Protein AF-0000000086528958 (afdb_homodimer)

Radius of gyration: 25.05 Å; Cα contacts (8 Å, |Δi|>4): 1176; chains: 2; bounding box: 65×67×54 Å

Foldseek 3Di:
DPPLVLDDDLLLLQLLLLCAVVLALCRSCVVVVHHSVVSVVSPVSVCVSVVHDQWDQDPVHIHGDPVVVVCNLVSLQVNLQVLQVVCQVCVVVVVLEEEAAEEEALQLVLFLQVQLVVVLCVVRVRYHYHYYYDDPVVQVSCLSSNVHAKYWYFDDPPDDPQKDKAWQDKFFKFKKAFAPAPCLQPAAPQSCLAFEEEFAADPVCRCVGQQNVFQVVVPHDHRDHYHYHYPHVVVVLCCRHPHRYMYMDTPLSQVSSVVSRMDTRNYPDDGDMTIIIMMHGPPGDGRPSNVSSVVSSSVSSVVGPD/DPPLVLDDDLLLLQLLLLCAVVLALCRSCVVVVHHSVVSVVSPVSVCVSVVHDQWDQDPVHIHGDPVVVVCNLVSLQVNLQVLQVVQQVCVVVVVLEEEAAEEEALQLVLFLQVQLVVVLCVVRVRYHYHYYYDDPVVQVSCLSSNVHAKYWYFDDPPDDPQKDKAWQDKFFKFKKAFAPAPCLQPAAPQSCQAFEEEFAADPVCRCVGQQNVFQVVVPHDHRDHYHYHYPHVVVVLCCRHPHRYMYMDTPLSQVSSVVSRMDTRNYPDDGDMTIIIMMHGPPGDGRPSNVSSVVSSSVSSVVGPD

pLDDT: mean 87.2, std 13.2, range [22.36, 98.81]

Structure (mmCIF, N/CA/C/O backbone):
data_AF-0000000086528958-model_v1
#
loop_
_entity.id
_entity.type
_entity.pdbx_description
1 polymer 'LysR family transcriptional regulator'
#
loop_
_atom_site.group_PDB
_atom_site.id
_atom_site.type_symbol
_atom_site.label_atom_id
_atom_site.label_alt_id
_atom_site.label_comp_id
_atom_site.label_asym_id
_atom_site.label_entity_id
_atom_site.label_seq_id
_atom_site.pdbx_PDB_ins_code
_atom_site.Cartn_x
_atom_site.Cartn_y
_atom_site.Cartn_z
_atom_site.occupancy
_atom_site.B_iso_or_equiv
_atom_site.auth_seq_id
_atom_site.auth_comp_id
_atom_site.auth_asym_id
_atom_site.auth_atom_id
_atom_site.pdbx_PDB_model_num
ATOM 1 N N . MET A 1 1 ? 37.219 26.75 9.023 1 22.45 1 MET A N 1
ATOM 2 C CA . MET A 1 1 ? 35.844 27.188 8.773 1 22.45 1 MET A CA 1
ATOM 3 C C . MET A 1 1 ? 35.625 27.469 7.289 1 22.45 1 MET A C 1
ATOM 5 O O . MET A 1 1 ? 36.125 28.453 6.758 1 22.45 1 MET A O 1
ATOM 9 N N . THR A 1 2 ? 35.781 26.516 6.398 1 28.53 2 THR A N 1
ATOM 10 C CA . THR A 1 2 ? 35.906 26.688 4.957 1 28.53 2 THR A CA 1
ATOM 11 C C . THR A 1 2 ? 34.781 27.562 4.406 1 28.53 2 THR A C 1
ATOM 13 O O . THR A 1 2 ? 33.625 27.266 4.609 1 28.53 2 THR A O 1
ATOM 16 N N . ARG A 1 3 ? 35 28.75 4.273 1 30.45 3 ARG A N 1
ATOM 17 C CA . ARG A 1 3 ? 34.188 29.812 3.734 1 30.45 3 ARG A CA 1
ATOM 18 C C . ARG A 1 3 ? 33.469 29.359 2.455 1 30.45 3 ARG A C 1
ATOM 20 O O . ARG A 1 3 ? 34.125 28.984 1.481 1 30.45 3 ARG A O 1
ATOM 27 N N . ILE A 1 4 ? 32.25 28.812 2.6 1 37.78 4 ILE A N 1
ATOM 28 C CA . ILE A 1 4 ? 31.422 28.594 1.425 1 37.78 4 ILE A CA 1
ATOM 29 C C . ILE A 1 4 ? 31.375 29.859 0.581 1 37.78 4 ILE A C 1
ATOM 31 O O . ILE A 1 4 ? 30.844 30.891 1.022 1 37.78 4 ILE A O 1
ATOM 35 N N . ARG A 1 5 ? 32.25 30.25 -0.145 1 37.12 5 ARG A N 1
ATOM 36 C CA . ARG A 1 5 ? 32.344 31.422 -1.001 1 37.12 5 ARG A CA 1
ATOM 37 C C . ARG A 1 5 ? 30.984 31.766 -1.619 1 37.12 5 ARG A C 1
ATOM 39 O O . ARG A 1 5 ? 30.609 32.938 -1.691 1 37.12 5 ARG A O 1
ATOM 46 N N . ASN A 1 6 ? 30.516 30.859 -2.541 1 41.88 6 ASN A N 1
ATOM 47 C CA . ASN A 1 6 ? 29.172 31.094 -3.057 1 41.88 6 ASN A CA 1
ATOM 48 C C . ASN A 1 6 ? 28.109 30.391 -2.213 1 41.88 6 ASN A C 1
ATOM 50 O O . ASN A 1 6 ? 28.156 29.172 -2.043 1 41.88 6 ASN A O 1
ATOM 54 N N . PRO A 1 7 ? 27.531 31.141 -1.293 1 45.5 7 PRO A N 1
ATOM 55 C CA . PRO A 1 7 ? 26.672 30.641 -0.217 1 45.5 7 PRO A CA 1
ATOM 56 C C . PRO A 1 7 ? 25.609 29.656 -0.719 1 45.5 7 PRO A C 1
ATOM 58 O O . PRO A 1 7 ? 25.047 29.859 -1.8 1 45.5 7 PRO A O 1
ATOM 61 N N . LEU A 1 8 ? 25.766 28.516 -0.301 1 55.78 8 LEU A N 1
ATOM 62 C CA . LEU A 1 8 ? 24.703 27.531 -0.421 1 55.78 8 LEU A CA 1
ATOM 63 C C . LEU A 1 8 ? 23.344 28.125 -0.026 1 55.78 8 LEU A C 1
ATOM 65 O O . LEU A 1 8 ? 23.203 28.672 1.065 1 55.78 8 LEU A O 1
ATOM 69 N N . ASN A 1 9 ? 22.594 28.375 -1.123 1 63.94 9 ASN A N 1
ATOM 70 C CA . ASN A 1 9 ? 21.281 28.922 -0.77 1 63.94 9 ASN A CA 1
ATOM 71 C C . ASN A 1 9 ? 20.172 27.906 -1.025 1 63.94 9 ASN A C 1
ATOM 73 O O . ASN A 1 9 ? 20.422 26.844 -1.608 1 63.94 9 ASN A O 1
ATOM 77 N N . LEU A 1 10 ? 19.062 28.219 -0.495 1 71.75 10 LEU A N 1
ATOM 78 C CA . LEU A 1 10 ? 17.891 27.344 -0.493 1 71.75 10 LEU A CA 1
ATOM 79 C C . LEU A 1 10 ? 17.469 27 -1.918 1 71.75 10 LEU A C 1
ATOM 81 O O . LEU A 1 10 ? 17.062 25.875 -2.195 1 71.75 10 LEU A O 1
ATOM 85 N N . ALA A 1 11 ? 17.656 27.953 -2.775 1 76 11 ALA A N 1
ATOM 86 C CA . ALA A 1 11 ? 17.25 27.766 -4.168 1 76 11 ALA A CA 1
ATOM 87 C C . ALA A 1 11 ? 18.109 26.703 -4.84 1 76 11 ALA A C 1
ATOM 89 O O . ALA A 1 11 ? 17.609 25.906 -5.641 1 76 11 ALA A O 1
ATOM 90 N N . GLN A 1 12 ? 19.344 26.75 -4.465 1 78.75 12 GLN A N 1
ATOM 91 C CA . GLN A 1 12 ? 20.266 25.766 -5.023 1 78.75 12 GLN A CA 1
ATOM 92 C C . GLN A 1 12 ? 19.906 24.359 -4.574 1 78.75 12 GLN A C 1
ATOM 94 O O . GLN A 1 12 ? 19.859 23.438 -5.391 1 78.75 12 GLN A O 1
ATOM 99 N N . LEU A 1 13 ? 19.609 24.234 -3.334 1 79.75 13 LEU A N 1
ATOM 100 C CA . LEU A 1 13 ? 19.266 22.922 -2.791 1 79.75 13 LEU A CA 1
ATOM 101 C C . LEU A 1 13 ? 17.938 22.438 -3.373 1 79.75 13 LEU A C 1
ATOM 103 O O . LEU A 1 13 ? 17.797 21.25 -3.705 1 79.75 13 LEU A O 1
ATOM 107 N N . GLN A 1 14 ? 17.031 23.312 -3.508 1 82.88 14 GLN A N 1
ATOM 108 C CA . GLN A 1 14 ? 15.742 22.969 -4.094 1 82.88 14 GLN A CA 1
ATOM 109 C C . GLN A 1 14 ? 15.898 22.484 -5.535 1 82.88 14 GLN A C 1
ATOM 111 O O . GLN A 1 14 ? 15.273 21.516 -5.941 1 82.88 14 GLN A O 1
ATOM 116 N N . ALA A 1 15 ? 16.734 23.219 -6.254 1 83.88 15 ALA A N 1
ATOM 117 C CA . ALA A 1 15 ? 16.984 22.859 -7.648 1 83.88 15 ALA A CA 1
ATOM 118 C C . ALA A 1 15 ? 17.594 21.469 -7.758 1 83.88 15 ALA A C 1
ATOM 120 O O . ALA A 1 15 ? 17.156 20.656 -8.578 1 83.88 15 ALA A O 1
ATOM 121 N N . PHE A 1 16 ? 18.562 21.234 -6.879 1 87.31 16 PHE A N 1
ATOM 122 C CA . PHE A 1 16 ? 19.25 19.953 -6.859 1 87.31 16 PHE A CA 1
ATOM 123 C C . PHE A 1 16 ? 18.281 18.812 -6.52 1 87.31 16 PHE A C 1
ATOM 125 O O . PHE A 1 16 ? 18.219 17.812 -7.234 1 87.31 16 PHE A O 1
ATOM 132 N N . VAL A 1 17 ? 17.5 19 -5.473 1 84 17 VAL A N 1
ATOM 133 C CA . VAL A 1 17 ? 16.609 17.953 -4.992 1 84 17 VAL A CA 1
ATOM 134 C C . VAL A 1 17 ? 15.523 17.688 -6.035 1 84 17 VAL A C 1
ATOM 136 O O . VAL A 1 17 ? 15.211 16.531 -6.324 1 84 17 VAL A O 1
ATOM 139 N N . SER A 1 18 ? 14.961 18.688 -6.617 1 85.75 18 SER A N 1
ATOM 140 C CA . SER A 1 18 ? 13.938 18.531 -7.648 1 85.75 18 SER A CA 1
ATOM 141 C C . SER A 1 18 ? 14.484 17.781 -8.859 1 85.75 18 SER A C 1
ATOM 143 O O . SER A 1 18 ? 13.844 16.859 -9.367 1 85.75 18 SER A O 1
ATOM 145 N N . ALA A 1 19 ? 15.664 18.172 -9.281 1 87.5 19 ALA A N 1
ATOM 146 C CA . ALA A 1 19 ? 16.297 17.516 -10.422 1 87.5 19 ALA A CA 1
ATOM 147 C C . ALA A 1 19 ? 16.562 16.047 -10.117 1 87.5 19 ALA A C 1
ATOM 149 O O . ALA A 1 19 ? 16.391 15.18 -10.984 1 87.5 19 ALA A O 1
ATOM 150 N N . ALA A 1 20 ? 16.984 15.828 -8.922 1 84.56 20 ALA A N 1
ATOM 151 C CA . ALA A 1 20 ? 17.281 14.469 -8.5 1 84.56 20 ALA A CA 1
ATOM 152 C C . ALA A 1 20 ? 16.031 13.594 -8.5 1 84.56 20 ALA A C 1
ATOM 154 O O . ALA A 1 20 ? 16.062 12.461 -8.977 1 84.56 20 ALA A O 1
ATOM 155 N N . HIS A 1 21 ? 14.992 14.164 -7.984 1 81.25 21 HIS A N 1
ATOM 156 C CA . HIS A 1 21 ? 13.75 13.414 -7.863 1 81.25 21 HIS A CA 1
ATOM 157 C C . HIS A 1 21 ? 13.125 13.148 -9.227 1 81.25 21 HIS A C 1
ATOM 159 O O . HIS A 1 21 ? 12.617 12.055 -9.484 1 81.25 21 HIS A O 1
ATOM 165 N N . HIS A 1 22 ? 13.203 14.141 -10.086 1 79.19 22 HIS A N 1
ATOM 166 C CA . HIS A 1 22 ? 12.57 14.047 -11.391 1 79.19 22 HIS A CA 1
ATOM 167 C C . HIS A 1 22 ? 13.484 13.359 -12.398 1 79.19 22 HIS A C 1
ATOM 169 O O . HIS A 1 22 ? 13.047 12.984 -13.492 1 79.19 22 HIS A O 1
ATOM 175 N N . LYS A 1 23 ? 14.695 13.234 -12.031 1 81.56 23 LYS A N 1
ATOM 176 C CA . LYS A 1 23 ? 15.734 12.742 -12.922 1 81.56 23 LYS A CA 1
ATOM 177 C C . LYS A 1 23 ? 15.727 13.5 -14.25 1 81.56 23 LYS A C 1
ATOM 179 O O . LYS A 1 23 ? 15.945 12.906 -15.312 1 81.56 23 LYS A O 1
ATOM 184 N N . SER A 1 24 ? 15.32 14.711 -14.109 1 86.31 24 SER A N 1
ATOM 185 C CA . SER A 1 24 ? 15.195 15.57 -15.273 1 86.31 24 SER A CA 1
ATOM 186 C C . SER A 1 24 ? 15.328 17.047 -14.891 1 86.31 24 SER A C 1
ATOM 188 O O . SER A 1 24 ? 14.656 17.516 -13.977 1 86.31 24 SER A O 1
ATOM 190 N N . LEU A 1 25 ? 16.172 17.734 -15.656 1 87.06 25 LEU A N 1
ATOM 191 C CA . LEU A 1 25 ? 16.328 19.172 -15.414 1 87.06 25 LEU A CA 1
ATOM 192 C C . LEU A 1 25 ? 15.109 19.953 -15.898 1 87.06 25 LEU A C 1
ATOM 194 O O . LEU A 1 25 ? 14.688 20.906 -15.242 1 87.06 25 LEU A O 1
ATOM 198 N N . ARG A 1 26 ? 14.586 19.422 -16.938 1 86.38 26 ARG A N 1
ATOM 199 C CA . ARG A 1 26 ? 13.414 20.094 -17.484 1 86.38 26 ARG A CA 1
ATOM 200 C C . ARG A 1 26 ? 12.211 19.953 -16.562 1 86.38 26 ARG A C 1
ATOM 202 O O . ARG A 1 26 ? 11.5 20.938 -16.312 1 86.38 26 ARG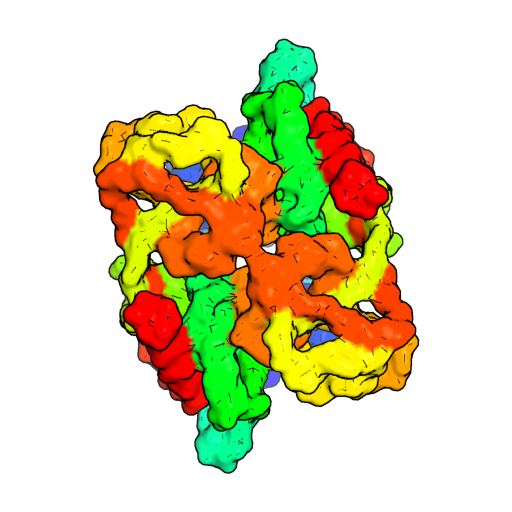 A O 1
ATOM 209 N N . ALA A 1 27 ? 12.039 18.812 -16.062 1 85.69 27 ALA A N 1
ATOM 210 C CA . ALA A 1 27 ? 10.922 18.578 -15.141 1 85.69 27 ALA A CA 1
ATOM 211 C C . ALA A 1 27 ? 11.102 19.359 -13.844 1 85.69 27 ALA A C 1
ATOM 213 O O . ALA A 1 27 ? 10.133 19.891 -13.297 1 85.69 27 ALA A O 1
ATOM 214 N N . ALA A 1 28 ? 12.289 19.359 -13.438 1 87.38 28 ALA A N 1
ATOM 215 C CA . ALA A 1 28 ? 12.602 20.109 -12.227 1 87.38 28 ALA A CA 1
ATOM 216 C C . ALA A 1 28 ? 12.344 21.609 -12.43 1 87.38 28 ALA A C 1
ATOM 218 O O . ALA A 1 28 ? 11.805 22.266 -11.547 1 87.38 28 ALA A O 1
ATOM 219 N N . ALA A 1 29 ? 12.672 22.125 -13.57 1 86.81 29 ALA A N 1
ATOM 220 C CA . ALA A 1 29 ? 12.453 23.531 -13.891 1 86.81 29 ALA A CA 1
ATOM 221 C C . ALA A 1 29 ? 10.961 23.859 -13.891 1 86.81 29 ALA A C 1
ATOM 223 O O . ALA A 1 29 ? 10.547 24.891 -13.336 1 86.81 29 ALA A O 1
ATOM 224 N N . ARG A 1 30 ? 10.188 22.984 -14.445 1 82.12 30 ARG A N 1
ATOM 225 C CA . ARG A 1 30 ? 8.742 23.156 -14.477 1 82.12 30 ARG A CA 1
ATOM 226 C C . ARG A 1 30 ? 8.156 23.172 -13.07 1 82.12 30 ARG A C 1
ATOM 228 O O . ARG A 1 30 ? 7.309 24.016 -12.758 1 82.12 30 ARG A O 1
ATOM 235 N N . GLU A 1 31 ? 8.711 22.344 -12.297 1 79.44 31 GLU A N 1
ATOM 236 C CA . GLU A 1 31 ? 8.227 22.234 -10.922 1 79.44 31 GLU A CA 1
ATOM 237 C C . GLU A 1 31 ? 8.539 23.516 -10.141 1 79.44 31 GLU A C 1
ATOM 239 O O . GLU A 1 31 ? 7.719 23.969 -9.336 1 79.44 31 GLU A O 1
ATOM 244 N N . LEU A 1 32 ? 9.688 24.062 -10.438 1 80.25 32 LEU A N 1
ATOM 245 C CA . LEU A 1 32 ? 10.164 25.188 -9.641 1 80.25 32 LEU A CA 1
ATOM 246 C C . LEU A 1 32 ? 9.797 26.516 -10.289 1 80.25 32 LEU A C 1
ATOM 248 O O . LEU A 1 32 ? 10.086 27.578 -9.734 1 80.25 32 LEU A O 1
ATOM 252 N N . GLY A 1 33 ? 9.117 26.391 -11.445 1 78.31 33 GLY A N 1
ATOM 253 C CA . GLY A 1 33 ? 8.672 27.609 -12.117 1 78.31 33 GLY A CA 1
ATOM 254 C C . GLY A 1 33 ? 9.812 28.422 -12.688 1 78.31 33 GLY A C 1
ATOM 255 O O . GLY A 1 33 ? 9.789 29.656 -12.633 1 78.31 33 GLY A O 1
ATOM 256 N N . VAL A 1 34 ? 10.867 27.766 -13.094 1 82.62 34 VAL A N 1
ATOM 257 C CA . VAL A 1 34 ? 12.023 28.438 -13.672 1 82.62 34 VAL A CA 1
ATOM 258 C C . VAL A 1 34 ? 12.352 27.828 -15.039 1 82.62 34 VAL A C 1
ATOM 260 O O . VAL A 1 34 ? 11.719 26.844 -15.445 1 82.62 34 VAL A O 1
ATOM 263 N N . THR A 1 35 ? 13.141 28.5 -15.781 1 85.5 35 THR A N 1
ATOM 264 C CA . THR A 1 35 ? 13.562 27.969 -17.078 1 85.5 35 THR A CA 1
ATOM 265 C C . THR A 1 35 ? 14.641 26.891 -16.891 1 85.5 35 THR A C 1
ATOM 267 O O . THR A 1 35 ? 15.328 26.859 -15.867 1 85.5 35 THR A O 1
ATOM 270 N N . GLN A 1 36 ? 14.703 26.047 -17.812 1 88.44 36 GLN A N 1
ATOM 271 C CA . GLN A 1 36 ? 15.688 24.969 -17.766 1 88.44 36 GLN A CA 1
ATOM 272 C C . GLN A 1 36 ? 17.109 25.531 -17.672 1 88.44 36 GLN A C 1
ATOM 274 O O . GLN A 1 36 ? 17.922 25.047 -16.891 1 88.44 36 GLN A O 1
ATOM 279 N N . PRO A 1 37 ? 17.516 26.625 -18.422 1 89.06 37 PRO A N 1
ATOM 280 C CA . PRO A 1 37 ? 18.859 27.188 -18.234 1 89.06 37 PRO A CA 1
ATOM 281 C C . PRO A 1 37 ? 19.094 27.719 -16.828 1 89.06 37 PRO A C 1
ATOM 283 O O . PRO A 1 37 ? 20.188 27.594 -16.281 1 89.06 37 PRO A O 1
ATOM 286 N N . ALA A 1 38 ? 18.047 28.25 -16.266 1 85.19 38 ALA A N 1
ATOM 287 C CA . ALA A 1 38 ? 18.156 28.812 -14.914 1 85.19 38 ALA A CA 1
ATOM 288 C C . ALA A 1 38 ? 18.438 27.703 -13.891 1 85.19 38 ALA A C 1
ATOM 290 O O . ALA A 1 38 ? 19.312 27.875 -13.023 1 85.19 38 ALA A O 1
ATOM 291 N N . ILE A 1 39 ? 17.641 26.625 -13.992 1 88.81 39 ILE A N 1
ATOM 292 C CA . ILE A 1 39 ? 17.844 25.562 -13.023 1 88.81 39 ILE A CA 1
ATOM 293 C C . ILE A 1 39 ? 19.219 24.922 -13.25 1 88.81 39 ILE A C 1
ATOM 295 O O . ILE A 1 39 ? 19.891 24.516 -12.297 1 88.81 39 ILE A O 1
ATOM 299 N N . THR A 1 40 ? 19.703 24.766 -14.484 1 89.69 40 THR A N 1
ATOM 300 C CA . THR A 1 40 ? 21.016 24.234 -14.797 1 89.69 40 THR A CA 1
ATOM 301 C C . THR A 1 40 ? 22.109 25.094 -14.164 1 89.69 40 THR A C 1
ATOM 303 O O . THR A 1 40 ? 23.047 24.562 -13.562 1 89.69 40 THR A O 1
ATOM 306 N N . HIS A 1 41 ? 21.938 26.344 -14.312 1 86.81 41 HIS A N 1
ATOM 307 C CA . HIS A 1 41 ? 22.891 27.297 -13.734 1 86.81 41 HIS A CA 1
ATOM 308 C C . HIS A 1 41 ? 22.922 27.188 -12.219 1 86.81 41 HIS A C 1
ATOM 310 O O . HIS A 1 41 ? 23.984 27.172 -11.609 1 86.81 41 HIS A O 1
ATOM 316 N N . THR A 1 42 ? 21.75 27.203 -11.648 1 85.12 42 THR A N 1
ATOM 317 C CA . THR A 1 42 ? 21.609 27.125 -10.203 1 85.12 42 THR A CA 1
ATOM 318 C C . THR A 1 42 ? 22.281 25.859 -9.664 1 85.12 42 THR A C 1
ATOM 320 O O . THR A 1 42 ? 22.969 25.906 -8.641 1 85.12 42 THR A O 1
ATOM 323 N N . ILE A 1 43 ? 22.109 24.75 -10.383 1 88.31 43 ILE A N 1
ATOM 324 C CA . ILE A 1 43 ? 22.719 23.484 -9.969 1 88.31 43 ILE A CA 1
ATOM 325 C C . ILE A 1 43 ? 24.234 23.547 -10.141 1 88.31 43 ILE A C 1
ATOM 327 O O . ILE A 1 43 ? 24.984 23.062 -9.297 1 88.31 43 ILE A O 1
ATOM 331 N N . ARG A 1 44 ? 24.688 24.141 -11.18 1 87.19 44 ARG A N 1
ATOM 332 C CA . ARG A 1 44 ? 26.125 24.312 -11.398 1 87.19 44 ARG A CA 1
ATOM 333 C C . ARG A 1 44 ? 26.75 25.156 -10.297 1 87.19 44 ARG A C 1
ATOM 335 O O . ARG A 1 44 ? 27.875 24.891 -9.867 1 87.19 44 ARG A O 1
ATOM 342 N N . GLU A 1 45 ? 26.031 26.172 -9.914 1 80.06 45 GLU A N 1
ATOM 343 C CA . GLU A 1 45 ? 26.5 27 -8.812 1 80.06 45 GLU A CA 1
ATOM 344 C C . GLU A 1 45 ? 26.672 26.172 -7.539 1 80.06 45 GLU A C 1
ATOM 346 O O . GLU A 1 45 ? 27.641 26.359 -6.805 1 80.06 45 GLU A O 1
ATOM 351 N N . LEU A 1 46 ? 25.703 25.375 -7.297 1 81.56 46 LEU A N 1
ATOM 352 C CA . LEU A 1 46 ? 25.781 24.484 -6.137 1 81.56 46 LEU A CA 1
ATOM 353 C C . LEU A 1 46 ? 26.984 23.562 -6.234 1 81.56 46 LEU A C 1
ATOM 355 O O . LEU A 1 46 ? 27.703 23.375 -5.258 1 81.56 46 LEU A O 1
ATOM 359 N N . GLU A 1 47 ? 27.141 22.969 -7.43 1 85.75 47 GLU A N 1
ATOM 360 C CA . GLU A 1 47 ? 28.266 22.062 -7.664 1 85.75 47 GLU A CA 1
ATOM 361 C C . GLU A 1 47 ? 29.594 22.781 -7.508 1 85.75 47 GLU A C 1
ATOM 363 O O . GLU A 1 47 ? 30.547 22.234 -6.953 1 85.75 47 GLU A O 1
ATOM 368 N N . THR A 1 48 ? 29.641 24 -7.953 1 77.88 48 THR A N 1
ATOM 369 C CA . THR A 1 48 ? 30.828 24.828 -7.812 1 77.88 48 THR A CA 1
ATOM 370 C C . THR A 1 48 ? 31.109 25.141 -6.344 1 77.88 48 THR A C 1
ATOM 372 O O . THR A 1 48 ? 32.25 25.031 -5.879 1 77.88 48 THR A O 1
ATOM 375 N N . ALA A 1 49 ? 30.062 25.516 -5.676 1 73.19 49 ALA A N 1
ATOM 376 C CA . ALA A 1 49 ? 30.188 25.859 -4.262 1 73.19 49 ALA A CA 1
ATOM 377 C C . ALA A 1 49 ? 30.703 24.656 -3.457 1 73.19 49 ALA A C 1
ATOM 379 O O . ALA A 1 49 ? 31.469 24.828 -2.5 1 73.19 49 ALA A O 1
ATOM 380 N N . LEU A 1 50 ? 30.281 23.5 -3.861 1 76.06 50 LEU A N 1
ATOM 381 C CA . LEU A 1 50 ? 30.641 22.281 -3.137 1 76.06 50 LEU A CA 1
ATOM 382 C C . LEU A 1 50 ? 31.875 21.625 -3.756 1 76.06 50 LEU A C 1
ATOM 384 O O . LEU A 1 50 ? 32.375 20.641 -3.221 1 76.06 50 LEU A O 1
ATOM 388 N N . ASN A 1 51 ? 32.344 22.172 -4.812 1 76.81 51 ASN A N 1
ATOM 389 C CA . ASN A 1 51 ? 33.438 21.594 -5.574 1 76.81 51 ASN A CA 1
ATOM 390 C C . ASN A 1 51 ? 33.219 20.109 -5.855 1 76.81 51 ASN A C 1
ATOM 392 O O . ASN A 1 51 ? 34.094 19.281 -5.586 1 76.81 51 ASN A O 1
ATOM 396 N N . ALA A 1 52 ? 32.031 19.828 -6.266 1 80.56 52 ALA A N 1
ATOM 397 C CA . ALA A 1 52 ? 31.672 18.453 -6.578 1 80.56 52 ALA A CA 1
ATOM 398 C C . ALA A 1 52 ? 30.562 18.406 -7.617 1 80.56 52 ALA A C 1
ATOM 400 O O . ALA A 1 52 ? 29.641 19.234 -7.598 1 80.56 52 ALA A O 1
ATOM 401 N N . GLU A 1 53 ? 30.656 17.469 -8.492 1 86.5 53 GLU A N 1
ATOM 402 C CA . GLU A 1 53 ? 29.562 17.188 -9.406 1 86.5 53 GLU A CA 1
ATOM 403 C C . GLU A 1 53 ? 28.469 16.359 -8.734 1 86.5 53 GLU A C 1
ATOM 405 O O . GLU A 1 53 ? 28.766 15.32 -8.141 1 86.5 53 GLU A O 1
ATOM 410 N N . LEU A 1 54 ? 27.281 16.906 -8.789 1 86.38 54 LEU A N 1
ATOM 411 C CA . LEU A 1 54 ? 26.188 16.25 -8.078 1 86.38 54 LEU A CA 1
ATOM 412 C C . LEU A 1 54 ? 25.312 15.469 -9.047 1 86.38 54 LEU A C 1
ATOM 414 O O . LEU A 1 54 ? 24.703 14.461 -8.672 1 86.38 54 LEU A O 1
ATOM 418 N N . LEU A 1 55 ? 25.188 15.992 -10.273 1 88.94 55 LEU A N 1
ATOM 419 C CA . LEU A 1 55 ? 24.344 15.391 -11.305 1 88.94 55 LEU A CA 1
ATOM 420 C C . LEU A 1 55 ? 25.156 15.117 -12.562 1 88.94 55 LEU A C 1
ATOM 422 O O . LEU A 1 55 ? 26.016 15.914 -12.953 1 88.94 55 LEU A O 1
ATOM 426 N N . ALA A 1 56 ? 24.906 13.875 -13.055 1 87.06 56 ALA A N 1
ATOM 427 C CA . ALA A 1 56 ? 25.516 13.516 -14.328 1 87.06 56 ALA A CA 1
ATOM 428 C C . ALA A 1 56 ? 24.469 13.422 -15.438 1 87.06 56 ALA A C 1
ATOM 430 O O . ALA A 1 56 ? 23.375 12.922 -15.211 1 87.06 56 ALA A O 1
ATOM 431 N N . ARG A 1 57 ? 24.75 14.086 -16.484 1 77.31 57 ARG A N 1
ATOM 432 C CA . ARG A 1 57 ? 23.844 14.023 -17.625 1 77.31 57 ARG A CA 1
ATOM 433 C C . ARG A 1 57 ? 23.922 12.656 -18.297 1 77.31 57 ARG A C 1
ATOM 435 O O . ARG A 1 57 ? 25.016 12.078 -18.422 1 77.31 57 ARG A O 1
ATOM 442 N N . SER A 1 58 ? 22.797 12.141 -18.453 1 68.25 58 SER A N 1
ATOM 443 C CA . SER A 1 58 ? 22.703 10.859 -19.156 1 68.25 58 SER A CA 1
ATOM 444 C C . SER A 1 58 ? 21.672 10.93 -20.281 1 68.25 58 SER A C 1
ATOM 446 O O . SER A 1 58 ? 20.984 11.938 -20.438 1 68.25 58 SER A O 1
ATOM 448 N N . VAL A 1 59 ? 21.594 9.906 -21.219 1 64.44 59 VAL A N 1
ATOM 449 C CA . VAL A 1 59 ? 20.625 9.797 -22.312 1 64.44 59 VAL A CA 1
ATOM 450 C C . VAL A 1 59 ? 19.203 9.789 -21.75 1 64.44 59 VAL A C 1
ATOM 452 O O . VAL A 1 59 ? 18.25 10.117 -22.453 1 64.44 59 VAL A O 1
ATOM 455 N N . ARG A 1 60 ? 19.109 9.492 -20.609 1 60.66 60 ARG A N 1
ATOM 456 C CA . ARG A 1 60 ? 17.781 9.336 -20.031 1 60.66 60 ARG A CA 1
ATOM 457 C C . ARG A 1 60 ? 17.438 10.523 -19.156 1 60.66 60 ARG A C 1
ATOM 459 O O . ARG A 1 60 ? 16.375 10.531 -18.516 1 60.66 60 ARG A O 1
ATOM 466 N N . GLY A 1 61 ? 18.328 11.5 -19.141 1 78.12 61 GLY A N 1
ATOM 467 C CA . GLY A 1 61 ? 18.109 12.664 -18.312 1 78.12 61 GLY A CA 1
ATOM 468 C C . GLY A 1 61 ? 19.266 12.977 -17.391 1 78.12 61 GLY A C 1
ATOM 469 O O . GLY A 1 61 ? 20.391 13.227 -17.859 1 78.12 61 GLY A O 1
ATOM 470 N N . VAL A 1 62 ? 18.984 13.078 -16.062 1 84.88 62 VAL A N 1
ATOM 471 C CA . VAL A 1 62 ? 20.062 13.352 -15.109 1 84.88 62 VAL A CA 1
ATOM 472 C C . VAL A 1 62 ? 20.094 12.266 -14.039 1 84.88 62 VAL A C 1
ATOM 474 O O . VAL A 1 62 ? 19.047 11.727 -13.656 1 84.88 62 VAL A O 1
ATOM 477 N N . GLU A 1 63 ? 21.312 11.852 -13.711 1 85.38 63 GLU A N 1
ATOM 478 C CA . GLU A 1 63 ? 21.531 10.875 -12.648 1 85.38 63 GLU A CA 1
ATOM 479 C C . GLU A 1 63 ? 22.422 11.461 -11.547 1 85.38 63 GLU A C 1
ATOM 481 O O . GLU A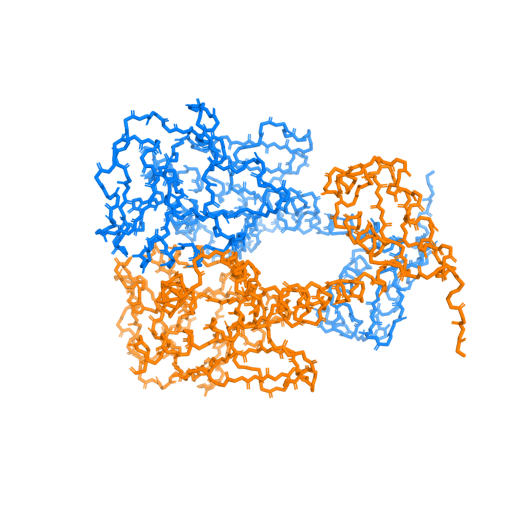 1 63 ? 23.266 12.312 -11.812 1 85.38 63 GLU A O 1
ATOM 486 N N . LEU A 1 64 ? 22.141 10.93 -10.344 1 83.19 64 LEU A N 1
ATOM 487 C CA . LEU A 1 64 ? 22.953 11.375 -9.211 1 83.19 64 LEU A CA 1
ATOM 488 C C . LEU A 1 64 ? 24.359 10.805 -9.312 1 83.19 64 LEU A C 1
ATOM 490 O O . LEU A 1 64 ? 24.547 9.641 -9.664 1 83.19 64 LEU A O 1
ATOM 494 N N . THR A 1 65 ? 25.359 11.672 -9.102 1 78.44 65 THR A N 1
ATOM 495 C CA . THR A 1 65 ? 26.734 11.211 -8.859 1 78.44 65 THR A CA 1
ATOM 496 C C . THR A 1 65 ? 26.875 10.656 -7.445 1 78.44 65 THR A C 1
ATOM 498 O O . THR A 1 65 ? 25.906 10.633 -6.68 1 78.44 65 THR A O 1
ATOM 501 N N . VAL A 1 66 ? 28.031 10.195 -7.117 1 70.94 66 VAL A N 1
ATOM 502 C CA . VAL A 1 66 ? 28.328 9.734 -5.762 1 70.94 66 VAL A CA 1
ATOM 503 C C . VAL A 1 66 ? 28.094 10.875 -4.77 1 70.94 66 VAL A C 1
ATOM 505 O O . VAL A 1 66 ? 27.484 10.68 -3.717 1 70.94 66 VAL A O 1
ATOM 508 N N . CYS A 1 67 ? 28.609 11.93 -5.137 1 75.75 67 CYS A N 1
ATOM 509 C CA . CYS A 1 67 ? 28.422 13.109 -4.297 1 75.75 67 CYS A CA 1
ATOM 510 C C . CYS A 1 67 ? 26.969 13.516 -4.23 1 75.75 67 CYS A C 1
ATOM 512 O O . CYS A 1 67 ? 26.484 13.969 -3.189 1 75.75 67 CYS A O 1
ATOM 514 N N . GLY A 1 68 ? 26.266 13.336 -5.328 1 80.81 68 GLY A N 1
ATOM 515 C CA . GLY A 1 68 ? 24.828 13.633 -5.352 1 80.81 68 GLY A CA 1
ATOM 516 C C . GLY A 1 68 ? 24.031 12.758 -4.414 1 80.81 68 GLY A C 1
ATOM 517 O O . GLY A 1 68 ? 23.156 13.242 -3.695 1 80.81 68 GLY A O 1
ATOM 518 N N . HIS A 1 69 ? 24.406 11.562 -4.387 1 76.12 69 HIS A N 1
ATOM 519 C CA . HIS A 1 69 ? 23.719 10.625 -3.506 1 76.12 69 HIS A CA 1
ATOM 520 C C . HIS A 1 69 ? 23.984 10.953 -2.041 1 76.12 69 HIS A C 1
ATOM 522 O O . HIS A 1 69 ? 23.094 10.789 -1.197 1 76.12 69 HIS A O 1
ATOM 528 N N . ALA A 1 70 ? 25.156 11.375 -1.804 1 71.31 70 ALA A N 1
ATOM 529 C CA . ALA A 1 70 ? 25.516 11.742 -0.438 1 71.31 70 ALA A CA 1
ATOM 530 C C . ALA A 1 70 ? 24.781 13 0.005 1 71.31 70 ALA A C 1
ATOM 532 O O . ALA A 1 70 ? 24.375 13.117 1.162 1 71.31 70 ALA A O 1
ATOM 533 N N . LEU A 1 71 ? 24.594 13.891 -0.896 1 75.44 71 LEU A N 1
ATOM 534 C CA . LEU A 1 71 ? 24.031 15.188 -0.539 1 75.44 71 LEU A CA 1
ATOM 535 C C . LEU A 1 71 ? 22.516 15.125 -0.472 1 75.44 71 LEU A C 1
ATOM 537 O O . LEU A 1 71 ? 21.891 15.844 0.308 1 75.44 71 LEU A O 1
ATOM 541 N N . LEU A 1 72 ? 21.984 14.234 -1.247 1 80.62 72 LEU A N 1
ATOM 542 C CA . LEU A 1 72 ? 20.531 14.273 -1.458 1 80.62 72 LEU A CA 1
ATOM 543 C C . LEU A 1 72 ? 19.797 14.133 -0.137 1 80.62 72 LEU A C 1
ATOM 545 O O . LEU A 1 72 ? 18.953 14.977 0.206 1 80.62 72 LEU A O 1
ATOM 549 N N . PRO A 1 73 ? 20.172 13.227 0.692 1 69.62 73 PRO A N 1
ATOM 550 C CA . PRO A 1 73 ? 19.438 13.117 1.956 1 69.62 73 PRO A CA 1
ATOM 551 C C . PRO A 1 73 ? 19.625 14.336 2.857 1 69.62 73 PRO A C 1
ATOM 553 O O . PRO A 1 73 ? 18.703 14.758 3.543 1 69.62 73 PRO A O 1
ATOM 556 N N . ARG A 1 74 ? 20.719 14.867 2.816 1 71.06 74 ARG A N 1
ATOM 557 C CA . ARG A 1 74 ? 21.016 16.031 3.641 1 71.06 74 ARG A CA 1
ATOM 558 C C . ARG A 1 74 ? 20.297 17.266 3.119 1 71.06 74 ARG A C 1
ATOM 560 O O . ARG A 1 74 ? 19.797 18.078 3.902 1 71.06 74 ARG A O 1
ATOM 567 N N . ALA A 1 75 ? 20.328 17.406 1.832 1 77.94 75 ALA A N 1
ATOM 568 C CA . ALA A 1 75 ? 19.625 18.516 1.214 1 77.94 75 ALA A CA 1
ATOM 569 C C . ALA A 1 75 ? 18.125 18.453 1.505 1 77.94 75 ALA A C 1
ATOM 571 O O . ALA A 1 75 ? 17.516 19.469 1.838 1 77.94 75 ALA A O 1
ATOM 572 N N . GLU A 1 76 ? 17.656 17.266 1.449 1 78.25 76 GLU A N 1
ATOM 573 C CA . GLU A 1 76 ? 16.234 17.078 1.752 1 78.25 76 GLU A CA 1
ATOM 574 C C . GLU A 1 76 ? 15.93 17.422 3.203 1 78.25 76 GLU A C 1
ATOM 576 O O . GLU A 1 76 ? 14.922 18.078 3.486 1 78.25 76 GLU A O 1
ATOM 581 N N . GLN A 1 77 ? 16.797 17.016 4.02 1 71.75 77 GLN A N 1
ATOM 582 C CA . GLN A 1 77 ? 16.625 17.328 5.438 1 71.75 77 GLN A CA 1
ATOM 583 C C . GLN A 1 77 ? 16.641 18.828 5.68 1 71.75 77 GLN A C 1
ATOM 585 O O . GLN A 1 77 ? 15.789 19.359 6.395 1 71.75 77 GLN A O 1
ATOM 590 N N . LEU A 1 78 ? 17.547 19.453 5.125 1 69.12 78 LEU A N 1
ATOM 591 C CA . LEU A 1 78 ? 17.688 20.906 5.312 1 69.12 78 LEU A CA 1
ATOM 592 C C . LEU A 1 78 ? 16.469 21.641 4.758 1 69.12 78 LEU A C 1
ATOM 594 O O . LEU A 1 78 ? 15.953 22.562 5.395 1 69.12 78 LEU A O 1
ATOM 598 N N . LEU A 1 79 ? 16.078 21.234 3.621 1 76.44 79 LEU A N 1
ATOM 599 C CA . LEU A 1 79 ? 14.906 21.859 3.023 1 76.44 79 LEU A CA 1
ATOM 600 C C . LEU A 1 79 ? 13.664 21.594 3.861 1 76.44 79 LEU A C 1
ATOM 602 O O . LEU A 1 79 ? 12.82 22.484 4.027 1 76.44 79 LEU A O 1
ATOM 606 N N . GLY A 1 80 ? 13.602 20.391 4.34 1 70.44 80 GLY A N 1
ATOM 607 C CA . GLY A 1 80 ? 12.516 20.062 5.254 1 70.44 80 GLY A CA 1
ATOM 608 C C . GLY A 1 80 ? 12.539 20.906 6.52 1 70.44 80 GLY A C 1
ATOM 609 O O . GLY A 1 80 ? 11.492 21.391 6.965 1 70.44 80 GLY A O 1
ATOM 610 N N . ASP A 1 81 ? 13.688 21.078 6.984 1 67 81 ASP A N 1
ATOM 611 C CA . ASP A 1 81 ? 13.844 21.875 8.203 1 67 81 ASP A CA 1
ATOM 612 C C . ASP A 1 81 ? 13.469 23.328 7.961 1 67 81 ASP A C 1
ATOM 614 O O . ASP A 1 81 ? 12.812 23.953 8.797 1 67 81 ASP A O 1
ATOM 618 N N . ILE A 1 82 ? 13.844 23.828 6.875 1 66.88 82 ILE A N 1
ATOM 619 C CA . ILE A 1 82 ? 13.539 25.219 6.531 1 66.88 82 ILE A CA 1
ATOM 620 C C . ILE A 1 82 ? 12.031 25.375 6.332 1 66.88 82 ILE A C 1
ATOM 622 O O . ILE A 1 82 ? 11.43 26.328 6.832 1 66.88 82 ILE A O 1
ATOM 626 N N . ARG A 1 83 ? 11.5 24.5 5.625 1 68.62 83 ARG A N 1
ATOM 627 C CA . ARG A 1 83 ? 10.055 24.531 5.414 1 68.62 83 ARG A CA 1
ATOM 628 C C . ARG A 1 83 ? 9.312 24.547 6.746 1 68.62 83 ARG A C 1
ATOM 630 O O . ARG A 1 83 ? 8.398 25.359 6.945 1 68.62 83 ARG A O 1
ATOM 637 N N . ARG A 1 84 ? 9.695 23.719 7.566 1 67.25 84 ARG A N 1
ATOM 638 C CA . ARG A 1 84 ? 9.047 23.609 8.867 1 67.25 84 ARG A CA 1
ATOM 639 C C . ARG A 1 84 ? 9.188 24.906 9.664 1 67.25 84 ARG A C 1
ATOM 641 O O . ARG A 1 84 ? 8.266 25.297 10.383 1 67.25 84 ARG A O 1
ATOM 648 N N . THR A 1 85 ? 10.305 25.469 9.531 1 63.03 85 THR A N 1
ATOM 649 C CA . THR A 1 85 ? 10.547 26.719 10.234 1 63.03 85 THR A CA 1
ATOM 650 C C . THR A 1 85 ? 9.617 27.812 9.719 1 63.03 85 THR A C 1
ATOM 652 O O . THR A 1 85 ? 9 28.531 10.508 1 63.03 85 THR A O 1
ATOM 655 N N . VAL A 1 86 ? 9.562 27.891 8.469 1 63.94 86 VAL A N 1
ATOM 656 C CA . VAL A 1 86 ? 8.703 28.906 7.852 1 63.94 86 VAL A CA 1
ATOM 657 C C . VAL A 1 86 ? 7.246 28.625 8.211 1 63.94 86 VAL A C 1
ATOM 659 O O . VAL A 1 86 ? 6.512 29.547 8.594 1 63.94 86 VAL A O 1
ATOM 662 N N . GLU A 1 87 ? 6.867 27.391 8.102 1 65.88 87 GLU A N 1
ATOM 663 C CA . GLU A 1 87 ? 5.496 26.984 8.414 1 65.88 87 GLU A CA 1
ATOM 664 C C . GLU A 1 87 ? 5.16 27.281 9.875 1 65.88 87 GLU A C 1
ATOM 666 O O . GLU A 1 87 ? 4.043 27.719 10.188 1 65.88 87 GLU A O 1
ATOM 671 N N . ALA A 1 88 ? 6.066 27.078 10.68 1 63.38 88 ALA A N 1
ATOM 672 C CA . ALA A 1 88 ? 5.844 27.344 12.094 1 63.38 88 ALA A CA 1
ATOM 673 C C . ALA A 1 88 ? 5.566 28.828 12.336 1 63.38 88 ALA A C 1
ATOM 675 O O . ALA A 1 88 ? 4.676 29.188 13.117 1 63.38 88 ALA A O 1
ATOM 676 N N . VAL A 1 89 ? 6.312 29.594 11.656 1 59.25 89 VAL A N 1
ATOM 677 C CA . VAL A 1 89 ? 6.145 31.031 11.805 1 59.25 89 VAL A CA 1
ATOM 678 C C . VAL A 1 89 ? 4.793 31.469 11.234 1 59.25 89 VAL A C 1
ATOM 680 O O . VAL A 1 89 ? 4.078 32.25 11.844 1 59.25 89 VAL A O 1
ATOM 683 N N . GLU A 1 90 ? 4.484 30.922 10.102 1 60.88 90 GLU A N 1
ATOM 684 C CA . GLU A 1 90 ? 3.227 31.266 9.438 1 60.88 90 GLU A CA 1
ATOM 685 C C . GLU A 1 90 ? 2.027 30.812 10.266 1 60.88 90 GLU A C 1
ATOM 687 O O . GLU A 1 90 ? 1.009 31.5 10.328 1 60.88 90 GLU A O 1
ATOM 692 N N . GLN A 1 91 ? 2.127 29.719 10.781 1 63.03 91 GLN A N 1
ATOM 693 C CA . GLN A 1 91 ? 1.036 29.172 11.578 1 63.03 91 GLN A CA 1
ATOM 694 C C . GLN A 1 91 ? 0.813 29.969 12.852 1 63.03 91 GLN A C 1
ATOM 696 O O . GLN A 1 91 ? -0.321 30.109 13.312 1 63.03 91 GLN A O 1
ATOM 701 N N . VAL A 1 92 ? 1.858 30.469 13.406 1 56.34 92 VAL A N 1
ATOM 702 C CA . VAL A 1 92 ? 1.745 31.328 14.586 1 56.34 92 VAL A CA 1
ATOM 703 C C . VAL A 1 92 ? 1.078 32.656 14.211 1 56.34 92 VAL A C 1
ATOM 705 O O . VAL A 1 92 ? 0.289 33.188 14.984 1 56.34 92 VAL A O 1
ATOM 708 N N . LYS A 1 93 ? 1.37 33.062 13.008 1 54.81 93 LYS A N 1
ATOM 709 C CA . LYS A 1 93 ? 0.805 34.312 12.562 1 54.81 93 LYS A CA 1
ATOM 710 C C . LYS A 1 93 ? -0.654 34.156 12.148 1 54.81 93 LYS A C 1
ATOM 712 O O . LYS A 1 93 ? -1.28 35.125 11.672 1 54.81 93 LYS A O 1
ATOM 717 N N . GLY A 1 94 ? -1.252 33 12.445 1 55.38 94 GLY A N 1
ATOM 718 C CA . GLY A 1 94 ? -2.664 32.781 12.172 1 55.38 94 GLY A CA 1
ATOM 719 C C . GLY A 1 94 ? -2.928 32.312 10.758 1 55.38 94 GLY A C 1
ATOM 720 O O . GLY A 1 94 ? -4.082 32.125 10.359 1 55.38 94 GLY A O 1
ATOM 721 N N . GLU A 1 95 ? -1.908 32.375 9.914 1 53.22 95 GLU A N 1
ATOM 722 C CA . GLU A 1 95 ? -2.115 31.859 8.562 1 53.22 95 GLU A CA 1
ATOM 723 C C . GLU A 1 95 ? -2.014 30.344 8.531 1 53.22 95 GLU A C 1
ATOM 725 O O . GLU A 1 95 ? -0.913 29.781 8.562 1 53.22 95 GLU A O 1
ATOM 730 N N . MET A 1 96 ? -3.01 29.812 9.133 1 57.59 96 MET A N 1
ATOM 731 C CA . MET A 1 96 ? -3.086 28.375 9.375 1 57.59 96 MET A CA 1
ATOM 732 C C . MET A 1 96 ? -2.803 27.594 8.094 1 57.59 96 MET A C 1
ATOM 734 O O . MET A 1 96 ? -3.555 26.688 7.742 1 57.59 96 MET A O 1
ATOM 738 N N . SER A 1 97 ? -1.812 28.109 7.219 1 65.88 97 SER A N 1
ATOM 739 C CA . SER A 1 97 ? -1.384 27.359 6.047 1 65.88 97 SER A CA 1
ATOM 740 C C . SER A 1 97 ? -0.177 26.469 6.363 1 65.88 97 SER A C 1
ATOM 742 O O . SER A 1 97 ? 0.515 26.703 7.359 1 65.88 97 SER A O 1
ATOM 744 N N . GLY A 1 98 ? -0.145 25.219 6.145 1 81.44 98 GLY A N 1
ATOM 745 C CA . GLY A 1 98 ? 0.955 24.297 6.375 1 81.44 98 GLY A CA 1
ATOM 746 C C . GLY A 1 98 ? 0.659 22.891 5.895 1 81.44 98 GLY A C 1
ATOM 747 O O . GLY A 1 98 ? -0.338 22.656 5.211 1 81.44 98 GLY A O 1
ATOM 748 N N . ARG A 1 99 ? 1.731 22.172 6.125 1 87.44 99 ARG A N 1
ATOM 749 C CA . ARG A 1 99 ? 1.633 20.781 5.719 1 87.44 99 ARG A CA 1
ATOM 750 C C . ARG A 1 99 ? 1.996 19.844 6.867 1 87.44 99 ARG A C 1
ATOM 752 O O . ARG A 1 99 ? 2.914 20.125 7.641 1 87.44 99 ARG A O 1
ATOM 759 N N . VAL A 1 100 ? 1.232 18.844 7.035 1 93.81 100 VAL A N 1
ATOM 760 C CA . VAL A 1 100 ? 1.551 17.766 7.961 1 93.81 100 VAL A CA 1
ATOM 761 C C . VAL A 1 100 ? 1.71 16.453 7.191 1 93.81 100 VAL A C 1
ATOM 763 O O . VAL A 1 100 ? 0.798 16.031 6.48 1 93.81 100 VAL A O 1
ATOM 766 N N . ALA A 1 101 ? 2.916 15.891 7.266 1 96.12 101 ALA A N 1
ATOM 767 C CA . ALA A 1 101 ? 3.219 14.617 6.617 1 96.12 101 ALA A CA 1
ATOM 768 C C . ALA A 1 101 ? 3.322 13.492 7.641 1 96.12 101 ALA A C 1
ATOM 770 O O . ALA A 1 101 ? 4.16 13.539 8.547 1 96.12 101 ALA A O 1
ATOM 771 N N . VAL A 1 102 ? 2.465 12.453 7.434 1 98.38 102 VAL A N 1
ATOM 772 C CA . VAL A 1 102 ? 2.361 11.383 8.422 1 98.38 102 VAL A CA 1
ATOM 773 C C . VAL A 1 102 ? 2.551 10.031 7.734 1 98.38 102 VAL A C 1
ATOM 775 O O . VAL A 1 102 ? 1.878 9.727 6.746 1 98.38 102 VAL A O 1
ATOM 778 N N . GLY A 1 103 ? 3.539 9.25 8.203 1 98.5 103 GLY A N 1
ATOM 779 C CA . GLY A 1 103 ? 3.615 7.836 7.859 1 98.5 103 GLY A CA 1
ATOM 780 C C . GLY A 1 103 ? 2.801 6.953 8.781 1 98.5 103 GLY A C 1
ATOM 781 O O . GLY A 1 103 ? 2.736 7.199 9.992 1 98.5 103 GLY A O 1
ATOM 782 N N . THR A 1 104 ? 2.182 5.934 8.188 1 98.19 104 THR A N 1
ATOM 783 C CA . THR A 1 104 ? 1.34 5.098 9.039 1 98.19 104 THR A CA 1
ATOM 784 C C . THR A 1 104 ? 1.23 3.686 8.469 1 98.19 104 THR A C 1
ATOM 786 O O . THR A 1 104 ? 1.972 3.318 7.559 1 98.19 104 THR A O 1
ATOM 789 N N . MET A 1 105 ? 0.372 2.877 9.125 1 96.88 105 MET A N 1
ATOM 790 C CA . MET A 1 105 ? 0.117 1.487 8.758 1 96.88 105 MET A CA 1
ATOM 791 C C . MET A 1 105 ? -1.372 1.168 8.836 1 96.88 105 MET A C 1
ATOM 793 O O . MET A 1 105 ? -2.145 1.931 9.414 1 96.88 105 MET A O 1
ATOM 797 N N . PRO A 1 106 ? -1.782 0.043 8.297 1 97.19 106 PRO A N 1
ATOM 798 C CA . PRO A 1 106 ? -3.211 -0.262 8.18 1 97.19 106 PRO A CA 1
ATOM 799 C C . PRO A 1 106 ? -3.926 -0.26 9.531 1 97.19 106 PRO A C 1
ATOM 801 O O . PRO A 1 106 ? -5.059 0.215 9.633 1 97.19 106 PRO A O 1
ATOM 804 N N . SER A 1 107 ? -3.326 -0.69 10.562 1 95.56 107 SER A N 1
ATOM 805 C CA . SER A 1 107 ? -3.951 -0.794 11.883 1 95.56 107 SER A CA 1
ATOM 806 C C . SER A 1 107 ? -4.387 0.574 12.391 1 95.56 107 SER A C 1
ATOM 808 O O . SER A 1 107 ? -5.391 0.688 13.102 1 95.56 107 SER A O 1
ATOM 810 N N . ILE A 1 108 ? -3.66 1.558 12.094 1 96.69 108 ILE A N 1
ATOM 811 C CA . ILE A 1 108 ? -3.998 2.912 12.523 1 96.69 108 ILE A CA 1
ATOM 812 C C . ILE A 1 108 ? -4.887 3.574 11.469 1 96.69 108 ILE A C 1
ATOM 814 O O . ILE A 1 108 ? -5.848 4.27 11.812 1 96.69 108 ILE A O 1
ATOM 818 N N . ALA A 1 109 ? -4.566 3.309 10.227 1 97.94 109 ALA A N 1
ATOM 819 C CA . ALA A 1 109 ? -5.227 3.949 9.094 1 97.94 109 ALA A CA 1
ATOM 820 C C . ALA A 1 109 ? -6.727 3.668 9.094 1 97.94 109 ALA A C 1
ATOM 822 O O . ALA A 1 109 ? -7.527 4.535 8.742 1 97.94 109 ALA A O 1
ATOM 823 N N . LEU A 1 110 ? -7.152 2.455 9.523 1 97.5 110 LEU A N 1
ATOM 824 C CA . LEU A 1 110 ? -8.555 2.059 9.445 1 97.5 110 LEU A CA 1
ATOM 825 C C . LEU A 1 110 ? -9.242 2.238 10.789 1 97.5 110 LEU A C 1
ATOM 827 O O . LEU A 1 110 ? -10.445 1.99 10.914 1 97.5 110 LEU A O 1
ATOM 831 N N . THR A 1 111 ? -8.516 2.633 11.789 1 96 111 THR A N 1
ATOM 832 C CA . THR A 1 111 ? -9.133 2.717 13.109 1 96 111 THR A CA 1
ATOM 833 C C . THR A 1 111 ? -9.125 4.156 13.617 1 96 111 THR A C 1
ATOM 835 O O . THR A 1 111 ? -10.039 4.926 13.32 1 96 111 THR A O 1
ATOM 838 N N . ALA A 1 112 ? -7.98 4.637 14.039 1 97.25 112 ALA A N 1
ATOM 839 C CA . ALA A 1 112 ? -7.934 5.918 14.742 1 97.25 112 ALA A CA 1
ATOM 840 C C . ALA A 1 112 ? -7.75 7.074 13.766 1 97.25 112 ALA A C 1
ATOM 842 O O . ALA A 1 112 ? -8.195 8.195 14.031 1 97.25 112 ALA A O 1
ATOM 843 N N . LEU A 1 113 ? -7.18 6.867 12.664 1 98.31 113 LEU A N 1
ATOM 844 C CA . LEU A 1 113 ? -6.73 7.941 11.781 1 98.31 113 LEU A CA 1
ATOM 845 C C . LEU A 1 113 ? -7.914 8.758 11.266 1 98.31 113 LEU A C 1
ATOM 847 O O . LEU A 1 113 ? -7.867 9.984 11.25 1 98.31 113 LEU A O 1
ATOM 851 N N . PRO A 1 114 ? -9.055 8.102 10.836 1 98.31 114 PRO A N 1
ATOM 852 C CA . PRO A 1 114 ? -10.172 8.891 10.312 1 98.31 114 PRO A CA 1
ATOM 853 C C . PRO A 1 114 ? -10.727 9.883 11.336 1 98.31 114 PRO A C 1
ATOM 855 O O . PRO A 1 114 ? -11.008 11.031 11 1 98.31 114 PRO A O 1
ATOM 858 N N . ARG A 1 115 ? -10.844 9.406 12.523 1 97.94 115 ARG A N 1
ATOM 859 C CA . ARG A 1 115 ? -11.328 10.289 13.578 1 97.94 115 ARG A CA 1
ATOM 860 C C . ARG A 1 115 ? -10.344 11.422 13.844 1 97.94 115 ARG A C 1
ATOM 862 O O . ARG A 1 115 ? -10.742 12.562 14.07 1 97.94 115 ARG A O 1
ATOM 869 N N . ALA A 1 116 ? -9.07 11.109 13.852 1 98.31 116 ALA A N 1
ATOM 870 C CA . ALA A 1 116 ? -8.039 12.125 14.039 1 98.31 116 ALA A CA 1
ATOM 871 C C . ALA A 1 116 ? -8.102 13.18 12.945 1 98.31 116 ALA A C 1
ATOM 873 O O . ALA A 1 116 ? -8.016 14.383 13.219 1 98.31 116 ALA A O 1
ATOM 874 N N . VAL A 1 117 ? -8.219 12.758 11.695 1 98.31 117 VAL A N 1
ATOM 875 C CA . VAL A 1 117 ? -8.281 13.672 10.555 1 98.31 117 VAL A CA 1
ATOM 876 C C . VAL A 1 117 ? -9.516 14.555 10.664 1 98.31 117 VAL A C 1
ATOM 878 O O . VAL A 1 117 ? -9.445 15.766 10.414 1 98.31 117 VAL A O 1
ATOM 881 N N . THR A 1 118 ? -10.664 13.984 11.047 1 97.69 118 THR A N 1
ATOM 882 C CA . THR A 1 118 ? -11.898 14.742 11.203 1 97.69 118 THR A CA 1
ATOM 883 C C . THR A 1 118 ? -11.734 15.844 12.25 1 97.69 118 THR A C 1
ATOM 885 O O . THR A 1 118 ? -12.078 17 12.008 1 97.69 118 THR A O 1
ATOM 888 N N . ALA A 1 119 ? -11.195 15.461 13.375 1 97.5 119 ALA A N 1
ATOM 889 C CA . ALA A 1 119 ? -10.977 16.422 14.453 1 97.5 119 ALA A CA 1
ATOM 890 C C . ALA A 1 119 ? -9.977 17.5 14.039 1 97.5 119 ALA A C 1
ATOM 892 O O . ALA A 1 119 ? -10.18 18.672 14.328 1 97.5 119 ALA A O 1
ATOM 893 N N . PHE A 1 120 ? -8.93 17.109 13.391 1 97 120 PHE A N 1
ATOM 894 C CA . PHE A 1 120 ? -7.898 18.031 12.938 1 97 120 PHE A CA 1
ATOM 895 C C . PHE A 1 120 ? -8.477 19.062 11.961 1 97 120 PHE A C 1
ATOM 897 O O . PHE A 1 120 ? -8.148 20.25 12.047 1 97 120 PHE A O 1
ATOM 904 N N . ARG A 1 121 ? -9.312 18.609 11.047 1 94.69 121 ARG A N 1
ATOM 905 C CA . ARG A 1 121 ? -9.914 19.484 10.039 1 94.69 121 ARG A CA 1
ATOM 906 C C . ARG A 1 121 ? -10.805 20.531 10.688 1 94.69 121 ARG A C 1
ATOM 908 O O . ARG A 1 121 ? -10.922 21.656 10.18 1 94.69 121 ARG A O 1
ATOM 915 N N . GLN A 1 122 ? -11.391 20.203 11.766 1 93.06 122 GLN A N 1
ATOM 916 C CA . GLN A 1 122 ? -12.211 21.172 12.492 1 93.06 122 GLN A CA 1
ATOM 917 C C . GLN A 1 122 ? -11.352 22.297 13.07 1 93.06 122 GLN A C 1
ATOM 919 O O . GLN A 1 122 ? -11.773 23.453 13.109 1 93.06 122 GLN A O 1
ATOM 924 N N . SER A 1 123 ? -10.164 21.938 13.398 1 89.5 123 SER A N 1
ATOM 925 C CA . SER A 1 123 ? -9.297 22.891 14.07 1 89.5 123 SER A CA 1
ATOM 926 C C . SER A 1 123 ? -8.391 23.625 13.086 1 89.5 123 SER A C 1
ATOM 928 O O . SER A 1 123 ? -8.062 24.797 13.273 1 89.5 123 SER A O 1
ATOM 930 N N . MET A 1 124 ? -7.977 22.875 12.086 1 89.75 124 MET A N 1
ATOM 931 C CA . MET A 1 124 ? -7.039 23.406 11.102 1 89.75 124 MET A CA 1
ATOM 932 C C . MET A 1 124 ? -7.5 23.094 9.688 1 89.75 124 MET A C 1
ATOM 934 O O . MET A 1 124 ? -6.863 22.312 8.984 1 89.75 124 MET A O 1
ATOM 938 N N . PRO A 1 125 ? -8.445 23.781 9.18 1 88.44 125 PRO A N 1
ATOM 939 C CA . PRO A 1 125 ? -9.078 23.422 7.918 1 88.44 125 PRO A CA 1
ATOM 940 C C . PRO A 1 125 ? -8.195 23.688 6.707 1 88.44 125 PRO A C 1
ATOM 942 O O . PRO A 1 125 ? -8.398 23.109 5.641 1 88.44 125 PRO A O 1
ATOM 945 N N . ASN A 1 126 ? -7.156 24.484 6.867 1 85 126 ASN A N 1
ATOM 946 C CA . ASN A 1 126 ? -6.406 24.922 5.691 1 85 126 ASN A CA 1
ATOM 947 C C . ASN A 1 126 ? -5.055 24.219 5.598 1 85 126 ASN A C 1
ATOM 949 O O . ASN A 1 126 ? -4.281 24.469 4.676 1 85 126 ASN A O 1
ATOM 953 N N . VAL A 1 127 ? -4.766 23.344 6.539 1 90.12 127 VAL A N 1
ATOM 954 C CA . VAL A 1 127 ? -3.488 22.641 6.527 1 90.12 127 VAL A CA 1
ATOM 955 C C . VAL A 1 127 ? -3.568 21.438 5.582 1 90.12 127 VAL A C 1
ATOM 957 O O . VAL A 1 127 ? -4.547 20.688 5.602 1 90.12 127 VAL A O 1
ATOM 960 N N . SER A 1 128 ? -2.562 21.344 4.738 1 91.69 128 SER A N 1
ATOM 961 C CA . SER A 1 128 ? -2.496 20.203 3.834 1 91.69 128 SER A CA 1
ATOM 962 C C . SER A 1 128 ? -2.031 18.938 4.566 1 91.69 128 SER A C 1
ATOM 964 O O . SER A 1 128 ? -1.114 19 5.387 1 91.69 128 SER A O 1
ATOM 966 N N . LEU A 1 129 ? -2.725 17.891 4.297 1 96.44 129 LEU A N 1
ATOM 967 C CA . LEU A 1 129 ? -2.365 16.625 4.906 1 96.44 129 LEU A CA 1
ATOM 968 C C . LEU A 1 129 ? -1.789 15.664 3.863 1 96.44 129 LEU A C 1
ATOM 970 O O . LEU A 1 129 ? -2.34 15.531 2.77 1 96.44 129 LEU A O 1
ATOM 974 N N . HIS A 1 130 ? -0.634 15.102 4.207 1 96.81 130 HIS A N 1
ATOM 975 C CA . HIS A 1 130 ? -0.01 14.008 3.469 1 96.81 130 HIS A CA 1
ATOM 976 C C . HIS A 1 130 ? 0.095 12.758 4.328 1 96.81 130 HIS A C 1
ATOM 978 O O . HIS A 1 130 ? 0.886 12.711 5.273 1 96.81 130 HIS A O 1
ATOM 984 N N . LEU A 1 131 ? -0.669 11.742 4.004 1 98.5 131 LEU A N 1
ATOM 985 C CA . LEU A 1 131 ? -0.76 10.508 4.766 1 98.5 131 LEU A CA 1
ATOM 986 C C . LEU A 1 131 ? -0.324 9.312 3.92 1 98.5 131 LEU A C 1
ATOM 988 O O . LEU A 1 131 ? -0.908 9.047 2.867 1 98.5 131 LEU A O 1
ATOM 992 N N . GLU A 1 132 ? 0.66 8.555 4.426 1 97.69 132 GLU A N 1
ATOM 993 C CA . GLU A 1 132 ? 1.209 7.5 3.58 1 97.69 132 GLU A CA 1
ATOM 994 C C . GLU A 1 132 ? 1.488 6.234 4.391 1 97.69 132 GLU A C 1
ATOM 996 O O . GLU A 1 132 ? 2.035 6.309 5.492 1 97.69 132 GLU A O 1
ATOM 1001 N N . GLU A 1 133 ? 1.077 5.094 3.795 1 97.56 133 GLU A N 1
ATOM 1002 C CA . GLU A 1 133 ? 1.49 3.807 4.348 1 97.56 133 GLU A CA 1
ATOM 1003 C C . GLU A 1 133 ? 2.941 3.494 3.992 1 97.56 133 GLU A C 1
ATOM 1005 O O . GLU A 1 133 ? 3.365 3.695 2.852 1 97.56 133 GLU A O 1
ATOM 1010 N N . MET A 1 134 ? 3.639 3.021 4.992 1 95 134 MET A N 1
ATOM 1011 C CA . MET A 1 134 ? 5.039 2.713 4.719 1 95 134 MET A CA 1
ATOM 1012 C C . MET A 1 134 ? 5.605 1.778 5.781 1 95 134 MET A C 1
ATOM 1014 O O . MET A 1 134 ? 4.961 1.525 6.801 1 95 134 MET A O 1
ATOM 1018 N N . THR A 1 135 ? 6.797 1.176 5.492 1 92.88 135 THR A N 1
ATOM 1019 C CA . THR A 1 135 ? 7.496 0.316 6.441 1 92.88 135 THR A CA 1
ATOM 1020 C C . THR A 1 135 ? 8.25 1.15 7.477 1 92.88 135 THR A C 1
ATOM 1022 O O . THR A 1 135 ? 8.461 2.348 7.277 1 92.88 135 THR A O 1
ATOM 1025 N N . VAL A 1 136 ? 8.656 0.495 8.523 1 92.44 136 VAL A N 1
ATOM 1026 C CA . VAL A 1 136 ? 9.383 1.188 9.578 1 92.44 136 VAL A CA 1
ATOM 1027 C C . VAL A 1 136 ? 10.688 1.749 9.031 1 92.44 136 VAL A C 1
ATOM 1029 O O . VAL A 1 136 ? 10.992 2.932 9.219 1 92.44 136 VAL A O 1
ATOM 1032 N N . PRO A 1 137 ? 11.453 0.997 8.25 1 90 137 PRO A N 1
ATOM 1033 C CA . PRO A 1 137 ? 12.703 1.553 7.723 1 90 137 PRO A CA 1
ATOM 1034 C C . PRO A 1 137 ? 12.477 2.764 6.82 1 90 137 PRO A C 1
ATOM 1036 O O . PRO A 1 137 ? 13.234 3.738 6.891 1 90 137 PRO A O 1
ATOM 1039 N N . ASP A 1 138 ? 11.469 2.695 6.031 1 92.12 138 ASP A N 1
ATOM 1040 C CA . ASP A 1 138 ? 11.164 3.824 5.156 1 92.12 138 ASP A CA 1
ATOM 1041 C C . ASP A 1 138 ? 10.75 5.051 5.965 1 92.12 138 ASP A C 1
ATOM 1043 O O . ASP A 1 138 ? 11.117 6.176 5.629 1 92.12 138 ASP A O 1
ATOM 1047 N N . ALA A 1 139 ? 9.961 4.844 6.988 1 95.94 139 ALA A N 1
ATOM 1048 C CA . ALA A 1 139 ? 9.523 5.938 7.852 1 95.94 139 ALA A CA 1
ATOM 1049 C C . ALA A 1 139 ? 10.711 6.605 8.531 1 95.94 139 ALA A C 1
ATOM 1051 O O . ALA A 1 139 ? 10.812 7.836 8.547 1 95.94 139 ALA A O 1
ATOM 1052 N N . LEU A 1 140 ? 11.609 5.785 9.039 1 93.25 140 LEU A N 1
ATOM 1053 C CA . LEU A 1 140 ? 12.773 6.332 9.734 1 93.25 140 LEU A CA 1
ATOM 1054 C C . LEU A 1 140 ? 13.648 7.137 8.773 1 93.25 140 LEU A C 1
ATOM 1056 O O . LEU A 1 140 ? 14.156 8.195 9.133 1 93.25 140 LEU A O 1
ATOM 1060 N N . ALA A 1 141 ? 13.805 6.641 7.574 1 89.62 141 ALA A N 1
ATOM 1061 C CA . ALA A 1 141 ? 14.578 7.355 6.562 1 89.62 141 ALA A CA 1
ATOM 1062 C C . ALA A 1 141 ? 13.945 8.703 6.238 1 89.62 141 ALA A C 1
ATOM 1064 O O . ALA A 1 141 ? 14.633 9.719 6.141 1 89.62 141 ALA A O 1
ATOM 1065 N N . GLN A 1 142 ? 12.648 8.719 6.102 1 92.19 142 GLN A N 1
ATOM 1066 C CA . GLN A 1 142 ? 11.953 9.938 5.711 1 92.19 142 GLN A CA 1
ATOM 1067 C C . GLN A 1 142 ? 11.859 10.914 6.879 1 92.19 142 GLN A C 1
ATOM 1069 O O . GLN A 1 142 ? 11.828 12.133 6.676 1 92.19 142 GLN A O 1
ATOM 1074 N N . LEU A 1 143 ? 11.742 10.406 8.086 1 92.44 143 LEU A N 1
ATOM 1075 C CA . LEU A 1 143 ? 11.852 11.266 9.258 1 92.44 143 LEU A CA 1
ATOM 1076 C C . LEU A 1 143 ? 13.227 11.938 9.312 1 92.44 143 LEU A C 1
ATOM 1078 O O . LEU A 1 143 ? 13.328 13.133 9.586 1 92.44 143 LEU A O 1
ATOM 1082 N N . ARG A 1 144 ? 14.219 11.133 9.008 1 85.94 144 ARG A N 1
ATOM 1083 C CA . ARG A 1 144 ? 15.586 11.633 9.055 1 85.94 144 ARG A CA 1
ATOM 1084 C C . ARG A 1 144 ? 15.805 12.734 8.023 1 85.94 144 ARG A C 1
ATOM 1086 O O . ARG A 1 144 ? 16.469 13.734 8.312 1 85.94 144 ARG A O 1
ATOM 1093 N N . ASN A 1 145 ? 15.25 12.539 6.84 1 77.06 145 ASN A N 1
ATOM 1094 C CA . ASN A 1 145 ? 15.5 13.516 5.789 1 77.06 145 ASN A CA 1
ATOM 1095 C C . ASN A 1 145 ? 14.453 14.633 5.801 1 77.06 145 ASN A C 1
ATOM 1097 O O . ASN A 1 145 ? 14.516 1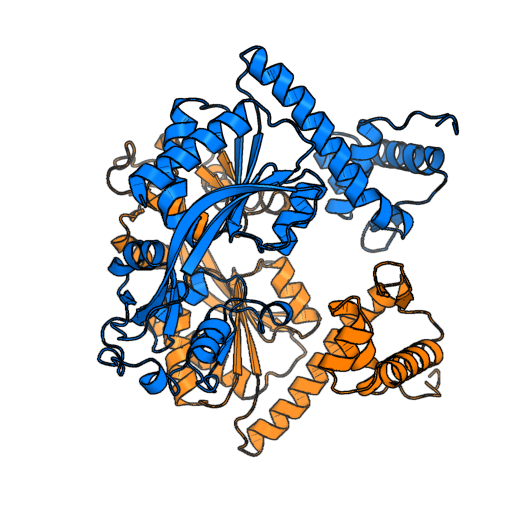5.555 4.988 1 77.06 145 ASN A O 1
ATOM 1101 N N . GLY A 1 146 ? 13.438 14.523 6.613 1 81.62 146 GLY A N 1
ATOM 1102 C CA . GLY A 1 146 ? 12.516 15.625 6.859 1 81.62 146 GLY A CA 1
ATOM 1103 C C . GLY A 1 146 ? 11.297 15.594 5.957 1 81.62 146 GLY A C 1
ATOM 1104 O O . GLY A 1 146 ? 10.43 16.469 6.039 1 81.62 146 GLY A O 1
ATOM 1105 N N . THR A 1 147 ? 11.164 14.602 5.121 1 85.69 147 THR A N 1
ATOM 1106 C CA . THR A 1 147 ? 10.008 14.523 4.238 1 85.69 147 THR A CA 1
ATOM 1107 C C . THR A 1 147 ? 8.781 14.039 5.004 1 85.69 147 THR A C 1
ATOM 1109 O O . THR A 1 147 ? 7.648 14.211 4.543 1 85.69 147 THR A O 1
ATOM 1112 N N . LEU A 1 148 ? 9.047 13.484 6.141 1 93.5 148 LEU A N 1
ATOM 1113 C CA . LEU A 1 148 ? 7.996 13.086 7.074 1 93.5 148 LEU A CA 1
ATOM 1114 C C . LEU A 1 148 ? 8.117 13.844 8.391 1 93.5 148 LEU A C 1
ATOM 1116 O O . LEU A 1 148 ? 9.227 14.062 8.883 1 93.5 148 LEU A O 1
ATOM 1120 N N . ASP A 1 149 ? 6.984 14.227 8.906 1 93.31 149 ASP A N 1
ATOM 1121 C CA . ASP A 1 149 ? 7 14.922 10.188 1 93.31 149 ASP A CA 1
ATOM 1122 C C . ASP A 1 149 ? 6.883 13.93 11.344 1 93.31 149 ASP A C 1
ATOM 1124 O O . ASP A 1 149 ? 7.566 14.078 12.367 1 93.31 149 ASP A O 1
ATOM 1128 N N . ILE A 1 150 ? 5.969 12.984 11.203 1 97.38 150 ILE A N 1
ATOM 1129 C CA . ILE A 1 150 ? 5.781 11.953 12.227 1 97.38 150 ILE A CA 1
ATOM 1130 C C . ILE A 1 150 ? 5.387 10.641 11.562 1 97.38 150 ILE A C 1
ATOM 1132 O O . ILE A 1 150 ? 4.953 10.617 10.406 1 97.38 150 ILE A O 1
ATOM 1136 N N . ALA A 1 151 ? 5.617 9.578 12.312 1 98.25 151 ALA A N 1
ATOM 1137 C CA . ALA A 1 151 ? 5.152 8.258 11.906 1 98.25 151 ALA A CA 1
ATOM 1138 C C . ALA A 1 151 ? 4.352 7.59 13.023 1 98.25 151 ALA A C 1
ATOM 1140 O O . ALA A 1 151 ? 4.828 7.473 14.156 1 98.25 151 ALA A O 1
ATOM 1141 N N . ALA A 1 152 ? 3.107 7.324 12.742 1 97.94 152 ALA A N 1
ATOM 1142 C CA . ALA A 1 152 ? 2.281 6.543 13.656 1 97.94 152 ALA A CA 1
ATOM 1143 C C . ALA A 1 152 ? 2.287 5.062 13.273 1 97.94 152 ALA A C 1
ATOM 1145 O O . ALA A 1 152 ? 1.568 4.648 12.367 1 97.94 152 ALA A O 1
ATOM 1146 N N . MET A 1 153 ? 3.076 4.316 13.984 1 95.75 153 MET A N 1
ATOM 1147 C CA . MET A 1 153 ? 3.324 2.938 13.57 1 95.75 153 MET A CA 1
ATOM 1148 C C . MET A 1 153 ? 3.74 2.076 14.758 1 95.75 153 MET A C 1
ATOM 1150 O O . MET A 1 153 ? 3.471 2.426 15.906 1 95.75 153 MET A O 1
ATOM 1154 N N . HIS A 1 154 ? 4.344 0.868 14.438 1 91.75 154 HIS A N 1
ATOM 1155 C CA . HIS A 1 154 ? 4.809 -0.059 15.461 1 91.75 154 HIS A CA 1
ATOM 1156 C C . HIS A 1 154 ? 5.887 0.577 16.328 1 91.75 154 HIS A C 1
ATOM 1158 O O . HIS A 1 154 ? 6.738 1.314 15.836 1 91.75 154 HIS A O 1
ATOM 1164 N N . HIS A 1 155 ? 5.789 0.251 17.578 1 92.44 155 HIS A N 1
ATOM 1165 C CA . HIS A 1 155 ? 6.859 0.627 18.484 1 92.44 155 HIS A CA 1
ATOM 1166 C C . HIS A 1 155 ? 8.18 -0.031 18.094 1 92.44 155 HIS A C 1
ATOM 1168 O O . HIS A 1 155 ? 8.211 -1.221 17.781 1 92.44 155 HIS A O 1
ATOM 1174 N N . VAL A 1 156 ? 9.203 0.788 18.125 1 91 156 VAL A N 1
ATOM 1175 C CA . VAL A 1 156 ? 10.531 0.286 17.781 1 91 156 VAL A CA 1
ATOM 1176 C C . VAL A 1 156 ? 11.359 0.09 19.047 1 91 156 VAL A C 1
ATOM 1178 O O . VAL A 1 156 ? 11.742 1.062 19.703 1 91 156 VAL A O 1
ATOM 1181 N N . PRO A 1 157 ? 11.633 -1.104 19.453 1 87.88 157 PRO A N 1
ATOM 1182 C CA . PRO A 1 157 ? 12.344 -1.341 20.703 1 87.88 157 PRO A CA 1
ATOM 1183 C C . PRO A 1 157 ? 13.727 -0.68 20.734 1 87.88 157 PRO A C 1
ATOM 1185 O O . PRO A 1 157 ? 14.086 -0.033 21.719 1 87.88 157 PRO A O 1
ATOM 1188 N N . ALA A 1 158 ? 14.672 -0.792 19.781 1 88.62 158 ALA A N 1
ATOM 1189 C CA . ALA A 1 158 ? 15.992 -0.172 19.734 1 88.62 158 ALA A CA 1
ATOM 1190 C C . ALA A 1 158 ? 16.016 0.979 18.734 1 88.62 158 ALA A C 1
ATOM 1192 O O . ALA A 1 158 ? 16.734 0.923 17.734 1 88.62 158 ALA A O 1
ATOM 1193 N N . LEU A 1 159 ? 15.328 2.02 19.281 1 91.25 159 LEU A N 1
ATOM 1194 C CA . LEU A 1 159 ? 15.211 3.189 18.422 1 91.25 159 LEU A CA 1
ATOM 1195 C C . LEU A 1 159 ? 16.469 4.039 18.484 1 91.25 159 LEU A C 1
ATOM 1197 O O . LEU A 1 159 ? 17 4.301 19.562 1 91.25 159 LEU A O 1
ATOM 1201 N N . ASP A 1 160 ? 16.953 4.371 17.328 1 90.62 160 ASP A N 1
ATOM 1202 C CA . ASP A 1 160 ? 18.109 5.25 17.25 1 90.62 160 ASP A CA 1
ATOM 1203 C C . ASP A 1 160 ? 17.906 6.512 18.078 1 90.62 160 ASP A C 1
ATOM 1205 O O . ASP A 1 160 ? 16.781 7.023 18.172 1 90.62 160 ASP A O 1
ATOM 1209 N N . ARG A 1 161 ? 18.953 7.062 18.578 1 89.12 161 ARG A N 1
ATOM 1210 C CA . ARG A 1 161 ? 18.922 8.203 19.5 1 89.12 161 ARG A CA 1
ATOM 1211 C C . ARG A 1 161 ? 18.422 9.453 18.781 1 89.12 161 ARG A C 1
ATOM 1213 O O . ARG A 1 161 ? 18 10.414 19.438 1 89.12 161 ARG A O 1
ATOM 1220 N N . ASP A 1 162 ? 18.453 9.398 17.5 1 91.31 162 ASP A N 1
ATOM 1221 C CA . ASP A 1 162 ? 18.031 10.562 16.734 1 91.31 162 ASP A CA 1
ATOM 1222 C C . ASP A 1 162 ? 16.516 10.711 16.75 1 91.31 162 ASP A C 1
ATOM 1224 O O . ASP A 1 162 ? 15.977 11.758 16.359 1 91.31 162 ASP A O 1
ATOM 1228 N N . PHE A 1 163 ? 15.898 9.703 17.25 1 96.19 163 PHE A N 1
ATOM 1229 C CA . PHE A 1 163 ? 14.438 9.688 17.203 1 96.19 163 PHE A CA 1
ATOM 1230 C C . PHE A 1 163 ? 13.859 9.617 18.609 1 96.19 163 PHE A C 1
ATOM 1232 O O . PHE A 1 163 ? 14.555 9.234 19.562 1 96.19 163 PHE A O 1
ATOM 1239 N N . THR A 1 164 ? 12.633 10.047 18.766 1 94.81 164 THR A N 1
ATOM 1240 C CA . THR A 1 164 ? 11.805 9.852 19.953 1 94.81 164 THR A CA 1
ATOM 1241 C C . THR A 1 164 ? 10.539 9.078 19.609 1 94.81 164 THR A C 1
ATOM 1243 O O . THR A 1 164 ? 10.133 9.016 18.453 1 94.81 164 THR A O 1
ATOM 1246 N N . GLN A 1 165 ? 10 8.461 20.469 1 95.69 165 GLN A N 1
ATOM 1247 C CA . GLN A 1 165 ? 8.766 7.715 20.25 1 95.69 165 GLN A CA 1
ATOM 1248 C C . GLN A 1 165 ? 7.805 7.883 21.422 1 95.69 165 GLN A C 1
ATOM 1250 O O . GLN A 1 165 ? 8.219 7.855 22.594 1 95.69 165 GLN A O 1
ATOM 1255 N N . LEU A 1 166 ? 6.594 8.18 21.203 1 94.56 166 LEU A N 1
ATOM 1256 C CA . LEU A 1 166 ? 5.496 8.328 22.141 1 94.56 166 LEU A CA 1
ATOM 1257 C C . LEU A 1 166 ? 4.523 7.16 22.031 1 94.56 166 LEU A C 1
ATOM 1259 O O . LEU A 1 166 ? 3.957 6.914 20.969 1 94.56 166 LEU A O 1
ATOM 1263 N N . PRO A 1 167 ? 4.309 6.441 23.156 1 94.31 167 PRO A N 1
ATOM 1264 C CA . PRO A 1 167 ? 3.357 5.328 23.109 1 94.31 167 PRO A CA 1
ATOM 1265 C C . PRO A 1 167 ? 1.935 5.785 22.797 1 94.31 167 PRO A C 1
ATOM 1267 O O . PRO A 1 167 ? 1.486 6.816 23.297 1 94.31 167 PRO A O 1
ATOM 1270 N N . LEU A 1 168 ? 1.296 5.055 21.938 1 93.62 168 LEU A N 1
ATOM 1271 C CA . LEU A 1 168 ? -0.081 5.344 21.547 1 93.62 168 LEU A CA 1
ATOM 1272 C C . LEU A 1 168 ? -1.04 4.32 22.141 1 93.62 168 LEU A C 1
ATOM 1274 O O . LEU A 1 168 ? -2.029 4.684 22.781 1 93.62 168 LEU A O 1
ATOM 1278 N N . LEU A 1 169 ? -0.751 3.082 21.797 1 90.12 169 LEU A N 1
ATOM 1279 C CA . LEU A 1 169 ? -1.66 2.01 22.188 1 90.12 169 LEU A CA 1
ATOM 1280 C C . LEU A 1 169 ? -0.934 0.668 22.219 1 90.12 169 LEU A C 1
ATOM 1282 O O . LEU A 1 169 ? 0.069 0.482 21.531 1 90.12 169 LEU A O 1
ATOM 1286 N N . SER A 1 170 ? -1.423 -0.185 23.125 1 92.19 170 SER A N 1
ATOM 1287 C CA . SER A 1 170 ? -1.054 -1.597 23.109 1 92.19 170 SER A CA 1
ATOM 1288 C C . SER A 1 170 ? -2.238 -2.475 22.719 1 92.19 170 SER A C 1
ATOM 1290 O O . SER A 1 170 ? -3.357 -2.258 23.188 1 92.19 170 SER A O 1
ATOM 1292 N N . THR A 1 171 ? -2.004 -3.338 21.828 1 92.31 171 THR A N 1
ATOM 1293 C CA . THR A 1 171 ? -3.031 -4.281 21.391 1 92.31 171 THR A CA 1
ATOM 1294 C C . THR A 1 171 ? -2.424 -5.652 21.125 1 92.31 171 THR A C 1
ATOM 1296 O O . THR A 1 171 ? -1.304 -5.938 21.547 1 92.31 171 THR A O 1
ATOM 1299 N N . GLU A 1 172 ? -3.279 -6.543 20.578 1 92.81 172 GLU A N 1
ATOM 1300 C CA . GLU A 1 172 ? -2.799 -7.883 20.25 1 92.81 172 GLU A CA 1
ATOM 1301 C C . GLU A 1 172 ? -3.143 -8.258 18.812 1 92.81 172 GLU A C 1
ATOM 1303 O O . GLU A 1 172 ? -4.09 -7.719 18.234 1 92.81 172 GLU A O 1
ATOM 1308 N N . PHE A 1 173 ? -2.311 -9.133 18.328 1 94.44 173 PHE A N 1
ATOM 1309 C CA . PHE A 1 173 ? -2.641 -9.703 17.031 1 94.44 173 PHE A CA 1
ATOM 1310 C C . PHE A 1 173 ? -3.668 -10.82 17.172 1 94.44 173 PHE A C 1
ATOM 1312 O O . PHE A 1 173 ? -3.828 -11.391 18.25 1 94.44 173 PHE A O 1
ATOM 1319 N N . THR A 1 174 ? -4.371 -11.07 16.125 1 95.75 174 THR A N 1
ATOM 1320 C CA . THR A 1 174 ? -5.301 -12.188 16 1 95.75 174 THR A CA 1
ATOM 1321 C C . THR A 1 174 ? -5.172 -12.836 14.625 1 95.75 174 THR A C 1
ATOM 1323 O O . THR A 1 174 ? -4.734 -12.195 13.672 1 95.75 174 THR A O 1
ATOM 1326 N N . VAL A 1 175 ? -5.426 -14.094 14.602 1 97.88 175 VAL A N 1
ATOM 1327 C CA . VAL A 1 175 ? -5.488 -14.789 13.32 1 97.88 175 VAL A CA 1
ATOM 1328 C C . VAL A 1 175 ? -6.848 -14.555 12.672 1 97.88 175 VAL A C 1
ATOM 1330 O O . VAL A 1 175 ? -7.887 -14.68 13.32 1 97.88 175 VAL A O 1
ATOM 1333 N N . VAL A 1 176 ? -6.82 -14.211 11.398 1 98.5 176 VAL A N 1
ATOM 1334 C CA . VAL A 1 176 ? -8.062 -13.898 10.695 1 98.5 176 VAL A CA 1
ATOM 1335 C C . VAL A 1 176 ? -8.203 -14.797 9.469 1 98.5 176 VAL A C 1
ATOM 1337 O O . VAL A 1 176 ? -7.203 -15.195 8.867 1 98.5 176 VAL A O 1
ATOM 1340 N N . MET A 1 177 ? -9.352 -15.062 9.109 1 98.81 177 MET A N 1
ATOM 1341 C CA . MET A 1 177 ? -9.742 -15.883 7.969 1 98.81 177 MET A CA 1
ATOM 1342 C C . MET A 1 177 ? -11.141 -15.523 7.488 1 98.81 177 MET A C 1
ATOM 1344 O O . MET A 1 177 ? -11.844 -14.75 8.141 1 98.81 177 MET A O 1
ATOM 1348 N N . ARG A 1 178 ? -11.5 -15.938 6.273 1 98.62 178 ARG A N 1
ATOM 1349 C CA . ARG A 1 178 ? -12.859 -15.688 5.801 1 98.62 178 ARG A CA 1
ATOM 1350 C C . ARG A 1 178 ? -13.883 -16.422 6.66 1 98.62 178 ARG A C 1
ATOM 1352 O O . ARG A 1 178 ? -13.578 -17.469 7.238 1 98.62 178 ARG A O 1
ATOM 1359 N N . ASP A 1 179 ? -15.117 -15.875 6.566 1 96.38 179 ASP A N 1
ATOM 1360 C CA . ASP A 1 179 ? -16.234 -16.625 7.133 1 96.38 179 ASP A CA 1
ATOM 1361 C C . ASP A 1 179 ? -16.422 -17.953 6.414 1 96.38 179 ASP A C 1
ATOM 1363 O O . ASP A 1 179 ? -16.297 -18.031 5.188 1 96.38 179 ASP A O 1
ATOM 1367 N N . GLY A 1 180 ? -16.594 -19.047 7.086 1 96.25 180 GLY A N 1
ATOM 1368 C CA . GLY A 1 180 ? -16.812 -20.344 6.48 1 96.25 180 GLY A CA 1
ATOM 1369 C C . GLY A 1 180 ? -15.531 -21.094 6.16 1 96.25 180 GLY A C 1
ATOM 1370 O O . GLY A 1 180 ? -15.555 -22.125 5.492 1 96.25 180 GLY A O 1
ATOM 1371 N N . HIS A 1 181 ? -14.414 -20.531 6.566 1 97.81 181 HIS A N 1
ATOM 1372 C CA . HIS A 1 181 ? -13.148 -21.234 6.359 1 97.81 181 HIS A CA 1
ATOM 1373 C C . HIS A 1 181 ? -13.203 -22.656 6.895 1 97.81 181 HIS A C 1
ATOM 1375 O O . HIS A 1 181 ? -13.773 -22.906 7.965 1 97.81 181 HIS A O 1
ATOM 1381 N N . PRO A 1 182 ? -12.523 -23.609 6.246 1 97.25 182 PRO A N 1
ATOM 1382 C CA . PRO A 1 182 ? -12.547 -25 6.699 1 97.25 182 PRO A CA 1
ATOM 1383 C C . PRO A 1 182 ? -12 -25.172 8.117 1 97.25 182 PRO A C 1
ATOM 1385 O O . PRO A 1 182 ? -12.391 -26.094 8.828 1 97.25 182 PRO A O 1
ATOM 1388 N N . LEU A 1 183 ? -11.148 -24.281 8.523 1 97.44 183 LEU A N 1
ATOM 1389 C CA . LEU A 1 183 ? -10.508 -24.391 9.836 1 97.44 183 LEU A CA 1
ATOM 1390 C C . LEU A 1 183 ? -11.109 -23.375 10.812 1 97.44 183 LEU A C 1
ATOM 1392 O O . LEU A 1 183 ? -10.445 -22.969 11.766 1 97.44 183 LEU A O 1
ATOM 1396 N N . ALA A 1 184 ? -12.281 -22.953 10.555 1 95.94 184 ALA A N 1
ATOM 1397 C CA . ALA A 1 184 ? -12.922 -21.891 11.344 1 95.94 184 ALA A CA 1
ATOM 1398 C C . ALA A 1 184 ? -13.117 -22.344 12.789 1 95.94 184 ALA A C 1
ATOM 1400 O O . ALA A 1 184 ? -13.273 -21.5 13.68 1 95.94 184 ALA A O 1
ATOM 1401 N N . HIS A 1 185 ? -13.039 -23.625 13.078 1 96 185 HIS A N 1
ATOM 1402 C CA . HIS A 1 185 ? -13.32 -24.141 14.414 1 96 185 HIS A CA 1
ATOM 1403 C C . HIS A 1 185 ? -12.031 -24.516 15.141 1 96 185 HIS A C 1
ATOM 1405 O O . HIS A 1 185 ? -12.078 -25.031 16.266 1 96 185 HIS A O 1
ATOM 1411 N N . ALA A 1 186 ? -10.938 -24.25 14.5 1 96.94 186 ALA A N 1
ATOM 1412 C CA . ALA A 1 186 ? -9.664 -24.5 15.172 1 96.94 186 ALA A CA 1
ATOM 1413 C C . ALA A 1 186 ? -9.586 -23.75 16.5 1 96.94 186 ALA A C 1
ATOM 1415 O O . ALA A 1 186 ? -10.031 -22.594 16.594 1 96.94 186 ALA A O 1
ATOM 1416 N N . ARG A 1 187 ? -8.969 -24.391 17.516 1 97.19 187 ARG A N 1
ATOM 1417 C CA . ARG A 1 187 ? -8.836 -23.781 18.844 1 97.19 187 ARG A CA 1
ATOM 1418 C C . ARG A 1 187 ? -7.375 -23.641 19.234 1 97.19 187 ARG A C 1
ATOM 1420 O O . ARG A 1 187 ? -7.051 -22.969 20.203 1 97.19 187 ARG A O 1
ATOM 1427 N N . ARG A 1 188 ? -6.52 -24.344 18.469 1 97.5 188 ARG A N 1
ATOM 1428 C CA . ARG A 1 188 ? -5.086 -24.297 18.734 1 97.5 188 ARG A CA 1
ATOM 1429 C C . ARG A 1 188 ? -4.32 -23.859 17.5 1 97.5 188 ARG A C 1
ATOM 1431 O O . ARG A 1 188 ? -4.68 -24.234 16.375 1 97.5 188 ARG A O 1
ATOM 1438 N N . LEU A 1 189 ? -3.254 -23.109 17.75 1 96.94 189 LEU A N 1
ATOM 1439 C CA . LEU A 1 189 ? -2.406 -22.625 16.672 1 96.94 189 LEU A CA 1
ATOM 1440 C C . LEU A 1 189 ? -1.869 -23.797 15.836 1 96.94 189 LEU A C 1
ATOM 1442 O O . LEU A 1 189 ? -1.743 -23.688 14.617 1 96.94 189 LEU A O 1
ATOM 1446 N N . GLU A 1 190 ? -1.581 -24.859 16.453 1 96.94 190 GLU A N 1
ATOM 1447 C CA . GLU A 1 190 ? -1.039 -26.047 15.805 1 96.94 190 GLU A CA 1
ATOM 1448 C C . GLU A 1 190 ? -1.985 -26.562 14.727 1 96.94 190 GLU A C 1
ATOM 1450 O O . GLU A 1 190 ? -1.542 -27.109 13.719 1 96.94 190 GLU A O 1
ATOM 1455 N N . GLU A 1 191 ? -3.289 -26.375 14.953 1 97.75 191 GLU A N 1
ATOM 1456 C CA . GLU A 1 191 ? -4.293 -26.844 14 1 97.75 191 GLU A CA 1
ATOM 1457 C C . GLU A 1 191 ? -4.25 -26.016 12.719 1 97.75 191 GLU A C 1
ATOM 1459 O O . GLU A 1 191 ? -4.836 -26.406 11.703 1 97.75 191 GLU A O 1
ATOM 1464 N N . LEU A 1 192 ? -3.51 -24.906 12.711 1 97.81 192 LEU A N 1
ATOM 1465 C CA . LEU A 1 192 ? -3.477 -24.016 11.57 1 97.81 192 LEU A CA 1
ATOM 1466 C C . LEU A 1 192 ? -2.17 -24.156 10.797 1 97.81 192 LEU A C 1
ATOM 1468 O O . LEU A 1 192 ? -1.907 -23.406 9.859 1 97.81 192 LEU A O 1
ATOM 1472 N N . LEU A 1 193 ? -1.383 -25.109 11.125 1 96.38 193 LEU A N 1
ATOM 1473 C CA . LEU A 1 193 ? -0.062 -25.297 10.539 1 96.38 193 LEU A CA 1
ATOM 1474 C C . LEU A 1 193 ? -0.169 -25.609 9.047 1 96.38 193 LEU A C 1
ATOM 1476 O O . LEU A 1 193 ? 0.69 -25.203 8.258 1 96.38 193 LEU A O 1
ATOM 1480 N N . ASP A 1 194 ? -1.213 -26.281 8.664 1 94.25 194 ASP A N 1
ATOM 1481 C CA . ASP A 1 194 ? -1.317 -26.734 7.277 1 94.25 194 ASP A CA 1
ATOM 1482 C C . ASP A 1 194 ? -2.105 -25.734 6.43 1 94.25 194 ASP A C 1
ATOM 1484 O O . ASP A 1 194 ? -2.281 -25.938 5.227 1 94.25 194 ASP A O 1
ATOM 1488 N N . ALA A 1 195 ? -2.576 -24.672 7.066 1 96.75 195 ALA A N 1
ATOM 1489 C CA . ALA A 1 195 ? -3.262 -23.625 6.32 1 96.75 195 ALA A CA 1
ATOM 1490 C C . ALA A 1 195 ? -2.285 -22.844 5.449 1 96.75 195 ALA A C 1
ATOM 1492 O O . ALA A 1 195 ? -1.07 -22.922 5.645 1 96.75 195 ALA A O 1
ATOM 1493 N N . GLU A 1 196 ? -2.783 -22.172 4.441 1 97.25 196 GLU A N 1
ATOM 1494 C CA . GLU A 1 196 ? -1.971 -21.219 3.689 1 97.25 196 GLU A CA 1
ATOM 1495 C C . GLU A 1 196 ? -1.949 -19.844 4.367 1 97.25 196 GLU A C 1
ATOM 1497 O O . GLU A 1 196 ? -2.998 -19.234 4.562 1 97.25 196 GLU A O 1
ATOM 1502 N N . TRP A 1 197 ? -0.746 -19.422 4.723 1 97.81 197 TRP A N 1
ATOM 1503 C CA . TRP A 1 197 ? -0.552 -18.172 5.453 1 97.81 197 TRP A CA 1
ATOM 1504 C C . TRP A 1 197 ? -0.023 -17.078 4.535 1 97.81 197 TRP A C 1
ATOM 1506 O O . TRP A 1 197 ? 0.838 -17.328 3.689 1 97.81 197 TRP A O 1
ATOM 1516 N N . ILE A 1 198 ? -0.546 -15.906 4.719 1 97.94 198 ILE A N 1
ATOM 1517 C CA . ILE A 1 198 ? -0.038 -14.766 3.971 1 97.94 198 ILE A CA 1
ATOM 1518 C C . ILE A 1 198 ? 1.057 -14.062 4.773 1 97.94 198 ILE A C 1
ATOM 1520 O O . ILE A 1 198 ? 0.899 -13.828 5.973 1 97.94 198 ILE A O 1
ATOM 1524 N N . VAL A 1 199 ? 2.156 -13.812 4.133 1 95.44 199 VAL A N 1
ATOM 1525 C CA . VAL A 1 199 ? 3.268 -13.055 4.695 1 95.44 199 VAL A CA 1
ATOM 1526 C C . VAL A 1 199 ? 3.27 -11.633 4.125 1 95.44 199 VAL A C 1
ATOM 1528 O O . VAL A 1 199 ? 3.422 -11.445 2.914 1 95.44 199 VAL A O 1
ATOM 1531 N N . THR A 1 200 ? 3.219 -10.68 5 1 95.69 200 THR A N 1
ATOM 1532 C CA . THR A 1 200 ? 2.926 -9.32 4.539 1 95.69 200 THR A CA 1
ATOM 1533 C C . THR A 1 200 ? 4.176 -8.453 4.594 1 95.69 200 THR A C 1
ATOM 1535 O O . THR A 1 200 ? 4.094 -7.227 4.465 1 95.69 200 THR A O 1
ATOM 1538 N N . VAL A 1 201 ? 5.316 -9.016 4.875 1 91.5 201 VAL A N 1
ATOM 1539 C CA . VAL A 1 201 ? 6.566 -8.273 4.945 1 91.5 201 VAL A CA 1
ATOM 1540 C C . VAL A 1 201 ? 7.543 -8.789 3.893 1 91.5 201 VAL A C 1
ATOM 1542 O O . VAL A 1 201 ? 7.367 -9.898 3.369 1 91.5 201 VAL A O 1
ATOM 1545 N N . GLY A 1 202 ? 8.477 -7.938 3.596 1 87.62 202 GLY A N 1
ATOM 1546 C CA . GLY A 1 202 ? 9.508 -8.344 2.652 1 87.62 202 GLY A CA 1
ATOM 1547 C C . GLY A 1 202 ? 10.453 -9.391 3.213 1 87.62 202 GLY A C 1
ATOM 1548 O O . GLY A 1 202 ? 10.391 -9.719 4.398 1 87.62 202 GLY A O 1
ATOM 1549 N N . ALA A 1 203 ? 11.32 -9.867 2.334 1 80.44 203 ALA A N 1
ATOM 1550 C CA . ALA A 1 203 ? 12.234 -10.945 2.674 1 80.44 203 ALA A CA 1
ATOM 1551 C C . ALA A 1 203 ? 13.125 -10.562 3.854 1 80.44 203 ALA A C 1
ATOM 1553 O O . ALA A 1 203 ? 13.359 -11.375 4.75 1 80.44 203 ALA A O 1
ATOM 1554 N N . GLU A 1 204 ? 13.523 -9.336 3.883 1 75.44 204 GLU A N 1
ATOM 1555 C CA . GLU A 1 204 ? 14.43 -8.883 4.93 1 75.44 204 GLU A CA 1
ATOM 1556 C C . GLU A 1 204 ? 13.742 -8.844 6.285 1 75.44 204 GLU A C 1
ATOM 1558 O O . GLU A 1 204 ? 14.375 -9.055 7.32 1 75.44 204 GLU A O 1
ATOM 1563 N N . GLN A 1 205 ? 12.508 -8.633 6.215 1 83.38 205 GLN A N 1
ATOM 1564 C CA . GLN A 1 205 ? 11.766 -8.461 7.457 1 83.38 205 GLN A CA 1
ATOM 1565 C C . GLN A 1 205 ? 11.062 -9.758 7.859 1 83.38 205 GLN A C 1
ATOM 1567 O O . GLN A 1 205 ? 10.508 -9.852 8.961 1 83.38 205 GLN A O 1
ATOM 1572 N N . PHE A 1 206 ? 11.242 -10.781 7.008 1 83.31 206 PHE A N 1
ATOM 1573 C CA . PHE A 1 206 ? 10.492 -12.023 7.184 1 83.31 206 PHE A CA 1
ATOM 1574 C C . PHE A 1 206 ? 10.812 -12.656 8.531 1 83.31 206 PHE A C 1
ATOM 1576 O O . PHE A 1 206 ? 9.906 -13.039 9.273 1 83.31 206 PHE A O 1
ATOM 1583 N N . PRO A 1 207 ? 12.062 -12.672 8.977 1 80.31 207 PRO A N 1
ATOM 1584 C CA . PRO A 1 207 ? 12.359 -13.297 10.258 1 80.31 207 PRO A CA 1
ATOM 1585 C C . PRO A 1 207 ? 11.703 -12.578 11.438 1 80.31 207 PRO A C 1
ATOM 1587 O O . PRO A 1 207 ? 11.57 -13.156 12.523 1 80.31 207 PRO A O 1
ATOM 1590 N N . HIS A 1 208 ? 11.242 -11.406 11.172 1 81.88 208 HIS A N 1
ATOM 1591 C CA . HIS A 1 208 ? 10.672 -10.602 12.242 1 81.88 208 HIS A CA 1
ATOM 1592 C C . HIS A 1 208 ? 9.164 -10.445 12.07 1 81.88 208 HIS A C 1
ATOM 1594 O O . HIS A 1 208 ? 8.539 -9.625 12.75 1 81.88 208 HIS A O 1
ATOM 1600 N N . SER A 1 209 ? 8.656 -11.219 11.188 1 88.81 209 SER A N 1
ATOM 1601 C CA . SER A 1 209 ? 7.223 -11.125 10.953 1 88.81 209 SER A CA 1
ATOM 1602 C C . SER A 1 209 ? 6.426 -11.609 12.156 1 88.81 209 SER A C 1
ATOM 1604 O O . SER A 1 209 ? 6.934 -12.391 12.969 1 88.81 209 SER A O 1
ATOM 1606 N N . VAL A 1 210 ? 5.219 -11.133 12.242 1 89.44 210 VAL A N 1
ATOM 1607 C CA . VAL A 1 210 ? 4.328 -11.484 13.344 1 89.44 210 VAL A CA 1
ATOM 1608 C C . VAL A 1 210 ? 4.004 -12.969 13.289 1 89.44 210 VAL A C 1
ATOM 1610 O O . VAL A 1 210 ? 3.908 -13.633 14.328 1 89.44 210 VAL A O 1
ATOM 1613 N N . MET A 1 211 ? 3.809 -13.469 12.141 1 92.38 211 MET A N 1
ATOM 1614 C CA . MET A 1 211 ? 3.502 -14.891 11.977 1 92.38 211 MET A CA 1
ATOM 1615 C C . MET A 1 211 ? 4.617 -15.758 12.555 1 92.38 211 MET A C 1
ATOM 1617 O O . MET A 1 211 ? 4.355 -16.688 13.312 1 92.38 211 MET A O 1
ATOM 1621 N N . ILE A 1 212 ? 5.863 -15.391 12.242 1 91.25 212 ILE A N 1
ATOM 1622 C CA . ILE A 1 212 ? 7.008 -16.141 12.734 1 91.25 212 ILE A CA 1
ATOM 1623 C C . ILE A 1 212 ? 7.062 -16.062 14.258 1 91.25 212 ILE A C 1
ATOM 1625 O O . ILE A 1 212 ? 7.195 -17.078 14.945 1 91.25 212 ILE A O 1
ATOM 1629 N N . GLY A 1 213 ? 6.938 -14.875 14.75 1 90.25 213 GLY A N 1
ATOM 1630 C CA . GLY A 1 213 ? 6.949 -14.688 16.188 1 90.25 213 GLY A CA 1
ATOM 1631 C C . GLY A 1 213 ? 5.883 -15.492 16.906 1 90.25 213 GLY A C 1
ATOM 1632 O O . GLY A 1 213 ? 6.129 -16.031 17.984 1 90.25 213 GLY A O 1
ATOM 1633 N N . MET A 1 214 ? 4.773 -15.555 16.328 1 92.56 214 MET A N 1
ATOM 1634 C CA . MET A 1 214 ? 3.637 -16.25 16.922 1 92.56 214 MET A CA 1
ATOM 1635 C C . MET A 1 214 ? 3.914 -17.75 17.031 1 92.56 214 MET A C 1
ATOM 1637 O O . MET A 1 214 ? 3.695 -18.359 18.078 1 92.56 214 MET A O 1
ATOM 1641 N N . PHE A 1 215 ? 4.398 -18.375 15.992 1 94.69 215 PHE A N 1
ATOM 1642 C CA . PHE A 1 215 ? 4.656 -19.812 16 1 94.69 215 PHE A CA 1
ATOM 1643 C C . PHE A 1 215 ? 5.867 -20.141 16.875 1 94.69 215 PHE A C 1
ATOM 1645 O O . PHE A 1 215 ? 5.84 -21.094 17.641 1 94.69 215 PHE A O 1
ATOM 1652 N N . GLU A 1 216 ? 6.879 -19.297 16.812 1 92.88 216 GLU A N 1
ATOM 1653 C CA . GLU A 1 216 ? 8.078 -19.516 17.625 1 92.88 216 GLU A CA 1
ATOM 1654 C C . GLU A 1 216 ? 7.766 -19.406 19.109 1 92.88 216 GLU A C 1
ATOM 1656 O O . GLU A 1 216 ? 8.273 -20.188 19.922 1 92.88 216 GLU A O 1
ATOM 1661 N N . ALA A 1 217 ? 6.992 -18.516 19.484 1 91.06 217 ALA A N 1
ATOM 1662 C CA . ALA A 1 217 ? 6.637 -18.297 20.875 1 91.06 217 ALA A CA 1
ATOM 1663 C C . ALA A 1 217 ? 5.941 -19.516 21.469 1 91.06 217 ALA A C 1
ATOM 1665 O O . ALA A 1 217 ? 5.977 -19.734 22.688 1 91.06 217 ALA A O 1
ATOM 1666 N N . HIS A 1 218 ? 5.391 -20.328 20.641 1 93.06 218 HIS A N 1
ATOM 1667 C CA . HIS A 1 218 ? 4.641 -21.484 21.141 1 93.06 218 HIS A CA 1
ATOM 1668 C C . HIS A 1 218 ? 5.359 -22.781 20.812 1 93.06 218 HIS A C 1
ATOM 1670 O O . HIS A 1 218 ? 4.766 -23.859 20.891 1 93.06 218 HIS A O 1
ATOM 1676 N N . GLY A 1 219 ? 6.57 -22.609 20.328 1 94 219 GLY A N 1
ATOM 1677 C CA . GLY A 1 219 ? 7.406 -23.766 20.078 1 94 219 GLY A CA 1
ATOM 1678 C C . GLY A 1 219 ? 6.922 -24.609 18.906 1 94 219 GLY A C 1
ATOM 1679 O O . GLY A 1 219 ? 7.102 -25.828 18.906 1 94 219 GLY A O 1
ATOM 1680 N N . LEU A 1 220 ? 6.273 -24.062 17.984 1 95.69 220 LEU A N 1
ATOM 1681 C CA . LEU A 1 220 ? 5.73 -24.766 16.828 1 95.69 220 LEU A CA 1
ATOM 1682 C C . LEU A 1 220 ? 6.582 -24.531 15.594 1 95.69 220 LEU A C 1
ATOM 1684 O O . LEU A 1 220 ? 7.234 -23.484 15.477 1 95.69 220 LEU A O 1
ATOM 1688 N N . PRO A 1 221 ? 6.57 -25.453 14.695 1 95.88 221 PRO A N 1
ATOM 1689 C CA . PRO A 1 221 ? 7.227 -25.188 13.414 1 95.88 221 PRO A CA 1
ATOM 1690 C C . PRO A 1 221 ? 6.5 -24.125 12.594 1 95.88 221 PRO A C 1
ATOM 1692 O O . PRO A 1 221 ? 5.336 -23.812 12.867 1 95.88 221 PRO A O 1
ATOM 1695 N N . LEU A 1 222 ? 7.215 -23.625 11.617 1 94.62 222 LEU A N 1
ATOM 1696 C CA . LEU A 1 222 ? 6.59 -22.641 10.734 1 94.62 222 LEU A CA 1
ATOM 1697 C C . LEU A 1 222 ? 5.695 -23.328 9.711 1 94.62 222 LEU A C 1
ATOM 1699 O O . LEU A 1 222 ? 6.008 -24.422 9.242 1 94.62 222 LEU A O 1
ATOM 1703 N N . PRO A 1 223 ? 4.566 -22.641 9.398 1 94.81 223 PRO A N 1
ATOM 1704 C CA . PRO A 1 223 ? 3.746 -23.188 8.312 1 94.81 223 PRO A CA 1
ATOM 1705 C C . PRO A 1 223 ? 4.527 -23.344 7.008 1 94.81 223 PRO A C 1
ATOM 1707 O O . PRO A 1 223 ? 5.391 -22.516 6.695 1 94.81 223 PRO A O 1
ATOM 1710 N N . LYS A 1 224 ? 4.145 -24.266 6.234 1 91.56 224 LYS A N 1
ATOM 1711 C CA . LYS A 1 224 ? 4.871 -24.578 5.008 1 91.56 224 LYS A CA 1
ATOM 1712 C C . LYS A 1 224 ? 4.281 -23.828 3.816 1 91.56 224 LYS A C 1
ATOM 1714 O O . LYS A 1 224 ? 5.008 -23.453 2.891 1 91.56 224 LYS A O 1
ATOM 1719 N N . ARG A 1 225 ? 2.996 -23.719 3.822 1 93.94 225 ARG A N 1
ATOM 1720 C CA . ARG A 1 225 ? 2.334 -23.047 2.713 1 93.94 225 ARG A CA 1
ATOM 1721 C C . ARG A 1 225 ? 2.248 -21.531 2.965 1 93.94 225 ARG A C 1
ATOM 1723 O O . ARG A 1 225 ? 1.408 -21.078 3.746 1 93.94 225 ARG A O 1
ATOM 1730 N N . LEU A 1 226 ? 3.088 -20.812 2.221 1 94.69 226 LEU A N 1
ATOM 1731 C CA . LEU A 1 226 ? 3.172 -19.375 2.406 1 94.69 226 LEU A CA 1
ATOM 1732 C C . LEU A 1 226 ? 2.877 -18.641 1.104 1 94.69 226 LEU A C 1
ATOM 1734 O O . LEU A 1 226 ? 3.309 -19.062 0.032 1 94.69 226 LEU A O 1
ATOM 1738 N N . LEU A 1 227 ? 2.074 -17.688 1.185 1 96.62 227 LEU A N 1
ATOM 1739 C CA . LEU A 1 227 ? 1.855 -16.703 0.13 1 96.62 227 LEU A CA 1
ATOM 1740 C C . LEU A 1 227 ? 2.453 -15.352 0.514 1 96.62 227 LEU A C 1
ATOM 1742 O O . LEU A 1 227 ? 2.172 -14.828 1.594 1 96.62 227 LEU A O 1
ATOM 1746 N N . ARG A 1 228 ? 3.287 -14.75 -0.372 1 95.88 228 ARG A N 1
ATOM 1747 C CA . ARG A 1 228 ? 3.986 -13.508 -0.041 1 95.88 228 ARG A CA 1
ATOM 1748 C C . ARG A 1 228 ? 3.281 -12.305 -0.655 1 95.88 228 ARG A C 1
ATOM 1750 O O . ARG A 1 228 ? 2.994 -12.289 -1.854 1 95.88 228 ARG A O 1
ATOM 1757 N N . SER A 1 229 ? 3.023 -11.352 0.14 1 97.19 229 SER A N 1
ATOM 1758 C CA . SER A 1 229 ? 2.369 -10.117 -0.281 1 97.19 229 SER A CA 1
ATOM 1759 C C . SER A 1 229 ? 2.879 -8.922 0.52 1 97.19 229 SER A C 1
ATOM 1761 O O . SER A 1 229 ? 2.121 -8.305 1.271 1 97.19 229 SER A O 1
ATOM 1763 N N . PRO A 1 230 ? 4.125 -8.5 0.29 1 94.38 230 PRO A N 1
ATOM 1764 C CA . PRO A 1 230 ? 4.684 -7.418 1.104 1 94.38 230 PRO A CA 1
ATOM 1765 C C . PRO A 1 230 ? 4.023 -6.07 0.827 1 94.38 230 PRO A C 1
ATOM 1767 O O . PRO A 1 230 ? 3.852 -5.691 -0.334 1 94.38 230 PRO A O 1
ATOM 1770 N N . MET A 1 231 ? 3.645 -5.395 1.899 1 92.19 231 MET A N 1
ATOM 1771 C CA . MET A 1 231 ? 3.146 -4.023 1.858 1 92.19 231 MET A CA 1
ATOM 1772 C C . MET A 1 231 ? 1.976 -3.9 0.889 1 92.19 231 MET A C 1
ATOM 1774 O O . MET A 1 231 ? 1.947 -2.994 0.056 1 92.19 231 MET A O 1
ATOM 1778 N N . SER A 1 232 ? 1.139 -4.867 0.915 1 97.19 232 SER A N 1
ATOM 1779 C CA . SER A 1 232 ? 0.009 -4.949 -0.005 1 97.19 232 SER A CA 1
ATOM 1780 C C . SER A 1 232 ? -1.288 -5.254 0.737 1 97.19 232 SER A C 1
ATOM 1782 O O . SER A 1 232 ? -1.779 -6.387 0.695 1 97.19 232 SER A O 1
ATOM 1784 N N . PHE A 1 233 ? -1.814 -4.188 1.247 1 98.06 233 PHE A N 1
ATOM 1785 C CA . PHE A 1 233 ? -2.951 -4.375 2.143 1 98.06 233 PHE A CA 1
ATOM 1786 C C . PHE A 1 233 ? -4.188 -4.812 1.364 1 98.06 233 PHE A C 1
ATOM 1788 O O . PHE A 1 233 ? -4.98 -5.621 1.853 1 98.06 233 PHE A O 1
ATOM 1795 N N . ALA A 1 234 ? -4.453 -4.277 0.201 1 98.31 234 ALA A N 1
ATOM 1796 C CA . ALA A 1 234 ? -5.621 -4.676 -0.578 1 98.31 234 ALA A CA 1
ATOM 1797 C C . ALA A 1 234 ? -5.566 -6.156 -0.934 1 98.31 234 ALA A C 1
ATOM 1799 O O . ALA A 1 234 ? -6.582 -6.855 -0.869 1 98.31 234 ALA A O 1
ATOM 1800 N N . VAL A 1 235 ? -4.395 -6.652 -1.322 1 98.5 235 VAL A N 1
ATOM 1801 C CA . VAL A 1 235 ? -4.219 -8.062 -1.635 1 98.5 235 VAL A CA 1
ATOM 1802 C C . VAL A 1 235 ? -4.516 -8.906 -0.397 1 98.5 235 VAL A C 1
ATOM 1804 O O . VAL A 1 235 ? -5.266 -9.891 -0.472 1 98.5 235 VAL A O 1
ATOM 1807 N N . THR A 1 236 ? -3.949 -8.484 0.729 1 98.56 236 THR A N 1
ATOM 1808 C CA . THR A 1 236 ? -4.145 -9.211 1.981 1 98.56 236 THR A CA 1
ATOM 1809 C C . THR A 1 236 ? -5.625 -9.25 2.354 1 98.56 236 THR A C 1
ATOM 1811 O O . THR A 1 236 ? -6.164 -10.312 2.658 1 98.56 236 THR A O 1
ATOM 1814 N N . LEU A 1 237 ? -6.234 -8.094 2.264 1 98.69 237 LEU A N 1
ATOM 1815 C CA . LEU A 1 237 ? -7.645 -7.98 2.621 1 98.69 237 LEU A CA 1
ATOM 1816 C C . LEU A 1 237 ? -8.508 -8.859 1.719 1 98.69 237 LEU A C 1
ATOM 1818 O O . LEU A 1 237 ? -9.367 -9.594 2.203 1 98.69 237 LEU A O 1
ATOM 1822 N N . GLY A 1 238 ? -8.281 -8.82 0.412 1 98.44 238 GLY A N 1
ATOM 1823 C CA . GLY A 1 238 ? -9.039 -9.617 -0.536 1 98.44 238 GLY A CA 1
ATOM 1824 C C . GLY A 1 238 ? -8.891 -11.109 -0.31 1 98.44 238 GLY A C 1
ATOM 1825 O O . GLY A 1 238 ? -9.883 -11.844 -0.292 1 98.44 238 GLY A O 1
ATOM 1826 N N . LEU A 1 239 ? -7.672 -11.539 -0.131 1 98.69 239 LEU A N 1
ATOM 1827 C CA . LEU A 1 239 ? -7.406 -12.961 0.012 1 98.69 239 LEU A CA 1
ATOM 1828 C C . LEU A 1 239 ? -7.965 -13.492 1.329 1 98.69 239 LEU A C 1
ATOM 1830 O O . LEU A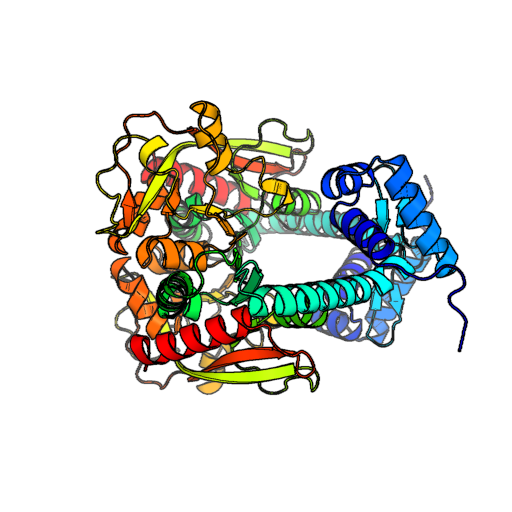 1 239 ? -8.594 -14.555 1.361 1 98.69 239 LEU A O 1
ATOM 1834 N N . VAL A 1 240 ? -7.809 -12.758 2.432 1 98.69 240 VAL A N 1
ATOM 1835 C CA . VAL A 1 240 ? -8.281 -13.211 3.734 1 98.69 240 VAL A CA 1
ATOM 1836 C C . VAL A 1 240 ? -9.812 -13.242 3.744 1 98.69 240 VAL A C 1
ATOM 1838 O O . VAL A 1 240 ? -10.414 -14.117 4.367 1 98.69 240 VAL A O 1
ATOM 1841 N N . ALA A 1 241 ? -10.438 -12.344 3.029 1 98.38 241 ALA A N 1
ATOM 1842 C CA . ALA A 1 241 ? -11.891 -12.227 3.053 1 98.38 241 ALA A CA 1
ATOM 1843 C C . ALA A 1 241 ? -12.539 -13.25 2.131 1 98.38 241 ALA A C 1
ATOM 1845 O O . ALA A 1 241 ? -13.672 -13.688 2.369 1 98.38 241 ALA A O 1
ATOM 1846 N N . ARG A 1 242 ? -11.789 -13.68 1.078 1 97.69 242 ARG A N 1
ATOM 1847 C CA . ARG A 1 242 ? -12.539 -14.344 0.02 1 97.69 242 ARG A CA 1
ATOM 1848 C C . ARG A 1 242 ? -11.789 -15.57 -0.492 1 97.69 242 ARG A C 1
ATOM 1850 O O . ARG A 1 242 ? -12.117 -16.109 -1.554 1 97.69 242 ARG A O 1
ATOM 1857 N N . SER A 1 243 ? -10.812 -16 0.133 1 98.12 243 SER A N 1
ATOM 1858 C CA . SER A 1 243 ? -10.125 -17.25 -0.134 1 98.12 243 SER A CA 1
ATOM 1859 C C . SER A 1 243 ? -9.805 -18 1.16 1 98.12 243 SER A C 1
ATOM 1861 O O . SER A 1 243 ? -10.234 -17.578 2.24 1 98.12 243 SER A O 1
ATOM 1863 N N . ASP A 1 244 ? -9.047 -19.062 1.064 1 97.69 244 ASP A N 1
ATOM 1864 C CA . ASP A 1 244 ? -8.719 -19.844 2.254 1 97.69 244 ASP A CA 1
ATOM 1865 C C . ASP A 1 244 ? -7.355 -19.438 2.816 1 97.69 244 ASP A C 1
ATOM 1867 O O . ASP A 1 244 ? -6.781 -20.172 3.631 1 97.69 244 ASP A O 1
ATOM 1871 N N . VAL A 1 245 ? -6.859 -18.328 2.365 1 98.44 245 VAL A N 1
ATOM 1872 C CA . VAL A 1 245 ? -5.637 -17.781 2.941 1 98.44 245 VAL A CA 1
ATOM 1873 C C . VAL A 1 245 ? -5.945 -17.156 4.301 1 98.44 245 VAL A C 1
ATOM 1875 O O . VAL A 1 245 ? -6.965 -16.484 4.469 1 98.44 245 VAL A O 1
ATOM 1878 N N . ILE A 1 246 ? -5.117 -17.438 5.234 1 98.5 246 ILE A N 1
ATOM 1879 C CA . ILE A 1 246 ? -5.309 -16.828 6.551 1 98.5 246 ILE A CA 1
ATOM 1880 C C . ILE A 1 246 ? -4.16 -15.875 6.852 1 98.5 246 ILE A C 1
ATOM 1882 O O . ILE A 1 246 ? -3.111 -15.93 6.207 1 98.5 246 ILE A O 1
ATOM 1886 N N . GLY A 1 247 ? -4.371 -14.906 7.684 1 97.69 247 GLY A N 1
ATOM 1887 C CA . GLY A 1 247 ? -3.371 -13.914 8.039 1 97.69 247 GLY A CA 1
ATOM 1888 C C . GLY A 1 247 ? -3.516 -13.406 9.461 1 97.69 247 GLY A C 1
ATOM 1889 O O . GLY A 1 247 ? -4.215 -14.008 10.273 1 97.69 247 GLY A O 1
ATOM 1890 N N . CYS A 1 248 ? -2.727 -12.391 9.812 1 96.88 248 CYS A N 1
ATOM 1891 C CA . CYS A 1 248 ? -2.754 -11.758 11.125 1 96.88 248 CYS A CA 1
ATOM 1892 C C . CYS A 1 248 ? -3.125 -10.281 11.016 1 96.88 248 CYS A C 1
ATOM 1894 O O . CYS A 1 248 ? -2.582 -9.562 10.172 1 96.88 248 CYS A O 1
ATOM 1896 N N . PHE A 1 249 ? -4.078 -9.906 11.789 1 97.06 249 PHE A N 1
ATOM 1897 C CA . PHE A 1 249 ? -4.418 -8.5 11.992 1 97.06 249 PHE A CA 1
ATOM 1898 C C . PHE A 1 249 ? -4.402 -8.148 13.469 1 97.06 249 PHE A C 1
ATOM 1900 O O . PHE A 1 249 ? -4.555 -9.023 14.328 1 97.06 249 PHE A O 1
ATOM 1907 N N . THR A 1 250 ? -4.109 -6.855 13.781 1 95.75 250 THR A N 1
ATOM 1908 C CA . THR A 1 250 ? -4.402 -6.422 15.141 1 95.75 250 THR A CA 1
ATOM 1909 C C . THR A 1 250 ? -5.895 -6.551 15.445 1 95.75 250 THR A C 1
ATOM 1911 O O . THR A 1 250 ? -6.723 -6.461 14.531 1 95.75 250 THR A O 1
ATOM 1914 N N . ARG A 1 251 ? -6.23 -6.711 16.641 1 95.19 251 ARG A N 1
ATOM 1915 C CA . ARG A 1 251 ? -7.617 -6.945 17.031 1 95.19 251 ARG A CA 1
ATOM 1916 C C . ARG A 1 251 ? -8.516 -5.809 16.578 1 95.19 251 ARG A C 1
ATOM 1918 O O . ARG A 1 251 ? -9.555 -6.043 15.961 1 95.19 251 ARG A O 1
ATOM 1925 N N . PRO A 1 252 ? -8.141 -4.547 16.812 1 95.62 252 PRO A N 1
ATOM 1926 C CA . PRO A 1 252 ? -9.016 -3.473 16.328 1 95.62 252 PRO A CA 1
ATOM 1927 C C . PRO A 1 252 ? -9.188 -3.479 14.812 1 95.62 252 PRO A C 1
ATOM 1929 O O . PRO A 1 252 ? -10.273 -3.199 14.312 1 95.62 252 PRO A O 1
ATOM 1932 N N . LEU A 1 253 ? -8.125 -3.785 14.086 1 96.94 253 LEU A N 1
ATOM 1933 C CA . LEU A 1 253 ? -8.219 -3.84 12.633 1 96.94 253 LEU A CA 1
ATOM 1934 C C . LEU A 1 253 ? -9.156 -4.957 12.195 1 96.94 253 LEU A C 1
ATOM 1936 O O . LEU A 1 253 ? -9.977 -4.766 11.289 1 96.94 253 LEU A O 1
ATOM 1940 N N . ALA A 1 254 ? -9.023 -6.117 12.805 1 97.75 254 ALA A N 1
ATOM 1941 C CA . ALA A 1 254 ? -9.898 -7.242 12.492 1 97.75 254 ALA A CA 1
ATOM 1942 C C . ALA A 1 254 ? -11.367 -6.871 12.688 1 97.75 254 ALA A C 1
ATOM 1944 O O . ALA A 1 254 ? -12.211 -7.219 11.859 1 97.75 254 ALA A O 1
ATOM 1945 N N . GLU A 1 255 ? -11.656 -6.168 13.734 1 97 255 GLU A N 1
ATOM 1946 C CA . GLU A 1 255 ? -13.023 -5.742 14.031 1 97 255 GLU A CA 1
ATOM 1947 C C . GLU A 1 255 ? -13.539 -4.785 12.961 1 97 255 GLU A C 1
ATOM 1949 O O . GLU A 1 255 ? -14.703 -4.871 12.555 1 97 255 GLU A O 1
ATOM 1954 N N . MET A 1 256 ? -12.672 -3.936 12.516 1 97 256 MET A N 1
ATOM 1955 C CA . MET A 1 256 ? -13.062 -2.92 11.539 1 97 256 MET A CA 1
ATOM 1956 C C . MET A 1 256 ? -13.414 -3.559 10.203 1 97 256 MET A C 1
ATOM 1958 O O . MET A 1 256 ? -14.289 -3.066 9.484 1 97 256 MET A O 1
ATOM 1962 N N . VAL A 1 257 ? -12.742 -4.645 9.828 1 98.25 257 VAL A N 1
ATOM 1963 C CA . VAL A 1 257 ? -12.938 -5.203 8.492 1 98.25 257 VAL A CA 1
ATOM 1964 C C . VAL A 1 257 ? -13.82 -6.445 8.578 1 98.25 257 VAL A C 1
ATOM 1966 O O . VAL A 1 257 ? -14.055 -7.113 7.566 1 98.25 257 VAL A O 1
ATOM 1969 N N . ALA A 1 258 ? -14.367 -6.758 9.734 1 98.31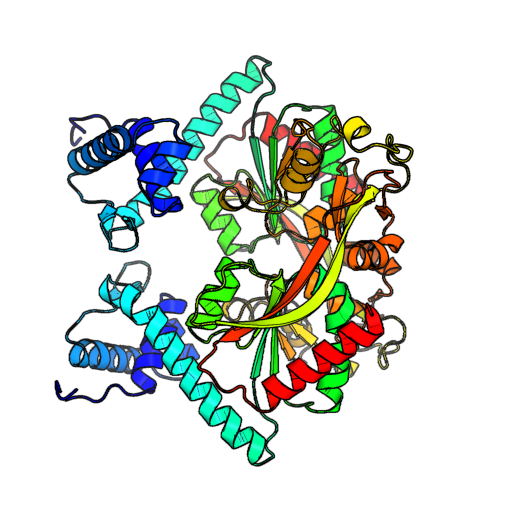 258 ALA A N 1
ATOM 1970 C CA . ALA A 1 258 ? -15.211 -7.93 9.953 1 98.31 258 ALA A CA 1
ATOM 1971 C C . ALA A 1 258 ? -16.391 -7.938 8.992 1 98.31 258 ALA A C 1
ATOM 1973 O O . ALA A 1 258 ? -16.797 -8.992 8.492 1 98.31 258 ALA A O 1
ATOM 1974 N N . PRO A 1 259 ? -17 -6.781 8.656 1 98.31 259 PRO A N 1
ATOM 1975 C CA . PRO A 1 259 ? -18.172 -6.773 7.777 1 98.31 259 PRO A CA 1
ATOM 1976 C C . PRO A 1 259 ? -17.875 -7.301 6.379 1 98.31 259 PRO A C 1
ATOM 1978 O O . PRO A 1 259 ? -18.781 -7.582 5.605 1 98.31 259 PRO A O 1
ATOM 1981 N N . LEU A 1 260 ? -16.609 -7.434 6.016 1 98.19 260 LEU A N 1
ATOM 1982 C CA . LEU A 1 260 ? -16.25 -7.922 4.691 1 98.19 260 LEU A CA 1
ATOM 1983 C C . LEU A 1 260 ? -16.234 -9.445 4.656 1 98.19 260 LEU A C 1
ATOM 1985 O O . LEU A 1 260 ? -15.797 -10.047 3.672 1 98.19 260 LEU A O 1
ATOM 1989 N N . GLY A 1 261 ? -16.641 -10.055 5.715 1 98 261 GLY A N 1
ATOM 1990 C CA . GLY A 1 261 ? -16.672 -11.508 5.781 1 98 261 GLY A CA 1
ATOM 1991 C C . GLY A 1 261 ? -15.43 -12.102 6.414 1 98 261 GLY A C 1
ATOM 1992 O O . GLY A 1 261 ? -15.023 -13.219 6.074 1 98 261 GLY A O 1
ATOM 1993 N N . ILE A 1 262 ? -14.805 -11.336 7.289 1 98.38 262 ILE A N 1
ATOM 1994 C CA . ILE A 1 262 ? -13.586 -11.789 7.961 1 98.38 262 ILE A CA 1
ATOM 1995 C C . ILE A 1 262 ? -13.906 -12.141 9.414 1 98.38 262 ILE A C 1
ATOM 1997 O O . ILE A 1 262 ? -14.586 -11.383 10.109 1 98.38 262 ILE A O 1
ATOM 2001 N N . ARG A 1 263 ? -13.422 -13.219 9.852 1 97.69 263 ARG A N 1
ATOM 2002 C CA . ARG A 1 263 ? -13.609 -13.625 11.242 1 97.69 263 ARG A CA 1
ATOM 2003 C C . ARG A 1 263 ? -12.266 -13.844 11.922 1 97.69 263 ARG A C 1
ATOM 2005 O O . ARG A 1 263 ? -11.273 -14.164 11.266 1 97.69 263 ARG A O 1
ATOM 2012 N N . THR A 1 264 ? -12.273 -13.703 13.195 1 97.5 264 THR A N 1
ATOM 2013 C CA . THR A 1 264 ? -11.102 -13.969 14.023 1 97.5 264 THR A CA 1
ATOM 2014 C C . THR A 1 264 ? -11.125 -15.406 14.547 1 97.5 264 THR A C 1
ATOM 2016 O O . THR A 1 264 ? -12.172 -15.898 14.984 1 97.5 264 THR A O 1
ATOM 2019 N N . ALA A 1 265 ? -10 -16.062 14.406 1 96.88 265 ALA A N 1
ATOM 2020 C CA . ALA A 1 265 ? -9.898 -17.406 14.992 1 96.88 265 ALA A CA 1
ATOM 2021 C C . ALA A 1 265 ? -9.953 -17.328 16.516 1 96.88 265 ALA A C 1
ATOM 2023 O O . ALA A 1 265 ? -9.367 -16.438 17.125 1 96.88 265 ALA A O 1
ATOM 2024 N N . GLU A 1 266 ? -10.688 -18.25 17.125 1 95.5 266 GLU A N 1
ATOM 2025 C CA . GLU A 1 266 ? -10.781 -18.344 18.578 1 95.5 266 GLU A CA 1
ATOM 2026 C C . GLU A 1 266 ? -9.766 -19.328 19.125 1 95.5 266 GLU A C 1
ATOM 2028 O O . GLU A 1 266 ? -10.125 -20.438 19.531 1 95.5 266 GLU A O 1
ATOM 2033 N N . LEU A 1 267 ? -8.586 -18.844 19.219 1 96.19 267 LEU A N 1
ATOM 2034 C CA . LEU A 1 267 ? -7.504 -19.719 19.672 1 96.19 267 LEU A CA 1
ATOM 2035 C C . LEU A 1 267 ? -7.352 -19.641 21.188 1 96.19 267 LEU A C 1
ATOM 2037 O O . LEU A 1 267 ? -7.562 -18.594 21.797 1 96.19 267 LEU A O 1
ATOM 2041 N N . ASP A 1 268 ? -6.883 -20.703 21.766 1 94.38 268 ASP A N 1
ATOM 2042 C CA . ASP A 1 268 ? -6.684 -20.812 23.203 1 94.38 268 ASP A CA 1
ATOM 2043 C C . ASP A 1 268 ? -5.414 -20.078 23.641 1 94.38 268 ASP A C 1
ATOM 2045 O O . ASP A 1 268 ? -5.316 -19.609 24.766 1 94.38 268 ASP A O 1
ATOM 2049 N N . GLU A 1 269 ? -4.453 -20.078 22.781 1 91.12 269 GLU A N 1
ATOM 2050 C CA . GLU A 1 269 ? -3.172 -19.453 23.078 1 91.12 269 GLU A CA 1
ATOM 2051 C C . GLU A 1 269 ? -3.305 -17.938 23.156 1 91.12 269 GLU A C 1
ATOM 2053 O O . GLU A 1 269 ? -4.125 -17.344 22.438 1 91.12 269 GLU A O 1
ATOM 2058 N N . SER A 1 270 ? -2.533 -17.406 24 1 85.75 270 SER A N 1
ATOM 2059 C CA . SER A 1 270 ? -2.391 -15.953 23.984 1 85.75 270 SER A CA 1
ATOM 2060 C C . SER A 1 270 ? -1.624 -15.492 22.75 1 85.75 270 SER A C 1
ATOM 2062 O O . SER A 1 270 ? -0.665 -16.141 22.328 1 85.75 270 SER A O 1
ATOM 2064 N N . MET A 1 271 ? -2.047 -14.375 22.234 1 87.12 271 MET A N 1
ATOM 2065 C CA . MET A 1 271 ? -1.417 -13.836 21.031 1 87.12 271 MET A CA 1
ATOM 2066 C C . MET A 1 271 ? -0.406 -12.75 21.391 1 87.12 271 MET A C 1
ATOM 2068 O O . MET A 1 271 ? -0.486 -12.148 22.469 1 87.12 271 MET A O 1
ATOM 2072 N N . PRO A 1 272 ? 0.573 -12.555 20.469 1 86.06 272 PRO A N 1
ATOM 2073 C CA . PRO A 1 272 ? 1.575 -11.531 20.75 1 86.06 272 PRO A CA 1
ATOM 2074 C C . PRO A 1 272 ? 0.97 -10.133 20.844 1 86.06 272 PRO A C 1
ATOM 2076 O O . PRO A 1 272 ? 0.051 -9.797 20.094 1 86.06 272 PRO A O 1
ATOM 2079 N N . ARG A 1 273 ? 1.549 -9.469 21.781 1 87.62 273 ARG A N 1
ATOM 2080 C CA . ARG A 1 273 ? 1.141 -8.07 21.922 1 87.62 273 ARG A CA 1
ATOM 2081 C C . ARG A 1 273 ? 1.824 -7.188 20.891 1 87.62 273 ARG A C 1
ATOM 2083 O O . ARG A 1 273 ? 2.91 -7.516 20.406 1 87.62 273 ARG A O 1
ATOM 2090 N N . PHE A 1 274 ? 1.174 -6.16 20.562 1 86.75 274 PHE A N 1
ATOM 2091 C CA . PHE A 1 274 ? 1.613 -5.207 19.547 1 86.75 274 PHE A CA 1
ATOM 2092 C C . PHE A 1 274 ? 1.469 -3.777 20.047 1 86.75 274 PHE A C 1
ATOM 2094 O O . PHE A 1 274 ? 0.356 -3.312 20.312 1 86.75 274 PHE A O 1
ATOM 2101 N N . ASP A 1 275 ? 2.672 -3.115 20.234 1 93 275 ASP A N 1
ATOM 2102 C CA . ASP A 1 275 ? 2.658 -1.739 20.719 1 93 275 ASP A CA 1
ATOM 2103 C C . ASP A 1 275 ? 2.801 -0.748 19.562 1 93 275 ASP A C 1
ATOM 2105 O O . ASP A 1 275 ? 3.65 -0.923 18.688 1 93 275 ASP A O 1
ATOM 2109 N N . LEU A 1 276 ? 1.977 0.242 19.594 1 95 276 LEU A N 1
ATOM 2110 C CA . LEU A 1 276 ? 2.006 1.308 18.594 1 95 276 LEU A CA 1
ATOM 2111 C C . LEU A 1 276 ? 2.518 2.607 19.203 1 95 276 LEU A C 1
ATOM 2113 O O . LEU A 1 276 ? 2.275 2.883 20.391 1 95 276 LEU A O 1
ATOM 2117 N N . SER A 1 277 ? 3.227 3.363 18.422 1 97.12 277 SER A N 1
ATOM 2118 C CA . SER A 1 277 ? 3.812 4.617 18.891 1 97.12 277 SER A CA 1
ATOM 2119 C C . SER A 1 277 ? 3.809 5.668 17.781 1 97.12 277 SER A C 1
ATOM 2121 O O . SER A 1 277 ? 3.605 5.344 16.609 1 97.12 277 SER A O 1
ATOM 2123 N N . ILE A 1 278 ? 3.916 6.879 18.203 1 97.88 278 ILE A N 1
ATOM 2124 C CA . ILE A 1 278 ? 4.285 7.969 17.312 1 97.88 278 ILE A CA 1
ATOM 2125 C C . ILE A 1 278 ? 5.793 8.195 17.375 1 97.88 278 ILE A C 1
ATOM 2127 O O . ILE A 1 278 ? 6.359 8.375 18.453 1 97.88 278 ILE A O 1
ATOM 2131 N N . ILE A 1 279 ? 6.422 8.109 16.234 1 97.88 279 ILE A N 1
ATOM 2132 C CA . ILE A 1 279 ? 7.859 8.336 16.141 1 97.88 279 ILE A CA 1
ATOM 2133 C C . ILE A 1 279 ? 8.125 9.688 15.469 1 97.88 279 ILE A C 1
ATOM 2135 O O . ILE A 1 279 ? 7.469 10.039 14.492 1 97.88 279 ILE A O 1
ATOM 2139 N N . ALA A 1 280 ? 9.039 10.438 16 1 96.06 280 ALA A N 1
ATOM 2140 C CA . ALA A 1 280 ? 9.469 11.727 15.461 1 96.06 280 ALA A CA 1
ATOM 2141 C C . ALA A 1 280 ? 10.969 11.93 15.656 1 96.06 280 ALA A C 1
ATOM 2143 O O . ALA A 1 280 ? 11.617 11.18 16.391 1 96.06 280 ALA A O 1
ATOM 2144 N N . ARG A 1 281 ? 11.469 12.859 14.945 1 92.19 281 ARG A N 1
ATOM 2145 C CA . ARG A 1 281 ? 12.859 13.242 15.195 1 92.19 281 ARG A CA 1
ATOM 2146 C C . ARG A 1 281 ? 13 13.938 16.547 1 92.19 281 ARG A C 1
ATOM 2148 O O . ARG A 1 281 ? 12.164 14.773 16.906 1 92.19 281 ARG A O 1
ATOM 2155 N N . ARG A 1 282 ? 14.055 13.594 17.188 1 88.69 282 ARG A N 1
ATOM 2156 C CA . ARG A 1 282 ? 14.266 14.109 18.547 1 88.69 282 ARG A CA 1
ATOM 2157 C C . ARG A 1 282 ? 14.586 15.602 18.516 1 88.69 282 ARG A C 1
ATOM 2159 O O . ARG A 1 282 ? 14.109 16.359 19.375 1 88.69 282 ARG A O 1
ATOM 2166 N N . ASP A 1 283 ? 15.367 16.062 17.547 1 78.88 283 ASP A N 1
ATOM 2167 C CA . ASP A 1 283 ? 15.922 17.422 17.578 1 78.88 283 ASP A CA 1
ATOM 2168 C C . ASP A 1 283 ? 15.07 18.375 16.75 1 78.88 283 ASP A C 1
ATOM 2170 O O . ASP A 1 283 ? 15.508 19.484 16.422 1 78.88 283 ASP A O 1
ATOM 2174 N N . LEU A 1 284 ? 13.961 17.938 16.391 1 75.94 284 LEU A N 1
ATOM 2175 C CA . LEU A 1 284 ? 13.109 18.812 15.578 1 75.94 284 LEU A CA 1
ATOM 2176 C C . LEU A 1 284 ? 11.852 19.203 16.344 1 75.94 284 LEU A C 1
ATOM 2178 O O . LEU A 1 284 ? 11.109 18.344 16.812 1 75.94 284 LEU A O 1
ATOM 2182 N N . LEU A 1 285 ? 11.703 20.5 16.531 1 74 285 LEU A N 1
ATOM 2183 C CA . LEU A 1 285 ? 10.477 21 17.156 1 74 285 LEU A CA 1
ATOM 2184 C C . LEU A 1 285 ? 9.297 20.875 16.203 1 74 285 LEU A C 1
ATOM 2186 O O . LEU A 1 285 ? 9.367 21.344 15.062 1 74 285 LEU A O 1
ATOM 2190 N N . PRO A 1 286 ? 8.289 20.25 16.656 1 83.69 286 PRO A N 1
ATOM 2191 C CA . PRO A 1 286 ? 7.125 20.156 15.773 1 83.69 286 PRO A CA 1
ATOM 2192 C C . PRO A 1 286 ? 6.453 21.5 15.539 1 83.69 286 PRO A C 1
ATOM 2194 O O . PRO A 1 286 ? 6.441 22.344 16.438 1 83.69 286 PRO A O 1
ATOM 2197 N N . THR A 1 287 ? 5.977 21.766 14.328 1 82.25 287 THR A N 1
ATOM 2198 C CA . THR A 1 287 ? 5.137 22.922 14.047 1 82.25 287 THR A CA 1
ATOM 2199 C C . THR A 1 287 ? 3.818 22.828 14.812 1 82.25 287 THR A C 1
ATOM 2201 O O . THR A 1 287 ? 3.439 21.75 15.281 1 82.25 287 THR A O 1
ATOM 2204 N N . PRO A 1 288 ? 3.092 23.906 14.938 1 84.12 288 PRO A N 1
ATOM 2205 C CA . PRO A 1 288 ? 1.776 23.875 15.586 1 84.12 288 PRO A CA 1
ATOM 2206 C C . PRO A 1 288 ? 0.817 22.891 14.914 1 84.12 288 PRO A C 1
ATOM 2208 O O . PRO A 1 288 ? 0.059 22.203 15.594 1 84.12 288 PRO A O 1
ATOM 2211 N N . ALA A 1 289 ? 0.858 22.797 13.641 1 89.75 289 ALA A N 1
ATOM 2212 C CA . ALA A 1 289 ? -0.009 21.875 12.906 1 89.75 289 ALA A CA 1
ATOM 2213 C C . ALA A 1 289 ? 0.311 20.422 13.25 1 89.75 289 ALA A C 1
ATOM 2215 O O . ALA A 1 289 ? -0.597 19.625 13.477 1 89.75 289 ALA A O 1
ATOM 2216 N N . VAL A 1 290 ? 1.622 20.109 13.32 1 92.44 290 VAL A N 1
ATOM 2217 C CA . VAL A 1 290 ? 2.049 18.766 13.656 1 92.44 290 VAL A CA 1
ATOM 2218 C C . VAL A 1 290 ? 1.643 18.438 15.094 1 92.44 290 VAL A C 1
ATOM 2220 O O . VAL A 1 290 ? 1.121 17.359 15.367 1 92.44 290 VAL A O 1
ATOM 2223 N N . THR A 1 291 ? 1.849 19.391 15.977 1 91.75 291 THR A N 1
ATOM 2224 C CA . THR A 1 291 ? 1.47 19.219 17.375 1 91.75 291 THR A CA 1
ATOM 2225 C C . THR A 1 291 ? -0.031 18.969 17.5 1 91.75 291 THR A C 1
ATOM 2227 O O . THR A 1 291 ? -0.459 18.078 18.234 1 91.75 291 THR A O 1
ATOM 2230 N N . ARG A 1 292 ? -0.755 19.781 16.797 1 93.25 292 ARG A N 1
ATOM 2231 C CA . ARG A 1 292 ? -2.205 19.625 16.828 1 93.25 292 ARG A CA 1
ATOM 2232 C C . ARG A 1 292 ? -2.619 18.266 16.281 1 93.25 292 ARG A C 1
ATOM 2234 O O . ARG A 1 292 ? -3.51 17.609 16.828 1 93.25 292 ARG A O 1
ATOM 2241 N N . PHE A 1 293 ? -2.016 17.797 15.219 1 97.12 293 PHE A N 1
ATOM 2242 C CA . PHE A 1 293 ? -2.348 16.5 14.641 1 97.12 293 PHE A CA 1
ATOM 2243 C C . PHE A 1 293 ? -2.041 15.367 15.617 1 97.12 293 PHE A C 1
ATOM 2245 O O . PHE A 1 293 ? -2.834 14.438 15.773 1 97.12 293 PHE A O 1
ATOM 2252 N N . VAL A 1 294 ? -0.875 15.453 16.25 1 97.19 294 VAL A N 1
ATOM 2253 C CA . VAL A 1 294 ? -0.479 14.453 17.25 1 97.19 294 VAL A CA 1
ATOM 2254 C C . VAL A 1 294 ? -1.521 14.391 18.359 1 97.19 294 VAL A C 1
ATOM 2256 O O . VAL A 1 294 ? -1.925 13.305 18.781 1 97.19 294 VAL A O 1
ATOM 2259 N N . THR A 1 295 ? -1.979 15.539 18.812 1 96.94 295 THR A N 1
ATOM 2260 C CA . THR A 1 295 ? -2.994 15.602 19.859 1 96.94 295 THR A CA 1
ATOM 2261 C C . THR A 1 295 ? -4.293 14.953 19.391 1 96.94 295 THR A C 1
ATOM 2263 O O . THR A 1 295 ? -4.91 14.18 20.125 1 96.94 295 THR A O 1
ATOM 2266 N N . CYS A 1 296 ? -4.719 15.281 18.188 1 97.88 296 CYS A N 1
ATOM 2267 C CA . CYS A 1 296 ? -5.93 14.695 17.625 1 97.88 296 CYS A CA 1
ATOM 2268 C C . CYS A 1 296 ? -5.801 13.18 17.516 1 97.88 296 CYS A C 1
ATOM 2270 O O . CYS A 1 296 ? -6.75 12.453 17.812 1 97.88 296 CYS A O 1
ATOM 2272 N N . LEU A 1 297 ? -4.621 12.695 17.094 1 97.88 297 LEU A N 1
ATOM 2273 C CA . LEU A 1 297 ? -4.398 11.266 16.922 1 97.88 297 LEU A CA 1
ATOM 2274 C C . LEU A 1 297 ? -4.418 10.547 18.266 1 97.88 297 LEU A C 1
ATOM 2276 O O . LEU A 1 297 ? -5.023 9.484 18.406 1 97.88 297 LEU A O 1
ATOM 2280 N N . GLN A 1 298 ? -3.771 11.109 19.25 1 97.25 298 GLN A N 1
ATOM 2281 C CA . GLN A 1 298 ? -3.77 10.531 20.594 1 97.25 298 GLN A CA 1
ATOM 2282 C C . GLN A 1 298 ? -5.188 10.438 21.141 1 97.25 298 GLN A C 1
ATOM 2284 O O . GLN A 1 298 ? -5.562 9.414 21.719 1 97.25 298 GLN A O 1
ATOM 2289 N N . ARG A 1 299 ? -5.949 11.461 21 1 96.38 299 ARG A N 1
ATOM 2290 C CA . ARG A 1 299 ? -7.332 11.461 21.453 1 96.38 299 ARG A CA 1
ATOM 2291 C C . ARG A 1 299 ? -8.156 10.414 20.734 1 96.38 299 ARG A C 1
ATOM 2293 O O . ARG A 1 299 ? -8.945 9.688 21.344 1 96.38 299 ARG A O 1
ATOM 2300 N N . ALA A 1 300 ? -7.969 10.359 19.422 1 97 300 ALA A N 1
ATOM 2301 C CA . ALA A 1 300 ? -8.711 9.398 18.625 1 97 300 ALA A CA 1
ATOM 2302 C C . ALA A 1 300 ? -8.398 7.965 19.047 1 97 300 ALA A C 1
ATOM 2304 O O . ALA A 1 300 ? -9.297 7.121 19.109 1 97 300 ALA A O 1
ATOM 2305 N N . VAL A 1 301 ? -7.121 7.699 19.297 1 95 301 VAL A N 1
ATOM 2306 C CA . VAL A 1 301 ? -6.719 6.367 19.734 1 95 301 VAL A CA 1
ATOM 2307 C C . VAL A 1 301 ? -7.398 6.027 21.062 1 95 301 VAL A C 1
ATOM 2309 O O . VAL A 1 301 ? -7.922 4.926 21.234 1 95 301 VAL A O 1
ATOM 2312 N N . ASN A 1 302 ? -7.473 6.945 21.953 1 91.06 302 ASN A N 1
ATOM 2313 C CA . ASN A 1 302 ? -8.109 6.742 23.25 1 91.06 302 ASN A CA 1
ATOM 2314 C C . ASN A 1 302 ? -9.609 6.516 23.109 1 91.06 302 ASN A C 1
ATOM 2316 O O . ASN A 1 302 ? -10.18 5.68 23.812 1 91.06 302 ASN A O 1
ATOM 2320 N N . GLU A 1 303 ? -10.188 7.203 22.219 1 88.88 303 GLU A N 1
ATOM 2321 C CA . GLU A 1 303 ? -11.641 7.148 22.062 1 88.88 303 GLU A CA 1
ATOM 2322 C C . GLU A 1 303 ? -12.062 5.926 21.266 1 88.88 303 GLU A C 1
ATOM 2324 O O . GLU A 1 303 ? -13.164 5.398 21.453 1 88.88 303 GLU A O 1
ATOM 2329 N N . THR A 1 304 ? -11.219 5.512 20.297 1 83.12 304 THR A N 1
ATOM 2330 C CA . THR A 1 304 ? -11.594 4.434 19.391 1 83.12 304 THR A CA 1
ATOM 2331 C C . THR A 1 304 ? -11.094 3.09 19.906 1 83.12 304 THR A C 1
ATOM 2333 O O . THR A 1 304 ? -11.766 2.066 19.734 1 83.12 304 THR A O 1
ATOM 2336 N N . LEU A 1 305 ? -9.922 3.086 20.5 1 79.38 305 LEU A N 1
ATOM 2337 C CA . LEU A 1 305 ? -9.242 1.827 20.797 1 79.38 305 LEU A CA 1
ATOM 2338 C C . LEU A 1 305 ? -9.047 1.66 22.312 1 79.38 305 LEU A C 1
ATOM 2340 O O . LEU A 1 305 ? -8.664 0.586 22.766 1 79.38 305 LEU A O 1
ATOM 2344 N N . GLY A 1 306 ? -9.156 2.75 23.062 1 69.19 306 GLY A N 1
ATOM 2345 C CA . GLY A 1 306 ? -8.945 2.705 24.5 1 69.19 306 GLY A CA 1
ATOM 2346 C C . GLY A 1 306 ? -10.18 2.262 25.266 1 69.19 306 GLY A C 1
ATOM 2347 O O . GLY A 1 306 ? -11.281 2.244 24.719 1 69.19 306 GLY A O 1
ATOM 2348 N N . MET B 1 1 ? 34.125 -9.938 -30.688 1 22.36 1 MET B N 1
ATOM 2349 C CA . MET B 1 1 ? 33.406 -10.875 -29.812 1 22.36 1 MET B CA 1
ATOM 2350 C C . MET B 1 1 ? 34.156 -11.047 -28.5 1 22.36 1 MET B C 1
ATOM 2352 O O . MET B 1 1 ? 35.219 -11.68 -28.453 1 22.36 1 MET B O 1
ATOM 2356 N N . THR B 1 2 ? 34.375 -9.992 -27.719 1 28.77 2 THR B N 1
ATOM 2357 C CA . THR B 1 2 ? 35.344 -9.922 -26.625 1 28.77 2 THR B CA 1
ATOM 2358 C C . THR B 1 2 ? 35.188 -11.109 -25.688 1 28.77 2 THR B C 1
ATOM 2360 O O . THR B 1 2 ? 34.094 -11.359 -25.188 1 28.77 2 THR B O 1
ATOM 2363 N N . ARG B 1 3 ? 35.938 -12.078 -25.844 1 30.48 3 ARG B N 1
ATOM 2364 C CA . ARG B 1 3 ? 36.062 -13.312 -25.078 1 30.48 3 ARG B CA 1
ATOM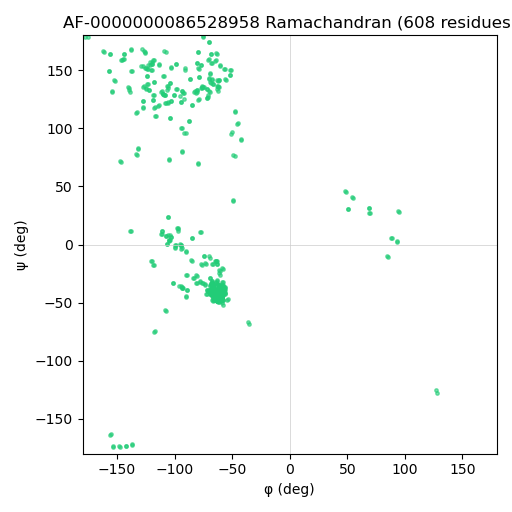 2365 C C . ARG B 1 3 ? 36 -13.031 -23.578 1 30.48 3 ARG B C 1
ATOM 2367 O O . ARG B 1 3 ? 36.844 -12.281 -23.047 1 30.48 3 ARG B O 1
ATOM 2374 N N . ILE B 1 4 ? 34.812 -13.047 -23.031 1 37.72 4 ILE B N 1
ATOM 2375 C CA . ILE B 1 4 ? 34.688 -13.039 -21.562 1 37.72 4 ILE B CA 1
ATOM 2376 C C . ILE B 1 4 ? 35.625 -14.086 -20.969 1 37.72 4 ILE B C 1
ATOM 2378 O O . ILE B 1 4 ? 35.438 -15.289 -21.188 1 37.72 4 ILE B O 1
ATOM 2382 N N . ARG B 1 5 ? 36.812 -13.961 -20.859 1 37.19 5 ARG B N 1
ATOM 2383 C CA . ARG B 1 5 ? 37.812 -14.859 -20.328 1 37.19 5 ARG B CA 1
ATOM 2384 C C . ARG B 1 5 ? 37.281 -15.641 -19.125 1 37.19 5 ARG B C 1
ATOM 2386 O O . ARG B 1 5 ? 37.531 -16.844 -19 1 37.19 5 ARG B O 1
ATOM 2393 N N . ASN B 1 6 ? 37 -14.891 -17.984 1 41.44 6 ASN B N 1
ATOM 2394 C CA . ASN B 1 6 ? 36.406 -15.594 -16.859 1 41.44 6 ASN B CA 1
ATOM 2395 C C . ASN B 1 6 ? 34.875 -15.523 -16.922 1 41.44 6 ASN B C 1
ATOM 2397 O O . ASN B 1 6 ? 34.312 -14.43 -16.953 1 41.44 6 ASN B O 1
ATOM 2401 N N . PRO B 1 7 ? 34.281 -16.562 -17.484 1 44.88 7 PRO B N 1
ATOM 2402 C CA . PRO B 1 7 ? 32.844 -16.609 -17.859 1 44.88 7 PRO B CA 1
ATOM 2403 C C . PRO B 1 7 ? 31.938 -16.125 -16.75 1 44.88 7 PRO B C 1
ATOM 2405 O O . PRO B 1 7 ? 32.188 -16.375 -15.57 1 44.88 7 PRO B O 1
ATOM 2408 N N . LEU B 1 8 ? 31.328 -15.094 -17.047 1 55.28 8 LEU B N 1
ATOM 2409 C CA . LEU B 1 8 ? 30.188 -14.633 -16.25 1 55.28 8 LEU B CA 1
ATOM 2410 C C . LEU B 1 8 ? 29.25 -15.789 -15.938 1 55.28 8 LEU B C 1
ATOM 2412 O O . LEU B 1 8 ? 28.797 -16.5 -16.844 1 55.28 8 LEU B O 1
ATOM 2416 N N . ASN B 1 9 ? 29.406 -16.203 -14.648 1 63.56 9 ASN B N 1
ATOM 2417 C CA . ASN B 1 9 ? 28.484 -17.281 -14.312 1 63.56 9 ASN B CA 1
ATOM 2418 C C . ASN B 1 9 ? 27.359 -16.812 -13.383 1 63.56 9 ASN B C 1
ATOM 2420 O O . ASN B 1 9 ? 27.406 -15.68 -12.891 1 63.56 9 ASN B O 1
ATOM 2424 N N . LEU B 1 10 ? 26.391 -17.625 -13.305 1 71.38 10 LEU B N 1
ATOM 2425 C CA . LEU B 1 10 ? 25.156 -17.328 -12.578 1 71.38 10 LEU B CA 1
ATOM 2426 C C . LEU B 1 10 ? 25.453 -17.016 -11.117 1 71.38 10 LEU B C 1
ATOM 2428 O O . LEU B 1 10 ? 24.812 -16.141 -10.531 1 71.38 10 LEU B O 1
ATOM 2432 N N . ALA B 1 11 ? 26.438 -17.688 -10.602 1 75.81 11 ALA B N 1
ATOM 2433 C CA . ALA B 1 11 ? 26.797 -17.5 -9.195 1 75.81 11 ALA B CA 1
ATOM 2434 C C . ALA B 1 11 ? 27.328 -16.094 -8.953 1 75.81 11 ALA B C 1
ATOM 2436 O O . ALA B 1 11 ? 27.047 -15.484 -7.914 1 75.81 11 ALA B O 1
ATOM 2437 N N . GLN B 1 12 ? 28.062 -15.672 -9.906 1 78.69 12 GLN B N 1
ATOM 2438 C CA . GLN B 1 12 ? 28.625 -14.328 -9.805 1 78.69 12 GLN B CA 1
ATOM 2439 C C . GLN B 1 12 ? 27.516 -13.266 -9.812 1 78.69 12 GLN B C 1
ATOM 2441 O O . GLN B 1 12 ? 27.531 -12.352 -8.992 1 78.69 12 GLN B O 1
ATOM 2446 N N . LEU B 1 13 ? 26.609 -13.445 -10.703 1 79.5 13 LEU B N 1
ATOM 2447 C CA . LEU B 1 13 ? 25.5 -12.492 -10.812 1 79.5 13 LEU B CA 1
ATOM 2448 C C . LEU B 1 13 ? 24.625 -12.531 -9.562 1 79.5 13 LEU B C 1
ATOM 2450 O O . LEU B 1 13 ? 24.203 -11.492 -9.07 1 79.5 13 LEU B O 1
ATOM 2454 N N . GLN B 1 14 ? 24.391 -13.68 -9.078 1 82.62 14 GLN B N 1
ATOM 2455 C CA . GLN B 1 14 ? 23.609 -13.844 -7.863 1 82.62 14 GLN B CA 1
ATOM 2456 C C . GLN B 1 14 ? 24.266 -13.164 -6.672 1 82.62 14 GLN B C 1
ATOM 2458 O O . GLN B 1 14 ? 23.609 -12.492 -5.879 1 82.62 14 GLN B O 1
ATOM 2463 N N . ALA B 1 15 ? 25.578 -13.359 -6.594 1 83.62 15 ALA B N 1
ATOM 2464 C CA . ALA B 1 15 ? 26.344 -12.75 -5.508 1 83.62 15 ALA B CA 1
ATOM 2465 C C . ALA B 1 15 ? 26.266 -11.234 -5.566 1 83.62 15 ALA B C 1
ATOM 2467 O O . ALA B 1 15 ? 26.031 -10.578 -4.547 1 83.62 15 ALA B O 1
ATOM 2468 N N . PHE B 1 16 ? 26.422 -10.734 -6.789 1 87.19 16 PHE B N 1
ATOM 2469 C CA . PHE B 1 16 ? 26.375 -9.289 -7.008 1 87.19 16 PHE B CA 1
ATOM 2470 C C . PHE B 1 16 ? 25 -8.727 -6.645 1 87.19 16 PHE B C 1
ATOM 2472 O O . PHE B 1 16 ? 24.906 -7.766 -5.879 1 87.19 16 PHE B O 1
ATOM 2479 N N . VAL B 1 17 ? 23.953 -9.359 -7.137 1 83.94 17 VAL B N 1
ATOM 2480 C CA . VAL B 1 17 ? 22.594 -8.867 -6.938 1 83.94 17 VAL B CA 1
ATOM 2481 C C . VAL B 1 17 ? 22.234 -8.938 -5.457 1 83.94 17 VAL B C 1
ATOM 2483 O O . VAL B 1 17 ? 21.656 -7.996 -4.902 1 83.94 17 VAL B O 1
ATOM 2486 N N . SER B 1 18 ? 22.531 -9.992 -4.793 1 85.75 18 SER B N 1
ATOM 2487 C CA . SER B 1 18 ? 22.25 -10.156 -3.369 1 85.75 18 SER B CA 1
ATOM 2488 C C . SER B 1 18 ? 22.984 -9.094 -2.543 1 85.75 18 SER B C 1
ATOM 2490 O O . SER B 1 18 ? 22.391 -8.477 -1.66 1 85.75 18 SER B O 1
ATOM 2492 N N . ALA B 1 19 ? 24.234 -8.891 -2.85 1 87.31 19 ALA B N 1
ATOM 2493 C CA . ALA B 1 19 ? 25.016 -7.887 -2.141 1 87.31 19 ALA B CA 1
ATOM 2494 C C . ALA B 1 19 ? 24.438 -6.488 -2.354 1 87.31 19 ALA B C 1
ATOM 2496 O O . ALA B 1 19 ? 24.406 -5.68 -1.425 1 87.31 19 ALA B O 1
ATOM 2497 N N . ALA B 1 20 ? 24.031 -6.273 -3.549 1 84.38 20 ALA B N 1
ATOM 2498 C CA . ALA B 1 20 ? 23.453 -4.973 -3.893 1 84.38 20 ALA B CA 1
ATOM 2499 C C . ALA B 1 20 ? 22.156 -4.727 -3.123 1 84.38 20 ALA B C 1
ATOM 2501 O O . ALA B 1 20 ? 21.953 -3.635 -2.592 1 84.38 20 ALA B O 1
ATOM 2502 N N . HIS B 1 21 ? 21.359 -5.742 -3.078 1 81.12 21 HIS B N 1
ATOM 2503 C CA . HIS B 1 21 ? 20.062 -5.621 -2.43 1 81.12 21 HIS B CA 1
ATOM 2504 C C . HIS B 1 21 ? 20.219 -5.465 -0.92 1 81.12 21 HIS B C 1
ATOM 2506 O O . HIS B 1 21 ? 19.5 -4.664 -0.302 1 81.12 21 HIS B O 1
ATOM 2512 N N . HIS B 1 22 ? 21.125 -6.211 -0.369 1 79.19 22 HIS B N 1
ATOM 2513 C CA . HIS B 1 22 ? 21.312 -6.223 1.079 1 79.19 22 HIS B CA 1
ATOM 2514 C C . HIS B 1 22 ? 22.219 -5.09 1.531 1 79.19 22 HIS B C 1
ATOM 2516 O O . HIS B 1 22 ? 22.312 -4.797 2.725 1 79.19 22 HIS B O 1
ATOM 2522 N N . LYS B 1 23 ? 22.875 -4.512 0.598 1 81.56 23 LYS B N 1
ATOM 2523 C CA . LYS B 1 23 ? 23.906 -3.514 0.862 1 81.56 23 LYS B CA 1
ATOM 2524 C C . LYS B 1 23 ? 24.906 -4.023 1.89 1 81.56 23 LYS B C 1
ATOM 2526 O O . LYS B 1 23 ? 25.375 -3.262 2.738 1 81.56 23 LYS B O 1
ATOM 2531 N N . SER B 1 24 ? 25.047 -5.312 1.84 1 86.06 24 SER B N 1
ATOM 2532 C CA . SER B 1 24 ? 25.938 -5.988 2.781 1 86.06 24 SER B CA 1
ATOM 2533 C C . SER B 1 24 ? 26.453 -7.301 2.205 1 86.06 24 SER B C 1
ATOM 2535 O O . SER B 1 24 ? 25.672 -8.125 1.726 1 86.06 24 SER B O 1
ATOM 2537 N N . LEU B 1 25 ? 27.781 -7.473 2.326 1 86.88 25 LEU B N 1
ATOM 2538 C CA . LEU B 1 25 ? 28.375 -8.719 1.853 1 86.88 25 LEU B CA 1
ATOM 2539 C C . LEU B 1 25 ? 28.047 -9.867 2.801 1 86.88 25 LEU B C 1
ATOM 2541 O O . LEU B 1 25 ? 27.797 -10.992 2.359 1 86.88 25 LEU B O 1
ATOM 2545 N N . ARG B 1 26 ? 28 -9.492 4.031 1 86.12 26 ARG B N 1
ATOM 2546 C CA . ARG B 1 26 ? 27.703 -10.523 5.023 1 86.12 26 ARG B CA 1
ATOM 2547 C C . ARG B 1 26 ? 26.266 -11.023 4.887 1 86.12 26 ARG B C 1
ATOM 2549 O O . ARG B 1 26 ? 26.016 -12.227 4.922 1 86.12 26 ARG B O 1
ATOM 2556 N N . ALA B 1 27 ? 25.391 -10.117 4.699 1 85.56 27 ALA B N 1
ATOM 2557 C CA . ALA B 1 27 ? 23.984 -10.484 4.539 1 85.56 27 ALA B CA 1
ATOM 2558 C C . ALA B 1 27 ? 23.766 -11.273 3.252 1 85.56 27 ALA B C 1
ATOM 2560 O O . ALA B 1 27 ? 23 -12.234 3.23 1 85.56 27 ALA B O 1
ATOM 2561 N N . ALA B 1 28 ? 24.438 -10.836 2.283 1 87.38 28 ALA B N 1
ATOM 2562 C CA . ALA B 1 28 ? 24.344 -11.539 1.005 1 87.38 28 ALA B CA 1
ATOM 2563 C C . ALA B 1 28 ? 24.906 -12.953 1.122 1 87.38 28 ALA B C 1
ATOM 2565 O O . ALA B 1 28 ? 24.328 -13.898 0.576 1 87.38 28 ALA B O 1
ATOM 2566 N N . ALA B 1 29 ? 25.969 -13.125 1.851 1 86.75 29 ALA B N 1
ATOM 2567 C CA . ALA B 1 29 ? 26.578 -14.445 2.059 1 86.75 29 ALA B CA 1
ATOM 2568 C C . ALA B 1 29 ? 25.609 -15.375 2.797 1 86.75 29 ALA B C 1
ATOM 2570 O O . ALA B 1 29 ? 25.453 -16.531 2.414 1 86.75 29 ALA B O 1
ATOM 2571 N N . ARG B 1 30 ? 24.969 -14.844 3.777 1 82.12 30 ARG B N 1
ATOM 2572 C CA . ARG B 1 30 ? 23.984 -15.609 4.547 1 82.12 30 ARG B CA 1
ATOM 2573 C C . ARG B 1 30 ? 22.828 -16.047 3.666 1 82.12 30 ARG B C 1
ATOM 2575 O O . ARG B 1 30 ? 22.391 -17.203 3.736 1 82.12 30 ARG B O 1
ATOM 2582 N N . GLU B 1 31 ? 22.469 -15.164 2.832 1 79.31 31 GLU B N 1
ATOM 2583 C CA . GLU B 1 31 ? 21.344 -15.461 1.944 1 79.31 31 GLU B CA 1
ATOM 2584 C C . GLU B 1 31 ? 21.703 -16.578 0.96 1 79.31 31 GLU B C 1
ATOM 2586 O O . GLU B 1 31 ? 20.859 -17.438 0.658 1 79.31 31 GLU B O 1
ATOM 2591 N N . LEU B 1 32 ? 22.938 -16.531 0.532 1 80.12 32 LEU B N 1
ATOM 2592 C CA . LEU B 1 32 ? 23.344 -17.438 -0.535 1 80.12 32 LEU B CA 1
ATOM 2593 C C . LEU B 1 32 ? 23.969 -18.703 0.038 1 80.12 32 LEU B C 1
ATOM 2595 O O . LEU B 1 32 ? 24.344 -19.609 -0.709 1 80.12 32 LEU B O 1
ATOM 2599 N N . GLY B 1 33 ? 24.031 -18.734 1.382 1 78.12 33 GLY B N 1
ATOM 2600 C CA . GLY B 1 33 ? 24.562 -19.922 2.027 1 78.12 33 GLY B CA 1
ATOM 2601 C C . GLY B 1 33 ? 26.062 -20.109 1.794 1 78.12 33 GLY B C 1
ATOM 2602 O O . GLY B 1 33 ? 26.531 -21.234 1.613 1 78.12 33 GLY B O 1
ATOM 2603 N N . VAL B 1 34 ? 26.766 -19.016 1.659 1 82.56 34 VAL B N 1
ATOM 2604 C CA . VAL B 1 34 ? 28.203 -19.062 1.457 1 82.56 34 VAL B CA 1
ATOM 2605 C C . VAL B 1 34 ? 28.906 -18.203 2.514 1 82.56 34 VAL B C 1
ATOM 2607 O O . VAL B 1 34 ? 28.234 -17.547 3.322 1 82.56 34 VAL B O 1
ATOM 2610 N N . THR B 1 35 ? 30.156 -18.375 2.631 1 85.44 35 THR B N 1
ATOM 2611 C CA . THR B 1 35 ? 30.922 -17.547 3.566 1 85.44 35 THR B CA 1
ATOM 2612 C C . THR B 1 35 ? 31.172 -16.156 2.988 1 85.44 35 THR B C 1
ATOM 2614 O O . THR B 1 35 ? 31.125 -15.977 1.771 1 85.44 35 THR B O 1
ATOM 2617 N N . GLN B 1 36 ? 31.344 -15.258 3.852 1 88.25 36 GLN B N 1
ATOM 2618 C CA . GLN B 1 36 ? 31.594 -13.883 3.432 1 88.25 36 GLN B CA 1
ATOM 2619 C C . GLN B 1 36 ? 32.844 -13.797 2.545 1 88.25 36 GLN B C 1
ATOM 2621 O O . GLN B 1 36 ? 32.812 -13.117 1.521 1 88.25 36 GLN B O 1
ATOM 2626 N N . PRO B 1 37 ? 34 -14.516 2.807 1 88.69 37 PRO B N 1
ATOM 2627 C CA . PRO B 1 37 ? 35.125 -14.477 1.882 1 88.69 37 PRO B CA 1
ATOM 2628 C C . PRO B 1 37 ? 34.781 -15.039 0.503 1 88.69 37 PRO B C 1
ATOM 2630 O O . PRO B 1 37 ? 35.25 -14.531 -0.512 1 88.69 37 PRO B O 1
ATOM 2633 N N . ALA B 1 38 ? 33.938 -16.016 0.498 1 85 38 ALA B N 1
ATOM 2634 C CA . ALA B 1 38 ? 33.562 -16.641 -0.763 1 85 38 ALA B CA 1
ATOM 2635 C C . ALA B 1 38 ? 32.781 -15.68 -1.639 1 85 38 ALA B C 1
ATOM 2637 O O . ALA B 1 38 ? 33.031 -15.562 -2.84 1 85 38 ALA B O 1
ATOM 2638 N N . ILE B 1 39 ? 31.766 -15.039 -0.993 1 88.69 39 ILE B N 1
ATOM 2639 C CA . ILE B 1 39 ? 30.953 -14.117 -1.785 1 88.69 39 ILE B CA 1
ATOM 2640 C C . ILE B 1 39 ? 31.828 -12.938 -2.234 1 88.69 39 ILE B C 1
ATOM 2642 O O . ILE B 1 39 ? 31.641 -12.406 -3.332 1 88.69 39 ILE B O 1
ATOM 2646 N N . THR B 1 40 ? 32.75 -12.43 -1.432 1 89.62 40 THR B N 1
ATOM 2647 C CA . THR B 1 40 ? 33.656 -11.352 -1.794 1 89.62 40 THR B CA 1
ATOM 2648 C C . THR B 1 40 ? 34.5 -11.742 -3.008 1 89.62 40 THR B C 1
ATOM 2650 O O . THR B 1 40 ? 34.656 -10.953 -3.941 1 89.62 40 THR B O 1
ATOM 2653 N N . HIS B 1 41 ? 35 -12.93 -2.945 1 86.62 41 HIS B N 1
ATOM 2654 C CA . HIS B 1 41 ? 35.781 -13.445 -4.051 1 86.62 41 HIS B CA 1
ATOM 2655 C C . HIS B 1 41 ? 34.969 -13.531 -5.332 1 86.62 41 HIS B C 1
ATOM 2657 O O . HIS B 1 41 ? 35.438 -13.148 -6.406 1 86.62 41 HIS B O 1
ATOM 2663 N N . THR B 1 42 ? 33.812 -14.117 -5.195 1 85 42 THR B N 1
ATOM 2664 C CA . THR B 1 42 ? 32.906 -14.289 -6.336 1 85 42 THR B CA 1
ATOM 2665 C C . THR B 1 42 ? 32.594 -12.945 -6.984 1 85 42 THR B C 1
ATOM 2667 O O . THR B 1 42 ? 32.594 -12.828 -8.211 1 85 42 THR B O 1
ATOM 2670 N N . ILE B 1 43 ? 32.375 -11.922 -6.156 1 88.12 43 ILE B N 1
ATOM 2671 C CA . ILE B 1 43 ? 32.062 -10.586 -6.66 1 88.12 43 ILE B CA 1
ATOM 2672 C C . ILE B 1 43 ? 33.312 -9.984 -7.316 1 88.12 43 ILE B C 1
ATOM 2674 O O . ILE B 1 43 ? 33.219 -9.336 -8.359 1 88.12 43 ILE B O 1
ATOM 2678 N N . ARG B 1 44 ? 34.438 -10.18 -6.766 1 87.06 44 ARG B N 1
ATOM 2679 C CA . ARG B 1 44 ? 35.688 -9.703 -7.352 1 87.06 44 ARG B CA 1
ATOM 2680 C C . ARG B 1 44 ? 35.938 -10.344 -8.711 1 87.06 44 ARG B C 1
ATOM 2682 O O . ARG B 1 44 ? 36.438 -9.688 -9.633 1 87.06 44 ARG B O 1
ATOM 2689 N N . GLU B 1 45 ? 35.625 -11.617 -8.789 1 79.94 45 GLU B N 1
ATOM 2690 C CA . GLU B 1 45 ? 35.75 -12.297 -10.07 1 79.94 45 GLU B CA 1
ATOM 2691 C C . GLU B 1 45 ? 34.844 -11.648 -11.125 1 79.94 45 GLU B C 1
ATOM 2693 O O . GLU B 1 45 ? 35.25 -11.492 -12.281 1 79.94 45 GLU B O 1
ATOM 2698 N N . LEU B 1 46 ? 33.656 -11.367 -10.719 1 81.38 46 LEU B N 1
ATOM 2699 C CA . LEU B 1 46 ? 32.75 -10.695 -11.617 1 81.38 46 LEU B CA 1
ATOM 2700 C C . LEU B 1 46 ? 33.281 -9.336 -12.047 1 81.38 46 LEU B C 1
ATOM 2702 O O . LEU B 1 46 ? 33.219 -8.984 -13.227 1 81.38 46 LEU B O 1
ATOM 2706 N N . GLU B 1 47 ? 33.781 -8.586 -11.055 1 85.56 47 GLU B N 1
ATOM 2707 C CA . GLU B 1 47 ? 34.344 -7.27 -11.328 1 85.56 47 GLU B CA 1
ATOM 2708 C C . GLU B 1 47 ? 35.562 -7.371 -12.258 1 85.56 47 GLU B C 1
ATOM 2710 O O . GLU B 1 47 ? 35.75 -6.543 -13.148 1 85.56 47 GLU B O 1
ATOM 2715 N N . THR B 1 48 ? 36.344 -8.391 -12.055 1 77.69 48 THR B N 1
ATOM 2716 C CA . THR B 1 48 ? 37.5 -8.641 -12.898 1 77.69 48 THR B CA 1
ATOM 2717 C C . THR B 1 48 ? 37.062 -9 -14.32 1 77.69 48 THR B C 1
ATOM 2719 O O . THR B 1 48 ? 37.594 -8.484 -15.297 1 77.69 48 THR B O 1
ATOM 2722 N N . ALA B 1 49 ? 36.094 -9.867 -14.375 1 73 49 ALA B N 1
ATOM 2723 C CA . ALA B 1 49 ? 35.594 -10.297 -15.68 1 73 49 ALA B CA 1
ATOM 2724 C C . ALA B 1 49 ? 35.062 -9.117 -16.484 1 73 49 ALA B C 1
ATOM 2726 O O . ALA B 1 49 ? 35.188 -9.07 -17.703 1 73 49 ALA B O 1
ATOM 2727 N N . LEU B 1 50 ? 34.438 -8.195 -15.766 1 75.88 50 LEU B N 1
ATOM 2728 C CA . LEU B 1 50 ? 33.812 -7.047 -16.422 1 75.88 50 LEU B CA 1
ATOM 2729 C C . LEU B 1 50 ? 34.781 -5.859 -16.453 1 75.88 50 LEU B C 1
ATOM 2731 O O . LEU B 1 50 ? 34.469 -4.828 -17.062 1 75.88 50 LEU B O 1
ATOM 2735 N N . ASN B 1 51 ? 35.906 -6.004 -15.875 1 76.5 51 ASN B N 1
ATOM 2736 C CA . ASN B 1 51 ? 36.875 -4.922 -15.742 1 76.5 51 ASN B CA 1
ATOM 2737 C C . ASN B 1 51 ? 36.219 -3.65 -15.203 1 76.5 51 ASN B C 1
ATOM 2739 O O . ASN B 1 51 ? 36.375 -2.576 -15.789 1 76.5 51 ASN B O 1
ATOM 2743 N N . ALA B 1 52 ? 35.438 -3.832 -14.227 1 80.31 52 ALA B N 1
ATOM 2744 C CA . ALA B 1 52 ? 34.75 -2.717 -13.594 1 80.31 52 ALA B CA 1
ATOM 2745 C C . ALA B 1 52 ? 34.469 -3.014 -12.125 1 80.31 52 ALA B C 1
ATOM 2747 O O . ALA B 1 52 ? 34.125 -4.148 -11.766 1 80.31 52 ALA B O 1
ATOM 2748 N N . GLU B 1 53 ? 34.625 -2.02 -11.328 1 86.38 53 GLU B N 1
ATOM 2749 C CA . GLU B 1 53 ? 34.156 -2.125 -9.938 1 86.38 53 GLU B CA 1
ATOM 2750 C C . GLU B 1 53 ? 32.656 -1.921 -9.836 1 86.38 53 GLU B C 1
ATOM 2752 O O . GLU B 1 53 ? 32.125 -0.939 -10.352 1 86.38 53 GLU B O 1
ATOM 2757 N N . LEU B 1 54 ? 32.031 -2.912 -9.234 1 86.12 54 LEU B N 1
ATOM 2758 C CA . LEU B 1 54 ? 30.578 -2.877 -9.172 1 86.12 54 LEU B CA 1
ATOM 2759 C C . LEU B 1 54 ? 30.109 -2.418 -7.793 1 86.12 54 LEU B C 1
ATOM 2761 O O . LEU B 1 54 ? 29.031 -1.824 -7.668 1 86.12 54 LEU B O 1
ATOM 2765 N N . LEU B 1 55 ? 30.875 -2.777 -6.758 1 88.81 55 LEU B N 1
ATOM 2766 C CA . LEU B 1 55 ? 30.547 -2.457 -5.375 1 88.81 55 LEU B CA 1
ATOM 2767 C C . LEU B 1 55 ? 31.688 -1.704 -4.699 1 88.81 55 LEU B C 1
ATOM 2769 O O . LEU B 1 55 ? 32.844 -2.016 -4.926 1 88.81 55 LEU B O 1
ATOM 2773 N N . ALA B 1 56 ? 31.234 -0.627 -4.008 1 87 56 ALA B N 1
ATOM 2774 C CA . ALA B 1 56 ? 32.219 0.114 -3.213 1 87 56 ALA B CA 1
ATOM 2775 C C . ALA B 1 56 ? 31.969 -0.1 -1.72 1 87 56 ALA B C 1
ATOM 2777 O O . ALA B 1 56 ? 30.828 -0.141 -1.266 1 87 56 ALA B O 1
ATOM 2778 N N . ARG B 1 57 ? 33.031 -0.454 -1.061 1 77.25 57 ARG B N 1
ATOM 2779 C CA . ARG B 1 57 ? 32.938 -0.632 0.385 1 77.25 57 ARG B CA 1
ATOM 2780 C C . ARG B 1 57 ? 32.781 0.71 1.093 1 77.25 57 ARG B C 1
ATOM 2782 O O . ARG B 1 57 ? 33.406 1.7 0.702 1 77.25 57 ARG B O 1
ATOM 2789 N N . SER B 1 58 ? 31.797 0.733 1.867 1 67.69 58 SER B N 1
ATOM 2790 C CA . SER B 1 58 ? 31.547 1.924 2.676 1 67.69 58 SER B CA 1
ATOM 2791 C C . SER B 1 58 ? 31.406 1.57 4.152 1 67.69 58 SER B C 1
ATOM 2793 O O . SER B 1 58 ? 31.406 0.392 4.516 1 67.69 58 SER B O 1
ATOM 2795 N N . VAL B 1 59 ? 31.438 2.562 5.137 1 64.19 59 VAL B N 1
ATOM 2796 C CA . VAL B 1 59 ? 31.266 2.389 6.574 1 64.19 59 VAL B CA 1
ATOM 2797 C C . VAL B 1 59 ? 29.906 1.73 6.852 1 64.19 59 VAL B C 1
ATOM 2799 O O . VAL B 1 59 ? 29.719 1.125 7.906 1 64.19 59 VAL B O 1
ATOM 2802 N N . ARG B 1 60 ? 29.109 1.827 6 1 60.56 60 ARG B N 1
ATOM 2803 C CA . ARG B 1 60 ? 27.75 1.344 6.234 1 60.56 60 ARG B CA 1
ATOM 2804 C C . ARG B 1 60 ? 27.516 0.017 5.52 1 60.56 60 ARG B C 1
ATOM 2806 O O . ARG B 1 60 ? 26.406 -0.517 5.547 1 60.56 60 ARG B O 1
ATOM 2813 N N . GLY B 1 61 ? 28.594 -0.486 4.891 1 77.44 61 GLY B N 1
ATOM 2814 C CA . GLY B 1 61 ? 28.453 -1.731 4.148 1 77.44 61 GLY B CA 1
ATOM 2815 C C . GLY B 1 61 ? 28.969 -1.635 2.725 1 77.44 61 GLY B C 1
ATOM 2816 O O . GLY B 1 61 ? 30.141 -1.322 2.502 1 77.44 61 GLY B O 1
ATOM 2817 N N . VAL B 1 62 ? 28.109 -2.035 1.733 1 84.62 62 VAL B N 1
ATOM 2818 C CA . VAL B 1 62 ? 28.516 -1.945 0.338 1 84.62 62 VAL B CA 1
ATOM 2819 C C . VAL B 1 62 ? 27.516 -1.1 -0.446 1 84.62 62 VAL B C 1
ATOM 2821 O O . VAL B 1 62 ? 26.328 -1.111 -0.151 1 84.62 62 VAL B O 1
ATOM 2824 N N . GLU B 1 63 ? 28.062 -0.256 -1.309 1 85.31 63 GLU B N 1
ATOM 2825 C CA . GLU B 1 63 ? 27.266 0.573 -2.201 1 85.31 63 GLU B CA 1
ATOM 2826 C C . GLU B 1 63 ? 27.578 0.28 -3.664 1 85.31 63 GLU B C 1
ATOM 2828 O O . GLU B 1 63 ? 28.703 -0.098 -3.996 1 85.31 63 GLU B O 1
ATOM 2833 N N . LEU B 1 64 ? 26.531 0.487 -4.461 1 83.12 64 LEU B N 1
ATOM 2834 C CA . LEU B 1 64 ? 26.719 0.287 -5.891 1 83.12 64 LEU B CA 1
ATOM 2835 C C . LEU B 1 64 ? 27.578 1.404 -6.484 1 83.12 64 LEU B C 1
ATOM 2837 O O . LEU B 1 64 ? 27.406 2.574 -6.133 1 83.12 64 LEU B O 1
ATOM 2841 N N . THR B 1 65 ? 28.562 1.036 -7.301 1 78.31 65 THR B N 1
ATOM 2842 C CA . THR B 1 65 ? 29.25 1.995 -8.164 1 78.31 65 THR B CA 1
ATOM 2843 C C . THR B 1 65 ? 28.375 2.367 -9.359 1 78.31 65 THR B C 1
ATOM 2845 O O . THR B 1 65 ? 27.25 1.878 -9.484 1 78.31 65 THR B O 1
ATOM 2848 N N . VAL B 1 66 ? 28.875 3.225 -10.188 1 70.94 66 VAL B N 1
ATOM 2849 C CA . VAL B 1 66 ? 28.188 3.586 -11.414 1 70.94 66 VAL B CA 1
ATOM 2850 C C . VAL B 1 66 ? 27.984 2.342 -12.281 1 70.94 66 VAL B C 1
ATOM 2852 O O . VAL B 1 66 ? 26.891 2.121 -12.812 1 70.94 66 VAL B O 1
ATOM 2855 N N . CYS B 1 67 ? 28.984 1.647 -12.367 1 75.69 67 CYS B N 1
ATOM 2856 C CA . CYS B 1 67 ? 28.906 0.406 -13.133 1 75.69 67 CYS B CA 1
ATOM 2857 C C . CYS B 1 67 ? 27.969 -0.586 -12.461 1 75.69 67 CYS B C 1
ATOM 2859 O O . CYS B 1 67 ? 27.266 -1.329 -13.148 1 75.69 67 CYS B O 1
ATOM 2861 N N . GLY B 1 68 ? 27.953 -0.581 -11.156 1 80.62 68 GLY B N 1
ATOM 2862 C CA . GLY B 1 68 ? 27.047 -1.443 -10.422 1 80.62 68 GLY B CA 1
ATOM 2863 C C . GLY B 1 68 ? 25.578 -1.116 -10.672 1 80.62 68 GLY B C 1
ATOM 2864 O O . GLY B 1 68 ? 24.766 -2.016 -10.883 1 80.62 68 GLY B O 1
ATOM 2865 N N . HIS B 1 69 ? 25.328 0.1 -10.742 1 75.81 69 HIS B N 1
ATOM 2866 C CA . HIS B 1 69 ? 23.969 0.545 -11.016 1 75.81 69 HIS B CA 1
ATOM 2867 C C . HIS B 1 69 ? 23.531 0.163 -12.422 1 75.81 69 HIS B C 1
ATOM 2869 O O . HIS B 1 69 ? 22.359 -0.177 -12.648 1 75.81 69 HIS B O 1
ATOM 2875 N N . ALA B 1 70 ? 24.453 0.259 -13.289 1 71.06 70 ALA B N 1
ATOM 2876 C CA . ALA B 1 70 ? 24.172 -0.097 -14.68 1 71.06 70 ALA B CA 1
ATOM 2877 C C . ALA B 1 70 ? 23.922 -1.597 -14.82 1 71.06 70 ALA B C 1
ATOM 2879 O O . ALA B 1 70 ? 23.062 -2.023 -15.594 1 71.06 70 ALA B O 1
ATOM 2880 N N . LEU B 1 71 ? 24.625 -2.361 -14.07 1 75.38 71 LEU B N 1
ATOM 2881 C CA . LEU B 1 71 ? 24.578 -3.811 -14.234 1 75.38 71 LEU B CA 1
ATOM 2882 C C . LEU B 1 71 ? 23.391 -4.398 -13.484 1 75.38 71 LEU B C 1
ATOM 2884 O O . LEU B 1 71 ? 22.828 -5.414 -13.898 1 75.38 71 LEU B O 1
ATOM 2888 N N . LEU B 1 72 ? 23.031 -3.723 -12.438 1 80.62 72 LEU B N 1
ATOM 2889 C CA . LEU B 1 72 ? 22.094 -4.34 -11.508 1 80.62 72 LEU B CA 1
ATOM 2890 C C . LEU B 1 72 ? 20.781 -4.699 -12.203 1 80.62 72 LEU B C 1
ATOM 2892 O O . LEU B 1 72 ? 20.344 -5.852 -12.156 1 80.62 72 LEU B O 1
ATOM 2896 N N . PRO B 1 73 ? 20.25 -3.838 -12.984 1 69.69 73 PRO B N 1
ATOM 2897 C CA . PRO B 1 73 ? 19 -4.215 -13.648 1 69.69 73 PRO B CA 1
ATOM 2898 C C . PRO B 1 73 ? 19.188 -5.34 -14.664 1 69.69 73 PRO B C 1
ATOM 2900 O O . PRO B 1 73 ? 18.312 -6.203 -14.805 1 69.69 73 PRO B O 1
ATOM 2903 N N . ARG B 1 74 ? 20.234 -5.352 -15.281 1 71.12 74 ARG B N 1
ATOM 2904 C CA . ARG B 1 74 ? 20.516 -6.383 -16.281 1 71.12 74 ARG B CA 1
ATOM 2905 C C . ARG B 1 74 ? 20.781 -7.73 -15.609 1 71.12 74 ARG B C 1
ATOM 2907 O O . ARG B 1 74 ? 20.344 -8.773 -16.109 1 71.12 74 ARG B O 1
ATOM 2914 N N . ALA B 1 75 ? 21.531 -7.668 -14.562 1 78.06 75 ALA B N 1
ATOM 2915 C CA . ALA B 1 75 ? 21.812 -8.891 -13.812 1 78.06 75 ALA B CA 1
ATOM 2916 C C . ALA B 1 75 ? 20.531 -9.5 -13.266 1 78.06 75 ALA B C 1
ATOM 2918 O O . ALA B 1 75 ? 20.328 -10.711 -13.344 1 78.06 75 ALA B O 1
ATOM 2919 N N . GLU B 1 76 ? 19.703 -8.633 -12.812 1 78.19 76 GLU B N 1
ATOM 2920 C CA . GLU B 1 76 ? 18.422 -9.094 -12.297 1 78.19 76 GLU B CA 1
ATOM 2921 C C . GLU B 1 76 ? 17.578 -9.734 -13.398 1 78.19 76 GLU B C 1
ATOM 2923 O O . GLU B 1 76 ? 16.969 -10.773 -13.188 1 78.19 76 GLU B O 1
ATOM 2928 N N . GLN B 1 77 ? 17.609 -9.102 -14.492 1 71.81 77 GLN B N 1
ATOM 2929 C CA . GLN B 1 77 ? 16.875 -9.633 -15.633 1 71.81 77 GLN B CA 1
ATOM 2930 C C . GLN B 1 77 ? 17.391 -11.008 -16.031 1 71.81 77 GLN B C 1
ATOM 2932 O O . GLN B 1 77 ? 16.609 -11.938 -16.25 1 71.81 77 GLN B O 1
ATOM 2937 N N . LEU B 1 78 ? 18.609 -11.117 -16.109 1 68.75 78 LEU B N 1
ATOM 2938 C CA . LEU B 1 78 ? 19.234 -12.375 -16.531 1 68.75 78 LEU B CA 1
ATOM 2939 C C . LEU B 1 78 ? 18.938 -13.484 -15.516 1 68.75 78 LEU B C 1
ATOM 2941 O O . LEU B 1 78 ? 18.609 -14.609 -15.898 1 68.75 78 LEU B O 1
ATOM 2945 N N . LEU B 1 79 ? 19.078 -13.141 -14.305 1 76.31 79 LEU B N 1
ATOM 2946 C CA . LEU B 1 79 ? 18.797 -14.125 -13.266 1 76.31 79 LEU B CA 1
ATOM 2947 C C . LEU B 1 79 ? 17.328 -14.523 -13.281 1 76.31 79 LEU B C 1
ATOM 2949 O O . LEU B 1 79 ? 16.984 -15.695 -13.086 1 76.31 79 LEU B O 1
ATOM 2953 N N . GLY B 1 80 ? 16.516 -13.523 -13.5 1 70.38 80 GLY B N 1
ATOM 2954 C CA . GLY B 1 80 ? 15.102 -13.812 -13.656 1 70.38 80 GLY B CA 1
ATOM 2955 C C . GLY B 1 80 ? 14.805 -14.719 -14.836 1 70.38 80 GLY B C 1
ATOM 2956 O O . GLY B 1 80 ? 14 -15.648 -14.719 1 70.38 80 GLY B O 1
ATOM 2957 N N . ASP B 1 81 ? 15.484 -14.453 -15.859 1 66.81 81 ASP B N 1
ATOM 2958 C CA . ASP B 1 81 ? 15.289 -15.25 -17.062 1 66.81 81 ASP B CA 1
ATOM 2959 C C . ASP B 1 81 ? 15.766 -16.688 -16.844 1 66.81 81 ASP B C 1
ATOM 2961 O O . ASP B 1 81 ? 15.109 -17.641 -17.281 1 66.81 81 ASP B O 1
ATOM 2965 N N . ILE B 1 82 ? 16.812 -16.844 -16.188 1 66.94 82 ILE B N 1
ATOM 2966 C CA . ILE B 1 82 ? 17.359 -18.172 -15.914 1 66.94 82 ILE B CA 1
ATOM 2967 C C . ILE B 1 82 ? 16.422 -18.922 -14.977 1 66.94 82 ILE B C 1
ATOM 2969 O O . ILE B 1 82 ? 16.125 -20.109 -15.195 1 66.94 82 ILE B O 1
ATOM 2973 N N . ARG B 1 83 ? 16.047 -18.281 -13.984 1 68.75 83 ARG B N 1
ATOM 2974 C CA . ARG B 1 83 ? 15.094 -18.891 -13.055 1 68.75 83 ARG B CA 1
ATOM 2975 C C . ARG B 1 83 ? 13.852 -19.391 -13.781 1 68.75 83 ARG B C 1
ATOM 2977 O O . ARG B 1 83 ? 13.422 -20.516 -13.578 1 68.75 83 ARG B O 1
ATOM 2984 N N . ARG B 1 84 ? 13.359 -18.594 -14.578 1 67.31 84 ARG B N 1
ATOM 2985 C CA . ARG B 1 84 ? 12.148 -18.938 -15.32 1 67.31 84 ARG B CA 1
ATOM 2986 C C . ARG B 1 84 ? 12.383 -20.141 -16.234 1 67.31 84 ARG B C 1
ATOM 2988 O O . ARG B 1 84 ? 11.5 -20.969 -16.391 1 67.31 84 ARG B O 1
ATOM 2995 N N . THR B 1 85 ? 13.5 -20.156 -16.766 1 63.16 85 THR B N 1
ATOM 2996 C CA . THR B 1 85 ? 13.844 -21.266 -17.656 1 63.16 85 THR B CA 1
ATOM 2997 C C . THR B 1 85 ? 13.898 -22.578 -16.875 1 63.16 85 THR B C 1
ATOM 2999 O O . THR B 1 85 ? 13.336 -23.578 -17.312 1 63.16 85 THR B O 1
ATOM 3002 N N . VAL B 1 86 ? 14.547 -22.516 -15.805 1 63.88 86 VAL B N 1
ATOM 3003 C CA . VAL B 1 86 ? 14.664 -23.703 -14.969 1 63.88 86 VAL B CA 1
ATOM 3004 C C . VAL B 1 86 ? 13.289 -24.125 -14.461 1 63.88 86 VAL B C 1
ATOM 3006 O O . VAL B 1 86 ? 12.93 -25.297 -14.516 1 63.88 86 VAL B O 1
ATOM 3009 N N . GLU B 1 87 ? 12.531 -23.156 -14.008 1 66.12 87 GLU B N 1
ATOM 3010 C CA . GLU B 1 87 ? 11.188 -23.422 -13.5 1 66.12 87 GLU B CA 1
ATOM 3011 C C . GLU B 1 87 ? 10.297 -24.016 -14.586 1 66.12 87 GLU B C 1
ATOM 3013 O O . GLU B 1 87 ? 9.484 -24.906 -14.312 1 66.12 87 GLU B O 1
ATOM 3018 N N . ALA B 1 88 ? 10.469 -23.547 -15.711 1 63.78 88 ALA B N 1
ATOM 3019 C CA . ALA B 1 88 ? 9.672 -24.062 -16.812 1 63.78 88 ALA B CA 1
ATOM 3020 C C . ALA B 1 88 ? 9.961 -25.547 -17.062 1 63.78 88 ALA B C 1
ATOM 3022 O O . ALA B 1 88 ? 9.039 -26.328 -17.297 1 63.78 88 ALA B O 1
ATOM 3023 N N . VAL B 1 89 ? 11.188 -25.828 -16.984 1 59.06 89 VAL B N 1
ATOM 3024 C CA . VAL B 1 89 ? 11.594 -27.219 -17.203 1 59.06 89 VAL B CA 1
ATOM 3025 C C . VAL B 1 89 ? 11.078 -28.094 -16.062 1 59.06 89 VAL B C 1
ATOM 3027 O O . VAL B 1 89 ? 10.562 -29.188 -16.297 1 59.06 89 VAL B O 1
ATOM 3030 N N . GLU B 1 90 ? 11.227 -27.578 -14.883 1 60.94 90 GLU B N 1
ATOM 3031 C CA . GLU B 1 90 ? 10.789 -28.328 -13.711 1 60.94 90 GLU B CA 1
ATOM 3032 C C . GLU B 1 90 ? 9.281 -28.531 -13.719 1 60.94 90 GLU B C 1
ATOM 3034 O O . GLU B 1 90 ? 8.789 -29.594 -13.32 1 60.94 90 GLU B O 1
ATOM 3039 N N . GLN B 1 91 ? 8.609 -27.594 -14.07 1 63.44 91 GLN B N 1
ATOM 3040 C CA . GLN B 1 91 ? 7.152 -27.656 -14.086 1 63.44 91 GLN B CA 1
ATOM 3041 C C . GLN B 1 91 ? 6.656 -28.625 -15.148 1 63.44 91 GLN B C 1
ATOM 3043 O O . GLN B 1 91 ? 5.629 -29.297 -14.969 1 63.44 91 GLN B O 1
ATOM 3048 N N . VAL B 1 92 ? 7.348 -28.719 -16.219 1 56.53 92 VAL B N 1
ATOM 3049 C CA . VAL B 1 92 ? 7.004 -29.688 -17.266 1 56.53 92 VAL B CA 1
ATOM 3050 C C . VAL B 1 92 ? 7.273 -31.094 -16.766 1 56.53 92 VAL B C 1
ATOM 3052 O O . VAL B 1 92 ? 6.512 -32.031 -17.062 1 56.53 92 VAL B O 1
ATOM 3055 N N . LYS B 1 93 ? 8.305 -31.203 -15.984 1 55.03 93 LYS B N 1
ATOM 3056 C CA . LYS B 1 93 ? 8.664 -32.531 -15.477 1 55.03 93 LYS B CA 1
ATOM 3057 C C . LYS B 1 93 ? 7.742 -32.938 -14.344 1 55.03 93 LYS B C 1
ATOM 3059 O O . LYS B 1 93 ? 7.938 -34 -13.734 1 55.03 93 LYS B O 1
ATOM 3064 N N . GLY B 1 94 ? 6.648 -32.188 -14.133 1 55.38 94 GLY B N 1
ATOM 3065 C CA . GLY B 1 94 ? 5.664 -32.562 -13.133 1 55.38 94 GLY B CA 1
ATOM 3066 C C . GLY B 1 94 ? 6.012 -32.094 -11.734 1 55.38 94 GLY B C 1
ATOM 3067 O O . GLY B 1 94 ? 5.297 -32.375 -10.773 1 55.38 94 GLY B O 1
ATOM 3068 N N . GLU B 1 95 ? 7.25 -31.594 -11.586 1 53.44 95 GLU B N 1
ATOM 3069 C CA . GLU B 1 95 ? 7.586 -31.062 -10.273 1 53.44 95 GLU B CA 1
ATOM 3070 C C . GLU B 1 95 ? 7.02 -29.656 -10.094 1 53.44 95 GLU B C 1
ATOM 3072 O O . GLU B 1 95 ? 7.555 -28.688 -10.641 1 53.44 95 GLU B O 1
ATOM 3077 N N . MET B 1 96 ? 5.738 -29.688 -9.992 1 57.88 96 MET B N 1
ATOM 3078 C CA . MET B 1 96 ? 4.918 -28.484 -9.953 1 57.88 96 MET B CA 1
ATOM 3079 C C . MET B 1 96 ? 5.465 -27.484 -8.93 1 57.88 96 MET B C 1
ATOM 3081 O O . MET B 1 96 ? 4.73 -27.016 -8.055 1 57.88 96 MET B O 1
ATOM 3085 N N . SER B 1 97 ? 6.879 -27.375 -8.828 1 65.88 97 SER B N 1
ATOM 3086 C CA . SER B 1 97 ? 7.492 -26.359 -7.969 1 65.88 97 SER B CA 1
ATOM 3087 C C . SER B 1 97 ? 7.84 -25.109 -8.758 1 65.88 97 SER B C 1
ATOM 3089 O O . SER B 1 97 ? 7.895 -25.125 -9.984 1 65.88 97 SER B O 1
ATOM 3091 N N . GLY B 1 98 ? 7.484 -23.953 -8.422 1 81.5 98 GLY B N 1
ATOM 3092 C CA . GLY B 1 98 ? 7.789 -22.688 -9.07 1 81.5 98 GLY B CA 1
ATOM 3093 C C . GLY B 1 98 ? 7.219 -21.484 -8.336 1 81.5 98 GLY B C 1
ATOM 3094 O O . GLY B 1 98 ? 6.734 -21.609 -7.211 1 81.5 98 GLY B O 1
ATOM 3095 N N . ARG B 1 99 ? 7.594 -20.406 -9.008 1 87.69 99 ARG B N 1
ATOM 3096 C CA . ARG B 1 99 ? 7.141 -19.141 -8.43 1 87.69 99 ARG B CA 1
ATOM 3097 C C . ARG B 1 99 ? 6.41 -18.312 -9.469 1 87.69 99 ARG B C 1
ATOM 3099 O O . ARG B 1 99 ? 6.801 -18.281 -10.641 1 87.69 99 ARG B O 1
ATOM 3106 N N . VAL B 1 100 ? 5.324 -17.75 -9.078 1 94 100 VAL B N 1
ATOM 3107 C CA . VAL B 1 100 ? 4.609 -16.766 -9.891 1 94 100 VAL B CA 1
ATOM 3108 C C . VAL B 1 100 ? 4.57 -15.43 -9.156 1 94 100 VAL B C 1
ATOM 3110 O O . VAL B 1 100 ? 4.09 -15.352 -8.023 1 94 100 VAL B O 1
ATOM 3113 N N . ALA B 1 101 ? 5.188 -14.43 -9.781 1 96.25 101 ALA B N 1
ATOM 3114 C CA . ALA B 1 101 ? 5.211 -13.078 -9.227 1 96.25 101 ALA B CA 1
ATOM 3115 C C . ALA B 1 101 ? 4.27 -12.156 -10 1 96.25 101 ALA B C 1
ATOM 3117 O O . ALA B 1 101 ? 4.438 -11.961 -11.211 1 96.25 101 ALA B O 1
ATOM 3118 N N . VAL B 1 102 ? 3.305 -11.562 -9.25 1 98.38 102 VAL B N 1
ATOM 3119 C CA . VAL B 1 102 ? 2.258 -10.766 -9.891 1 98.38 102 VAL B CA 1
ATOM 3120 C C . VAL B 1 102 ? 2.182 -9.391 -9.234 1 98.38 102 VAL B C 1
ATOM 3122 O O . VAL B 1 102 ? 2.074 -9.281 -8.016 1 98.38 102 VAL B O 1
ATOM 3125 N N . GLY B 1 103 ? 2.336 -8.328 -10.047 1 98.5 103 GLY B N 1
ATOM 3126 C CA . GLY B 1 103 ? 1.975 -6.992 -9.617 1 98.5 103 GLY B CA 1
ATOM 3127 C C . GLY B 1 103 ? 0.514 -6.66 -9.852 1 98.5 103 GLY B C 1
ATOM 3128 O O . GLY B 1 103 ? -0.059 -7.059 -10.867 1 98.5 103 GLY B O 1
ATOM 3129 N N . THR B 1 104 ? -0.072 -5.93 -8.906 1 98.19 104 THR B N 1
ATOM 3130 C CA . THR B 1 104 ? -1.492 -5.648 -9.078 1 98.19 104 THR B CA 1
ATOM 3131 C C . THR B 1 104 ? -1.876 -4.355 -8.359 1 98.19 104 THR B C 1
ATOM 3133 O O . THR B 1 104 ? -1.005 -3.594 -7.934 1 98.19 104 THR B O 1
ATOM 3136 N N . MET B 1 105 ? -3.191 -4.078 -8.344 1 96.88 105 MET B N 1
ATOM 3137 C CA . MET B 1 105 ? -3.777 -2.895 -7.723 1 96.88 105 MET B CA 1
ATOM 3138 C C . MET B 1 105 ? -5.051 -3.252 -6.965 1 96.88 105 MET B C 1
ATOM 3140 O O . MET B 1 105 ? -5.602 -4.34 -7.145 1 96.88 105 MET B O 1
ATOM 3144 N N . PRO B 1 106 ? -5.547 -2.346 -6.164 1 97.19 106 PRO B N 1
ATOM 3145 C CA . PRO B 1 106 ? -6.672 -2.666 -5.277 1 97.19 106 PRO B CA 1
ATOM 3146 C C . PRO B 1 106 ? -7.906 -3.146 -6.039 1 97.19 106 PRO B C 1
ATOM 3148 O O . PRO B 1 106 ? -8.594 -4.066 -5.59 1 97.19 106 PRO B O 1
ATOM 3151 N N . SER B 1 107 ? -8.195 -2.645 -7.168 1 95.56 107 SER B N 1
ATOM 3152 C CA . SER B 1 107 ? -9.391 -2.986 -7.934 1 95.56 107 SER B CA 1
ATOM 3153 C C . SER B 1 107 ? -9.398 -4.461 -8.312 1 95.56 107 SER B C 1
ATOM 3155 O O . SER B 1 107 ? -10.461 -5.082 -8.391 1 95.56 107 SER B O 1
ATOM 3157 N N . ILE B 1 108 ? -8.289 -4.992 -8.57 1 96.75 108 ILE B N 1
ATOM 3158 C CA . ILE B 1 108 ? -8.188 -6.402 -8.922 1 96.75 108 ILE B CA 1
ATOM 3159 C C . ILE B 1 108 ? -8.008 -7.242 -7.66 1 96.75 108 ILE B C 1
ATOM 3161 O O . ILE B 1 108 ? -8.594 -8.32 -7.535 1 96.75 108 ILE B O 1
ATOM 3165 N N . ALA B 1 109 ? -7.23 -6.711 -6.746 1 97.94 109 ALA B N 1
ATOM 3166 C CA . ALA B 1 109 ? -6.844 -7.418 -5.527 1 97.94 109 ALA B CA 1
ATOM 3167 C C . ALA B 1 109 ? -8.07 -7.805 -4.707 1 97.94 109 ALA B C 1
ATOM 3169 O O . ALA B 1 109 ? -8.109 -8.875 -4.102 1 97.94 109 ALA B O 1
ATOM 3170 N N . LEU B 1 110 ? -9.133 -6.945 -4.684 1 97.5 110 LEU B N 1
ATOM 3171 C CA . LEU B 1 110 ? -10.289 -7.18 -3.832 1 97.5 110 LEU B CA 1
ATOM 3172 C C . LEU B 1 110 ? -11.43 -7.805 -4.629 1 97.5 110 LEU B C 1
ATOM 3174 O O . LEU B 1 110 ? -12.492 -8.109 -4.074 1 97.5 110 LEU B O 1
ATOM 3178 N N . THR B 1 111 ? -11.242 -7.984 -5.898 1 96.06 111 THR B N 1
ATOM 3179 C CA . THR B 1 111 ? -12.352 -8.484 -6.699 1 96.06 111 THR B CA 1
ATOM 3180 C C . THR B 1 111 ? -12.008 -9.836 -7.316 1 96.06 111 THR B C 1
ATOM 3182 O O . THR B 1 111 ? -12.203 -10.883 -6.688 1 96.06 111 THR B O 1
ATOM 3185 N N . ALA B 1 112 ? -11.188 -9.836 -8.336 1 97.31 112 ALA B N 1
ATOM 3186 C CA . ALA B 1 112 ? -10.977 -11.055 -9.117 1 97.31 112 ALA B CA 1
ATOM 3187 C C . ALA B 1 112 ? -9.836 -11.891 -8.539 1 97.31 112 ALA B C 1
ATOM 3189 O O . ALA B 1 112 ? -9.828 -13.117 -8.672 1 97.31 112 ALA B O 1
ATOM 3190 N N . LEU B 1 113 ? -8.922 -11.32 -7.883 1 98.38 113 LEU B N 1
ATOM 3191 C CA . LEU B 1 113 ? -7.676 -11.984 -7.52 1 98.38 113 LEU B CA 1
ATOM 3192 C C . LEU B 1 113 ? -7.934 -13.141 -6.566 1 98.38 113 LEU B C 1
ATOM 3194 O O . LEU B 1 113 ? -7.371 -14.227 -6.738 1 98.38 113 LEU B O 1
ATOM 3198 N N . PRO B 1 114 ? -8.82 -12.992 -5.52 1 98.31 114 PRO B N 1
ATOM 3199 C CA . PRO B 1 114 ? -9.031 -14.109 -4.594 1 98.31 114 PRO B CA 1
ATOM 3200 C C . PRO B 1 114 ? -9.562 -15.359 -5.289 1 98.31 114 PRO B C 1
ATOM 3202 O O . PRO B 1 114 ? -9.102 -16.469 -5 1 98.31 114 PRO B O 1
ATOM 3205 N N . ARG B 1 115 ? -10.477 -15.133 -6.16 1 97.94 115 ARG B N 1
ATOM 3206 C CA . ARG B 1 115 ? -11.016 -16.266 -6.902 1 97.94 115 ARG B CA 1
ATOM 3207 C C . ARG B 1 115 ? -9.945 -16.891 -7.793 1 97.94 115 ARG B C 1
ATOM 3209 O O . ARG B 1 115 ? -9.875 -18.125 -7.914 1 97.94 115 ARG B O 1
ATOM 3216 N N . ALA B 1 116 ? -9.148 -16.078 -8.43 1 98.38 116 ALA B N 1
ATOM 3217 C CA . ALA B 1 116 ? -8.055 -16.578 -9.258 1 98.38 116 ALA B CA 1
ATOM 3218 C C . ALA B 1 116 ? -7.074 -17.406 -8.438 1 98.38 116 ALA B C 1
ATOM 3220 O O . ALA B 1 116 ? -6.648 -18.484 -8.867 1 98.38 116 ALA B O 1
ATOM 3221 N N . VAL B 1 117 ? -6.684 -16.922 -7.273 1 98.31 117 VAL B N 1
ATOM 3222 C CA . VAL B 1 117 ? -5.742 -17.625 -6.398 1 98.31 117 VAL B CA 1
ATOM 3223 C C . VAL B 1 117 ? -6.336 -18.953 -5.957 1 98.31 117 VAL B C 1
ATOM 3225 O O . VAL B 1 117 ? -5.641 -19.969 -5.941 1 98.31 117 VAL B O 1
ATOM 3228 N N . THR B 1 118 ? -7.629 -18.969 -5.602 1 97.69 118 THR B N 1
ATOM 3229 C CA . THR B 1 118 ? -8.297 -20.188 -5.18 1 97.69 118 THR B CA 1
ATOM 3230 C C . THR B 1 118 ? -8.258 -21.234 -6.289 1 97.69 118 THR B C 1
ATOM 3232 O O . THR B 1 118 ? -7.891 -22.391 -6.051 1 97.69 118 THR B O 1
ATOM 3235 N N . ALA B 1 119 ? -8.617 -20.812 -7.473 1 97.5 119 ALA B N 1
ATOM 3236 C CA . ALA B 1 119 ? -8.609 -21.719 -8.617 1 97.5 119 ALA B CA 1
ATOM 3237 C C . ALA B 1 119 ? -7.195 -22.219 -8.922 1 97.5 119 ALA B C 1
ATOM 3239 O O . ALA B 1 119 ? -6.992 -23.391 -9.211 1 97.5 119 ALA B O 1
ATOM 3240 N N . PHE B 1 120 ? -6.25 -21.344 -8.883 1 97 120 PHE B N 1
ATOM 3241 C CA . PHE B 1 120 ? -4.855 -21.672 -9.156 1 97 120 PHE B CA 1
ATOM 3242 C C . PHE B 1 120 ? -4.34 -22.719 -8.172 1 97 120 PHE B C 1
ATOM 3244 O O . PHE B 1 120 ? -3.637 -23.656 -8.562 1 97 120 PHE B O 1
ATOM 3251 N N . ARG B 1 121 ? -4.664 -22.547 -6.887 1 94.62 121 ARG B N 1
ATOM 3252 C CA . ARG B 1 121 ? -4.207 -23.469 -5.844 1 94.62 121 ARG B CA 1
ATOM 3253 C C . ARG B 1 121 ? -4.762 -24.859 -6.062 1 94.62 121 ARG B C 1
ATOM 3255 O O . ARG B 1 121 ? -4.109 -25.859 -5.711 1 94.62 121 ARG B O 1
ATOM 3262 N N . GLN B 1 122 ? -5.902 -24.953 -6.633 1 93.06 122 GLN B N 1
ATOM 3263 C CA . GLN B 1 122 ? -6.477 -26.25 -6.941 1 93.06 122 GLN B CA 1
ATOM 3264 C C . GLN B 1 122 ? -5.668 -26.969 -8.016 1 93.06 122 GLN B C 1
ATOM 3266 O O . GLN B 1 122 ? -5.512 -28.188 -7.977 1 93.06 122 GLN B O 1
ATOM 3271 N N . SER B 1 123 ? -5.105 -26.203 -8.867 1 89.38 123 SER B N 1
ATOM 3272 C CA . SER B 1 123 ? -4.414 -26.781 -10.016 1 89.38 123 SER B CA 1
ATOM 3273 C C . SER B 1 123 ? -2.916 -26.906 -9.75 1 89.38 123 SER B C 1
ATOM 3275 O O . SER B 1 123 ? -2.271 -27.828 -10.234 1 89.38 123 SER B O 1
ATOM 3277 N N . MET B 1 124 ? -2.416 -25.922 -9.023 1 89.88 124 MET B N 1
ATOM 3278 C CA . MET B 1 124 ? -0.981 -25.891 -8.758 1 89.88 124 MET B CA 1
ATOM 3279 C C . MET B 1 124 ? -0.713 -25.609 -7.281 1 89.88 124 MET B C 1
ATOM 3281 O O . MET B 1 124 ? -0.205 -24.547 -6.922 1 89.88 124 MET B O 1
ATOM 3285 N N . PRO B 1 125 ? -0.857 -26.562 -6.449 1 88.44 125 PRO B N 1
ATOM 3286 C CA . PRO B 1 125 ? -0.823 -26.344 -5 1 88.44 125 PRO B CA 1
ATOM 3287 C C . PRO B 1 125 ? 0.584 -26.062 -4.48 1 88.44 125 PRO B C 1
ATOM 3289 O O . PRO B 1 125 ? 0.742 -25.484 -3.404 1 88.44 125 PRO B O 1
ATOM 3292 N N . ASN B 1 126 ? 1.607 -26.359 -5.258 1 85.12 126 ASN B N 1
ATOM 3293 C CA . ASN B 1 126 ? 2.959 -26.281 -4.715 1 85.12 126 ASN B CA 1
ATOM 3294 C C . ASN B 1 126 ? 3.709 -25.062 -5.258 1 85.12 126 ASN B C 1
ATOM 3296 O O . ASN B 1 126 ? 4.871 -24.844 -4.918 1 85.12 126 ASN B O 1
ATOM 3300 N N . VAL B 1 127 ? 3.064 -24.281 -6.09 1 90.31 127 VAL B N 1
ATOM 3301 C CA . VAL B 1 127 ? 3.711 -23.094 -6.66 1 90.31 127 VAL B CA 1
ATOM 3302 C C . VAL B 1 127 ? 3.641 -21.938 -5.668 1 90.31 127 VAL B C 1
ATOM 3304 O O . VAL B 1 127 ? 2.592 -21.688 -5.066 1 90.31 127 VAL B O 1
ATOM 3307 N N . SER B 1 128 ? 4.781 -21.312 -5.48 1 91.75 128 SER B N 1
ATOM 3308 C CA . SER B 1 128 ? 4.816 -20.141 -4.605 1 91.75 128 SER B CA 1
ATOM 3309 C C . SER B 1 128 ? 4.242 -18.922 -5.305 1 91.75 128 SER B C 1
ATOM 3311 O O . SER B 1 128 ? 4.516 -18.688 -6.484 1 91.75 128 SER B O 1
ATOM 3313 N N . LEU B 1 129 ? 3.428 -18.234 -4.594 1 96.5 129 LEU B N 1
ATOM 3314 C CA . LEU B 1 129 ? 2.832 -17.016 -5.129 1 96.5 129 LEU B CA 1
ATOM 3315 C C . LEU B 1 129 ? 3.398 -15.789 -4.43 1 96.5 129 LEU B C 1
ATOM 3317 O O . LEU B 1 129 ? 3.508 -15.758 -3.203 1 96.5 129 LEU B O 1
ATOM 3321 N N . HIS B 1 130 ? 3.838 -14.844 -5.25 1 96.88 130 HIS B N 1
ATOM 3322 C CA . HIS B 1 130 ? 4.223 -13.5 -4.816 1 96.88 130 HIS B CA 1
ATOM 3323 C C . HIS B 1 130 ? 3.316 -12.438 -5.434 1 96.88 130 HIS B C 1
ATOM 3325 O O . HIS B 1 130 ? 3.387 -12.18 -6.637 1 96.88 130 HIS B O 1
ATOM 3331 N N . LEU B 1 131 ? 2.492 -11.82 -4.629 1 98.5 131 LEU B N 1
ATOM 3332 C CA . LEU B 1 131 ? 1.498 -10.844 -5.062 1 98.5 131 LEU B CA 1
ATOM 3333 C C . LEU B 1 131 ? 1.76 -9.484 -4.426 1 98.5 131 LEU B C 1
ATOM 3335 O O . LEU B 1 131 ? 1.766 -9.352 -3.201 1 98.5 131 LEU B O 1
ATOM 3339 N N . GLU B 1 132 ? 1.903 -8.445 -5.266 1 97.69 132 GLU B N 1
ATOM 3340 C CA . GLU B 1 132 ? 2.301 -7.156 -4.711 1 97.69 132 GLU B CA 1
ATOM 3341 C C . GLU B 1 132 ? 1.543 -6.008 -5.375 1 97.69 132 GLU B C 1
ATOM 3343 O O . GLU B 1 132 ? 1.398 -5.98 -6.602 1 97.69 132 GLU B O 1
ATOM 3348 N N . GLU B 1 133 ? 1.062 -5.086 -4.52 1 97.5 133 GLU B N 1
ATOM 3349 C CA . GLU B 1 133 ? 0.529 -3.828 -5.035 1 97.5 133 GLU B CA 1
ATOM 3350 C C . GLU B 1 133 ? 1.651 -2.885 -5.461 1 97.5 133 GLU B C 1
ATOM 3352 O O . GLU B 1 133 ? 2.65 -2.744 -4.75 1 97.5 133 GLU B O 1
ATOM 3357 N N . MET B 1 134 ? 1.437 -2.287 -6.598 1 95.06 134 MET B N 1
ATOM 3358 C CA . MET B 1 134 ? 2.484 -1.381 -7.062 1 95.06 134 MET B CA 1
ATOM 3359 C C . MET B 1 134 ? 1.951 -0.436 -8.133 1 95.06 134 MET B C 1
ATOM 3361 O O . MET B 1 134 ? 0.834 -0.613 -8.625 1 95.06 134 MET B O 1
ATOM 3365 N N . THR B 1 135 ? 2.732 0.638 -8.445 1 93 135 THR B N 1
ATOM 3366 C CA . THR B 1 135 ? 2.391 1.586 -9.5 1 93 135 THR B CA 1
ATOM 3367 C C . THR B 1 135 ? 2.758 1.026 -10.867 1 93 135 THR B C 1
ATOM 3369 O O . THR B 1 135 ? 3.523 0.066 -10.969 1 93 135 THR B O 1
ATOM 3372 N N . VAL B 1 136 ? 2.232 1.655 -11.883 1 92.5 136 VAL B N 1
ATOM 3373 C CA . VAL B 1 136 ? 2.504 1.204 -13.242 1 92.5 136 VAL B CA 1
ATOM 3374 C C . VAL B 1 136 ? 3.998 1.327 -13.539 1 92.5 136 VAL B C 1
ATOM 3376 O O . VAL B 1 136 ? 4.625 0.372 -14 1 92.5 136 VAL B O 1
ATOM 3379 N N . PRO B 1 137 ? 4.656 2.43 -13.188 1 90.06 137 PRO B N 1
ATOM 3380 C CA . PRO B 1 137 ? 6.09 2.527 -13.469 1 90.06 137 PRO B CA 1
ATOM 3381 C C . PRO B 1 137 ? 6.91 1.462 -12.75 1 90.06 137 PRO B C 1
ATOM 3383 O O . PRO B 1 137 ? 7.844 0.898 -13.328 1 90.06 137 PRO B O 1
ATOM 3386 N N . ASP B 1 138 ? 6.547 1.19 -11.539 1 92.25 138 ASP B N 1
ATOM 3387 C CA . ASP B 1 138 ? 7.262 0.162 -10.789 1 92.25 138 ASP B CA 1
ATOM 3388 C C . ASP B 1 138 ? 7.051 -1.217 -11.414 1 92.25 138 ASP B C 1
ATOM 3390 O O . ASP B 1 138 ? 7.98 -2.025 -11.469 1 92.25 138 ASP B O 1
ATOM 3394 N N . ALA B 1 139 ? 5.855 -1.495 -11.828 1 96 139 ALA B N 1
ATOM 3395 C CA . ALA B 1 139 ? 5.543 -2.771 -12.461 1 96 139 ALA B CA 1
ATOM 3396 C C . ALA B 1 139 ? 6.352 -2.957 -13.742 1 96 139 ALA B C 1
ATOM 3398 O O . ALA B 1 139 ? 6.938 -4.02 -13.969 1 96 139 ALA B O 1
ATOM 3399 N N . LEU B 1 140 ? 6.395 -1.903 -14.555 1 93.44 140 LEU B N 1
ATOM 3400 C CA . LEU B 1 140 ? 7.125 -1.989 -15.812 1 93.44 140 LEU B CA 1
ATOM 3401 C C . LEU B 1 140 ? 8.609 -2.217 -15.562 1 93.44 140 LEU B C 1
ATOM 3403 O O . LEU B 1 140 ? 9.25 -3 -16.266 1 93.44 140 LEU B O 1
ATOM 3407 N N . ALA B 1 141 ? 9.141 -1.547 -14.578 1 89.62 141 ALA B N 1
ATOM 3408 C CA . ALA B 1 141 ? 10.547 -1.732 -14.219 1 89.62 141 ALA B CA 1
ATOM 3409 C C . ALA B 1 141 ? 10.812 -3.17 -13.781 1 89.62 141 ALA B C 1
ATOM 3411 O O . ALA B 1 141 ? 11.805 -3.775 -14.195 1 89.62 141 ALA B O 1
ATOM 3412 N N . GLN B 1 142 ? 9.945 -3.713 -12.984 1 92.31 142 GLN B N 1
ATOM 3413 C CA . GLN B 1 142 ? 10.148 -5.055 -12.445 1 92.31 142 GLN B CA 1
ATOM 3414 C C . GLN B 1 142 ? 9.883 -6.117 -13.508 1 92.31 142 GLN B C 1
ATOM 3416 O O . GLN B 1 142 ? 10.484 -7.195 -13.477 1 92.31 142 GLN B O 1
ATOM 3421 N N . LEU B 1 143 ? 8.953 -5.863 -14.398 1 92.62 143 LEU B N 1
ATOM 3422 C CA . LEU B 1 143 ? 8.781 -6.738 -15.555 1 92.62 143 LEU B CA 1
ATOM 3423 C C . LEU B 1 143 ? 10.047 -6.766 -16.406 1 92.62 143 LEU B C 1
ATOM 3425 O O . LEU B 1 143 ? 10.484 -7.832 -16.844 1 92.62 143 LEU B O 1
ATOM 3429 N N . ARG B 1 144 ? 10.594 -5.586 -16.578 1 86.19 144 ARG B N 1
ATOM 3430 C CA . ARG B 1 144 ? 11.797 -5.461 -17.391 1 86.19 144 ARG B CA 1
ATOM 3431 C C . ARG B 1 144 ? 12.961 -6.227 -16.781 1 86.19 144 ARG B C 1
ATOM 3433 O O . ARG B 1 144 ? 13.727 -6.879 -17.484 1 86.19 144 ARG B O 1
ATOM 3440 N N . ASN B 1 145 ? 13.094 -6.137 -15.453 1 77.38 145 ASN B N 1
ATOM 3441 C CA . ASN B 1 145 ? 14.242 -6.773 -14.828 1 77.38 145 ASN B CA 1
ATOM 3442 C C . ASN B 1 145 ? 13.938 -8.211 -14.422 1 77.38 145 ASN B C 1
ATOM 3444 O O . ASN B 1 145 ? 14.797 -8.906 -13.883 1 77.38 145 ASN B O 1
ATOM 3448 N N . GLY B 1 146 ? 12.711 -8.656 -14.57 1 81.88 146 GLY B N 1
ATOM 3449 C CA . GLY B 1 146 ? 12.375 -10.07 -14.43 1 81.88 146 GLY B CA 1
ATOM 3450 C C . GLY B 1 146 ? 11.93 -10.438 -13.031 1 81.88 146 GLY B C 1
ATOM 3451 O O . GLY B 1 146 ? 11.625 -11.602 -12.758 1 81.88 146 GLY B O 1
ATOM 3452 N N . THR B 1 147 ? 11.859 -9.492 -12.141 1 85.88 147 THR B N 1
ATOM 3453 C CA . THR B 1 147 ? 11.422 -9.797 -10.781 1 85.88 147 THR B CA 1
ATOM 3454 C C . THR B 1 147 ? 9.914 -9.992 -10.719 1 85.88 147 THR B C 1
ATOM 3456 O O . THR B 1 147 ? 9.391 -10.586 -9.773 1 85.88 147 THR B O 1
ATOM 3459 N N . LEU B 1 148 ? 9.273 -9.523 -11.742 1 93.62 148 LEU B N 1
ATOM 3460 C CA . LEU B 1 148 ? 7.844 -9.727 -11.93 1 93.62 148 LEU B CA 1
ATOM 3461 C C . LEU B 1 148 ? 7.57 -10.531 -13.203 1 93.62 148 LEU B C 1
ATOM 3463 O O . LEU B 1 148 ? 8.227 -10.312 -14.227 1 93.62 148 LEU B O 1
ATOM 3467 N N . ASP B 1 149 ? 6.629 -11.422 -13.086 1 93.38 149 ASP B N 1
ATOM 3468 C CA . ASP B 1 149 ? 6.258 -12.195 -14.266 1 93.38 149 ASP B CA 1
ATOM 3469 C C . ASP B 1 149 ? 5.145 -11.508 -15.047 1 93.38 149 ASP B C 1
ATOM 3471 O O . ASP B 1 149 ? 5.176 -11.484 -16.281 1 93.38 149 ASP B O 1
ATOM 3475 N N . ILE B 1 150 ? 4.145 -11.031 -14.336 1 97.44 150 ILE B N 1
ATOM 3476 C CA . ILE B 1 150 ? 3.037 -10.32 -14.969 1 97.44 150 ILE B CA 1
ATOM 3477 C C . ILE B 1 150 ? 2.531 -9.227 -14.031 1 97.44 150 ILE B C 1
ATOM 3479 O O . ILE B 1 150 ? 2.807 -9.25 -12.828 1 97.44 150 ILE B O 1
ATOM 3483 N N . ALA B 1 151 ? 1.861 -8.273 -14.641 1 98.31 151 ALA B N 1
ATOM 3484 C CA . ALA B 1 151 ? 1.168 -7.23 -13.891 1 98.31 151 ALA B CA 1
ATOM 3485 C C . ALA B 1 151 ? -0.291 -7.121 -14.32 1 98.31 151 ALA B C 1
ATOM 3487 O O . ALA B 1 151 ? -0.583 -6.965 -15.508 1 98.31 151 ALA B O 1
ATOM 3488 N N . ALA B 1 152 ? -1.173 -7.379 -13.406 1 98 152 ALA B N 1
ATOM 3489 C CA . ALA B 1 152 ? -2.596 -7.145 -13.641 1 98 152 ALA B CA 1
ATOM 3490 C C . ALA B 1 152 ? -3.016 -5.766 -13.133 1 98 152 ALA B C 1
ATOM 3492 O O . ALA B 1 152 ? -3.244 -5.582 -11.938 1 98 152 ALA B O 1
ATOM 3493 N N . MET B 1 153 ? -3.127 -4.844 -14.047 1 95.81 153 MET B N 1
ATOM 3494 C CA . MET B 1 153 ? -3.311 -3.451 -13.656 1 95.81 153 MET B CA 1
ATOM 3495 C C . MET B 1 153 ? -3.988 -2.654 -14.766 1 95.81 153 MET B C 1
ATOM 3497 O O . MET B 1 153 ? -4.629 -3.229 -15.641 1 95.81 153 MET B O 1
ATOM 3501 N N . HIS B 1 154 ? -3.896 -1.272 -14.648 1 91.88 154 HIS B N 1
ATOM 3502 C CA . HIS B 1 154 ? -4.492 -0.379 -15.633 1 91.88 154 HIS B CA 1
ATOM 3503 C C . HIS B 1 154 ? -3.875 -0.597 -17.016 1 91.88 154 HIS B C 1
ATOM 3505 O O . HIS B 1 154 ? -2.67 -0.827 -17.125 1 91.88 154 HIS B O 1
ATOM 3511 N N . HIS B 1 155 ? -4.73 -0.52 -17.969 1 92.69 155 HIS B N 1
ATOM 3512 C CA . HIS B 1 155 ? -4.258 -0.522 -19.359 1 92.69 155 HIS B CA 1
ATOM 3513 C C . HIS B 1 155 ? -3.359 0.678 -19.625 1 92.69 155 HIS B C 1
ATOM 3515 O O . HIS B 1 155 ? -3.674 1.801 -19.234 1 92.69 155 HIS B O 1
ATOM 3521 N N . VAL B 1 156 ? -2.266 0.379 -20.297 1 91.19 156 VAL B N 1
ATOM 3522 C CA . VAL B 1 156 ? -1.32 1.436 -20.641 1 91.19 156 VAL B CA 1
ATOM 3523 C C . VAL B 1 156 ? -1.461 1.797 -22.109 1 91.19 156 VAL B C 1
ATOM 3525 O O . VAL B 1 156 ? -1.113 1.001 -22.984 1 91.19 156 VAL B O 1
ATOM 3528 N N . PRO B 1 157 ? -1.984 2.928 -22.453 1 88 157 PRO B N 1
ATOM 3529 C CA . PRO B 1 157 ? -2.211 3.281 -23.844 1 88 157 PRO B CA 1
ATOM 3530 C C . PRO B 1 157 ? -0.929 3.264 -24.672 1 88 157 PRO B C 1
ATOM 3532 O O . PRO B 1 157 ? -0.908 2.705 -25.781 1 88 157 PRO B O 1
ATOM 3535 N N . ALA B 1 158 ? 0.218 3.891 -24.375 1 88.69 158 ALA B N 1
ATOM 3536 C CA . ALA B 1 158 ? 1.483 3.904 -25.109 1 88.69 158 ALA B CA 1
ATOM 3537 C C . ALA B 1 158 ? 2.52 3.016 -24.422 1 88.69 158 ALA B C 1
ATOM 3539 O O . ALA B 1 158 ? 3.555 3.502 -23.969 1 88.69 158 ALA B O 1
ATOM 3540 N N . LEU B 1 159 ? 2.154 1.727 -24.641 1 91.44 159 LEU B N 1
ATOM 3541 C CA . LEU B 1 159 ? 3.021 0.745 -24 1 91.44 159 LEU B CA 1
ATOM 3542 C C . LEU B 1 159 ? 4.285 0.512 -24.828 1 91.44 159 LEU B C 1
ATOM 3544 O O . LEU B 1 159 ? 4.215 0.359 -26.047 1 91.44 159 LEU B O 1
ATOM 3548 N N . ASP B 1 160 ? 5.387 0.56 -24.141 1 90.75 160 ASP B N 1
ATOM 3549 C CA . ASP B 1 160 ? 6.656 0.278 -24.797 1 90.75 160 ASP B CA 1
ATOM 3550 C C . ASP B 1 160 ? 6.605 -1.052 -25.547 1 90.75 160 ASP B C 1
ATOM 3552 O O . ASP B 1 160 ? 5.949 -1.996 -25.109 1 90.75 160 ASP B O 1
ATOM 3556 N N . ARG B 1 161 ? 7.348 -1.162 -26.609 1 89.31 161 ARG B N 1
ATOM 3557 C CA . ARG B 1 161 ? 7.324 -2.318 -27.5 1 89.31 161 ARG B CA 1
ATOM 3558 C C . ARG B 1 161 ? 7.859 -3.562 -26.797 1 89.31 161 ARG B C 1
ATOM 3560 O O . ARG B 1 161 ? 7.621 -4.688 -27.234 1 89.31 161 ARG B O 1
ATOM 3567 N N . ASP B 1 162 ? 8.539 -3.326 -25.719 1 91.38 162 ASP B N 1
ATOM 3568 C CA . ASP B 1 162 ? 9.133 -4.441 -24.984 1 91.38 162 ASP B CA 1
ATOM 3569 C C . ASP B 1 162 ? 8.062 -5.227 -24.219 1 91.38 162 ASP B C 1
ATOM 3571 O O . ASP B 1 162 ? 8.328 -6.336 -23.75 1 91.38 162 ASP B O 1
ATOM 3575 N N . PHE B 1 163 ? 6.914 -4.656 -24.203 1 96.25 163 PHE B N 1
ATOM 3576 C CA . PHE B 1 163 ? 5.855 -5.258 -23.391 1 96.25 163 PHE B CA 1
ATOM 3577 C C . PHE B 1 163 ? 4.656 -5.621 -24.266 1 96.25 163 PHE B C 1
ATOM 3579 O O . PHE B 1 163 ? 4.52 -5.117 -25.375 1 96.25 163 PHE B O 1
ATOM 3586 N N . THR B 1 164 ? 3.861 -6.551 -23.812 1 94.88 164 THR B N 1
ATOM 3587 C CA . THR B 1 164 ? 2.549 -6.879 -24.359 1 94.88 164 THR B CA 1
ATOM 3588 C C . THR B 1 164 ? 1.462 -6.68 -23.312 1 94.88 164 THR B C 1
ATOM 3590 O O . THR B 1 164 ? 1.749 -6.641 -22.109 1 94.88 164 THR B O 1
ATOM 3593 N N . GLN B 1 165 ? 0.35 -6.473 -23.672 1 95.75 165 GLN B N 1
ATOM 3594 C CA . GLN B 1 165 ? -0.76 -6.305 -22.734 1 95.75 165 GLN B CA 1
ATOM 3595 C C . GLN B 1 165 ? -2.014 -7.012 -23.234 1 95.75 165 GLN B C 1
ATOM 3597 O O . GLN B 1 165 ? -2.324 -6.957 -24.438 1 95.75 165 GLN B O 1
ATOM 3602 N N . LEU B 1 166 ? -2.668 -7.746 -22.453 1 94.69 166 LEU B N 1
ATOM 3603 C CA . LEU B 1 166 ? -3.91 -8.469 -22.688 1 94.69 166 LEU B CA 1
ATOM 3604 C C . LEU B 1 166 ? -5.07 -7.82 -21.938 1 94.69 166 LEU B C 1
ATOM 3606 O O . LEU B 1 166 ? -5.039 -7.707 -20.719 1 94.69 166 LEU B O 1
ATOM 3610 N N . PRO B 1 167 ? -6.121 -7.41 -22.672 1 94.38 167 PRO B N 1
ATOM 3611 C CA . PRO B 1 167 ? -7.27 -6.812 -22 1 94.38 167 PRO B CA 1
ATOM 3612 C C . PRO B 1 167 ? -7.957 -7.785 -21.047 1 94.38 167 PRO B C 1
ATOM 3614 O O . PRO B 1 167 ? -8.109 -8.969 -21.359 1 94.38 167 PRO B O 1
ATOM 3617 N N . LEU B 1 168 ? -8.297 -7.289 -19.891 1 93.69 168 LEU B N 1
ATOM 3618 C CA . LEU B 1 168 ? -8.992 -8.086 -18.891 1 93.69 168 LEU B CA 1
ATOM 3619 C C . LEU B 1 168 ? -10.445 -7.645 -18.75 1 93.69 168 LEU B C 1
ATOM 3621 O O . LEU B 1 168 ? -11.359 -8.469 -18.828 1 93.69 168 LEU B O 1
ATOM 3625 N N . LEU B 1 169 ? -10.57 -6.367 -18.453 1 90.19 169 LEU B N 1
ATOM 3626 C CA . LEU B 1 169 ? -11.898 -5.84 -18.172 1 90.19 169 LEU B CA 1
ATOM 3627 C C . LEU B 1 169 ? -11.953 -4.332 -18.406 1 90.19 169 LEU B C 1
ATOM 3629 O O . LEU B 1 169 ? -10.922 -3.652 -18.328 1 90.19 169 LEU B O 1
ATOM 3633 N N . SER B 1 170 ? -13.141 -3.895 -18.797 1 92.25 170 SER B N 1
ATOM 3634 C CA . SER B 1 170 ? -13.461 -2.471 -18.812 1 92.25 170 SER B CA 1
ATOM 3635 C C . SER B 1 170 ? -14.508 -2.133 -17.75 1 92.25 170 SER B C 1
ATOM 3637 O O . SER B 1 170 ? -15.492 -2.859 -17.594 1 92.25 170 SER B O 1
ATOM 3639 N N . THR B 1 171 ? -14.234 -1.144 -17 1 92.31 171 THR B N 1
ATOM 3640 C CA . THR B 1 171 ? -15.164 -0.682 -15.984 1 92.31 171 THR B CA 1
ATOM 3641 C C . THR B 1 171 ? -15.156 0.842 -15.891 1 92.31 171 THR B C 1
ATOM 3643 O O . THR B 1 171 ? -14.664 1.521 -16.797 1 92.31 171 THR B O 1
ATOM 3646 N N . GLU B 1 172 ? -15.898 1.347 -14.875 1 92.75 172 GLU B N 1
ATOM 3647 C CA . GLU B 1 172 ? -15.938 2.793 -14.672 1 92.75 172 GLU B CA 1
ATOM 3648 C C . GLU B 1 172 ? -15.594 3.162 -13.234 1 92.75 172 GLU B C 1
ATOM 3650 O O . GLU B 1 172 ? -15.766 2.352 -12.32 1 92.75 172 GLU B O 1
ATOM 3655 N N . PHE B 1 173 ? -15.094 4.359 -13.156 1 94.44 173 PHE B N 1
ATOM 3656 C CA . PHE B 1 173 ? -14.898 4.895 -11.82 1 94.44 173 PHE B CA 1
ATOM 3657 C C . PHE B 1 173 ? -16.203 5.441 -11.258 1 94.44 173 PHE B C 1
ATOM 3659 O O . PHE B 1 173 ? -17.125 5.758 -12.008 1 94.44 173 PHE B O 1
ATOM 3666 N N . THR B 1 174 ? -16.297 5.504 -9.984 1 95.75 174 THR B N 1
ATOM 3667 C CA . THR B 1 174 ? -17.391 6.129 -9.242 1 95.75 174 THR B CA 1
ATOM 3668 C C . THR B 1 174 ? -16.844 6.949 -8.07 1 95.75 174 THR B C 1
ATOM 3670 O O . THR B 1 174 ? -15.75 6.691 -7.582 1 95.75 174 THR B O 1
ATOM 3673 N N . VAL B 1 175 ? -17.547 7.957 -7.758 1 97.88 175 VAL B N 1
ATOM 3674 C CA . VAL B 1 175 ? -17.219 8.719 -6.559 1 97.88 175 VAL B CA 1
ATOM 3675 C C . VAL B 1 175 ? -17.781 8.016 -5.324 1 97.88 175 VAL B C 1
ATOM 3677 O O . VAL B 1 175 ? -18.953 7.609 -5.312 1 97.88 175 VAL B O 1
ATOM 3680 N N . VAL B 1 176 ? -16.953 7.887 -4.305 1 98.56 176 VAL B N 1
ATOM 3681 C CA . VAL B 1 176 ? -17.375 7.168 -3.105 1 98.56 176 VAL B CA 1
ATOM 3682 C C . VAL B 1 176 ? -17.219 8.07 -1.883 1 98.56 176 VAL B C 1
ATOM 3684 O O . VAL B 1 176 ? -16.328 8.93 -1.844 1 98.56 176 VAL B O 1
ATOM 3687 N N . MET B 1 177 ? -17.984 7.863 -0.946 1 98.81 177 MET B N 1
ATOM 3688 C CA . MET B 1 177 ? -18.031 8.586 0.324 1 98.81 177 MET B CA 1
ATOM 3689 C C . MET B 1 177 ? -18.656 7.723 1.417 1 98.81 177 MET B C 1
ATOM 3691 O O . MET B 1 177 ? -19.188 6.648 1.138 1 98.81 177 MET B O 1
ATOM 3695 N N . ARG B 1 178 ? -18.469 8.102 2.693 1 98.62 178 ARG B N 1
ATOM 3696 C CA . ARG B 1 178 ? -19.109 7.355 3.768 1 98.62 178 ARG B CA 1
ATOM 3697 C C . ARG B 1 178 ? -20.625 7.469 3.68 1 98.62 178 ARG B C 1
ATOM 3699 O O . ARG B 1 178 ? -21.156 8.461 3.17 1 98.62 178 ARG B O 1
ATOM 3706 N N . ASP B 1 179 ? -21.266 6.461 4.32 1 96.5 179 ASP B N 1
ATOM 3707 C CA . ASP B 1 179 ? -22.703 6.586 4.527 1 96.5 179 ASP B CA 1
ATOM 3708 C C . ASP B 1 179 ? -23.031 7.793 5.41 1 96.5 179 ASP B C 1
ATOM 3710 O O . ASP B 1 179 ? -22.328 8.055 6.387 1 96.5 179 ASP B O 1
ATOM 3714 N N . GLY B 1 180 ? -23.969 8.617 5.047 1 96.31 180 GLY B N 1
ATOM 3715 C CA . GLY B 1 180 ? -24.375 9.766 5.844 1 96.31 180 GLY B CA 1
ATOM 3716 C C . GLY B 1 180 ? -23.578 11.016 5.539 1 96.31 180 GLY B C 1
ATOM 3717 O O . GLY B 1 180 ? -23.672 12.016 6.246 1 96.31 180 GLY B O 1
ATOM 3718 N N . HIS B 1 181 ? -22.719 10.945 4.543 1 97.81 181 HIS B N 1
ATOM 3719 C CA . HIS B 1 181 ? -21.969 12.133 4.145 1 97.81 181 HIS B CA 1
ATOM 3720 C C . HIS B 1 181 ? -22.906 13.32 3.904 1 97.81 181 HIS B C 1
ATOM 3722 O O . HIS B 1 181 ? -23.984 13.156 3.328 1 97.81 181 HIS B O 1
ATOM 3728 N N . PRO B 1 182 ? -22.453 14.539 4.219 1 97.25 182 PRO B N 1
ATOM 3729 C CA . PRO B 1 182 ? -23.312 15.719 4.027 1 97.25 182 PRO B CA 1
ATOM 3730 C C . PRO B 1 182 ? -23.703 15.93 2.568 1 97.25 182 PRO B C 1
ATOM 3732 O O . PRO B 1 182 ? -24.766 16.5 2.293 1 97.25 182 PRO B O 1
ATOM 3735 N N . LEU B 1 183 ? -22.922 15.445 1.663 1 97.44 183 LEU B N 1
ATOM 3736 C CA . LEU B 1 183 ? -23.188 15.641 0.242 1 97.44 183 LEU B CA 1
ATOM 3737 C C . LEU B 1 183 ? -23.703 14.359 -0.396 1 97.44 183 LEU B C 1
ATOM 3739 O O . LEU B 1 183 ? -23.547 14.148 -1.602 1 97.44 183 LEU B O 1
ATOM 3743 N N . ALA B 1 184 ? -24.266 13.508 0.377 1 95.88 184 ALA B N 1
ATOM 3744 C CA . ALA B 1 184 ? -24.703 12.195 -0.08 1 95.88 184 ALA B CA 1
ATOM 3745 C C . ALA B 1 184 ? -25.797 12.32 -1.138 1 95.88 184 ALA B C 1
ATOM 3747 O O . ALA B 1 184 ? -26.031 11.391 -1.915 1 95.88 184 ALA B O 1
ATOM 3748 N N . HIS B 1 185 ? -26.438 13.477 -1.26 1 96 185 HIS B N 1
ATOM 3749 C CA . HIS B 1 185 ? -27.562 13.641 -2.178 1 96 185 HIS B CA 1
ATOM 3750 C C . HIS B 1 185 ? -27.141 14.422 -3.42 1 96 185 HIS B C 1
ATOM 3752 O O . HIS B 1 185 ? -27.984 14.734 -4.27 1 96 185 HIS B O 1
ATOM 3758 N N . ALA B 1 186 ? -25.891 14.75 -3.486 1 96.88 186 ALA B N 1
ATOM 3759 C CA . ALA B 1 186 ? -25.406 15.414 -4.688 1 96.88 186 ALA B CA 1
ATOM 3760 C C . ALA B 1 186 ? -25.719 14.602 -5.938 1 96.88 186 ALA B C 1
ATOM 3762 O O . ALA B 1 186 ? -25.609 13.367 -5.926 1 96.88 186 ALA B O 1
ATOM 3763 N N . ARG B 1 187 ? -26.078 15.312 -7.035 1 97.19 187 ARG B N 1
ATOM 3764 C CA . ARG B 1 187 ? -26.406 14.648 -8.289 1 97.19 187 ARG B CA 1
ATOM 3765 C C . ARG B 1 187 ? -25.469 15.094 -9.414 1 97.19 187 ARG B C 1
ATOM 3767 O O . ARG B 1 187 ? -25.469 14.492 -10.492 1 97.19 187 ARG B O 1
ATOM 3774 N N . ARG B 1 188 ? -24.75 16.188 -9.125 1 97.44 188 ARG B N 1
ATOM 3775 C CA . ARG B 1 188 ? -23.797 16.719 -10.109 1 97.44 188 ARG B CA 1
ATOM 3776 C C . ARG B 1 188 ? -22.391 16.812 -9.516 1 97.44 188 ARG B C 1
ATOM 3778 O O . ARG B 1 188 ? -22.234 17.125 -8.344 1 97.44 188 ARG B O 1
ATOM 3785 N N . LEU B 1 189 ? -21.422 16.562 -10.398 1 96.94 189 LEU B N 1
ATOM 3786 C CA . LEU B 1 189 ? -20.016 16.625 -9.984 1 96.94 189 LEU B CA 1
ATOM 3787 C C . LEU B 1 189 ? -19.688 18 -9.422 1 96.94 189 LEU B C 1
ATOM 3789 O O . LEU B 1 189 ? -18.906 18.109 -8.477 1 96.94 189 LEU B O 1
ATOM 3793 N N . GLU B 1 190 ? -20.25 19 -9.977 1 96.94 190 GLU B N 1
ATOM 3794 C CA . GLU B 1 190 ? -20.016 20.375 -9.555 1 96.94 190 GLU B CA 1
ATOM 3795 C C . GLU B 1 190 ? -20.375 20.578 -8.086 1 96.94 190 GLU B C 1
ATOM 3797 O O . GLU B 1 190 ? -19.75 21.391 -7.398 1 96.94 190 GLU B O 1
ATOM 3802 N N . GLU B 1 191 ? -21.375 19.828 -7.617 1 97.75 191 GLU B N 1
ATOM 3803 C CA . GLU B 1 191 ? -21.812 19.938 -6.23 1 97.75 191 GLU B CA 1
ATOM 3804 C C . GLU B 1 191 ? -20.75 19.391 -5.273 1 97.75 191 GLU B C 1
ATOM 3806 O O . GLU B 1 191 ? -20.828 19.609 -4.062 1 97.75 191 GLU B O 1
ATOM 3811 N N . LEU B 1 192 ? -19.75 18.703 -5.797 1 97.75 192 LEU B N 1
ATOM 3812 C CA . LEU B 1 192 ? -18.734 18.062 -4.965 1 97.75 192 LEU B CA 1
ATOM 3813 C C . LEU B 1 192 ? -17.422 18.844 -4.977 1 97.75 192 LEU B C 1
ATOM 3815 O O . LEU B 1 192 ? -16.422 18.391 -4.426 1 97.75 192 LEU B O 1
ATOM 3819 N N . LEU B 1 193 ? -17.422 19.984 -5.543 1 96.31 193 LEU B N 1
ATOM 3820 C CA . LEU B 1 193 ? -16.219 20.797 -5.715 1 96.31 193 LEU B CA 1
ATOM 3821 C C . LEU B 1 193 ? -15.641 21.219 -4.367 1 96.31 193 LEU B C 1
ATOM 3823 O O . LEU B 1 193 ? -14.422 21.312 -4.207 1 96.31 193 LEU B O 1
ATOM 3827 N N . ASP B 1 194 ? -16.5 21.438 -3.402 1 94.25 194 ASP B N 1
ATOM 3828 C CA . ASP B 1 194 ? -16.031 21.969 -2.125 1 94.25 194 ASP B CA 1
ATOM 3829 C C . ASP B 1 194 ? -15.75 20.844 -1.128 1 94.25 194 ASP B C 1
ATOM 3831 O O . ASP B 1 194 ? -15.328 21.109 0.003 1 94.25 194 ASP B O 1
ATOM 3835 N N . ALA B 1 195 ? -15.977 19.609 -1.552 1 96.75 195 ALA B N 1
ATOM 3836 C CA . ALA B 1 195 ? -15.648 18.469 -0.698 1 96.75 195 ALA B CA 1
ATOM 3837 C C . ALA B 1 195 ? -14.133 18.297 -0.579 1 96.75 195 ALA B C 1
ATOM 3839 O O . ALA B 1 195 ? -13.375 18.859 -1.374 1 96.75 195 ALA B O 1
ATOM 3840 N N . GLU B 1 196 ? -13.695 17.625 0.442 1 97.25 196 GLU B N 1
ATOM 3841 C CA . GLU B 1 196 ? -12.297 17.219 0.526 1 97.25 196 GLU B CA 1
ATOM 3842 C C . GLU B 1 196 ? -12.062 15.906 -0.227 1 97.25 196 GLU B C 1
ATOM 3844 O O . GLU B 1 196 ? -12.68 14.883 0.081 1 97.25 196 GLU B O 1
ATOM 3849 N N . TRP B 1 197 ? -11.18 15.977 -1.216 1 97.88 197 TRP B N 1
ATOM 3850 C CA . TRP B 1 197 ? -10.891 14.844 -2.092 1 97.88 197 TRP B CA 1
ATOM 3851 C C . TRP B 1 197 ? -9.555 14.203 -1.737 1 97.88 197 TRP B C 1
ATOM 3853 O O . TRP B 1 197 ? -8.578 14.906 -1.453 1 97.88 197 TRP B O 1
ATOM 3863 N N . ILE B 1 198 ? -9.539 12.906 -1.756 1 98 198 ILE B N 1
ATOM 3864 C CA . ILE B 1 198 ? -8.289 12.195 -1.536 1 98 198 ILE B CA 1
ATOM 3865 C C . ILE B 1 198 ? -7.605 11.93 -2.877 1 98 198 ILE B C 1
ATOM 3867 O O . ILE B 1 198 ? -8.25 11.492 -3.832 1 98 198 ILE B O 1
ATOM 3871 N N . VAL B 1 199 ? -6.352 12.258 -2.947 1 95.56 199 VAL B N 1
ATOM 3872 C CA . VAL B 1 199 ? -5.508 11.984 -4.102 1 95.56 199 VAL B CA 1
ATOM 3873 C C . VAL B 1 199 ? -4.605 10.781 -3.805 1 95.56 199 VAL B C 1
ATOM 3875 O O . VAL B 1 199 ? -3.779 10.836 -2.893 1 95.56 199 VAL B O 1
ATOM 3878 N N . THR B 1 200 ? -4.688 9.789 -4.645 1 95.69 200 THR B N 1
ATOM 3879 C CA . THR B 1 200 ? -4.094 8.508 -4.277 1 95.69 200 THR B CA 1
ATOM 3880 C C . THR B 1 200 ? -2.824 8.25 -5.086 1 95.69 200 THR B C 1
ATOM 3882 O O . THR B 1 200 ? -2.297 7.141 -5.086 1 95.69 200 THR B O 1
ATOM 3885 N N . VAL B 1 201 ? -2.369 9.203 -5.84 1 91.62 201 VAL B N 1
ATOM 3886 C CA . VAL B 1 201 ? -1.165 9.062 -6.652 1 91.62 201 VAL B CA 1
ATOM 3887 C C . VAL B 1 201 ? -0.119 10.078 -6.211 1 91.62 201 VAL B C 1
ATOM 3889 O O . VAL B 1 201 ? -0.445 11.062 -5.539 1 91.62 201 VAL B O 1
ATOM 3892 N N . GLY B 1 202 ? 1.092 9.75 -6.562 1 87.75 202 GLY B N 1
ATOM 3893 C CA . GLY B 1 202 ? 2.17 10.672 -6.258 1 87.75 202 GLY B CA 1
ATOM 3894 C C . GLY B 1 202 ? 2.127 11.938 -7.094 1 87.75 202 GLY B C 1
ATOM 3895 O O . GLY B 1 202 ? 1.319 12.047 -8.016 1 87.75 202 GLY B O 1
ATOM 3896 N N . ALA B 1 203 ? 3.023 12.844 -6.746 1 80.31 203 ALA B N 1
ATOM 3897 C CA . ALA B 1 203 ? 3.059 14.156 -7.379 1 80.31 203 ALA B CA 1
ATOM 3898 C C . ALA B 1 203 ? 3.26 14.039 -8.883 1 80.31 203 ALA B C 1
ATOM 3900 O O . ALA B 1 203 ? 2.611 14.742 -9.664 1 80.31 203 ALA B O 1
ATOM 3901 N N . GLU B 1 204 ? 4.062 13.109 -9.281 1 75.12 204 GLU B N 1
ATOM 3902 C CA . GLU B 1 204 ? 4.379 12.953 -10.695 1 75.12 204 GLU B CA 1
ATOM 3903 C C . GLU B 1 204 ? 3.174 12.445 -11.477 1 75.12 204 GLU B C 1
ATOM 3905 O O . GLU B 1 204 ? 3.01 12.773 -12.656 1 75.12 204 GLU B O 1
ATOM 3910 N N . GLN B 1 205 ? 2.395 11.75 -10.797 1 83.69 205 GLN B N 1
ATOM 3911 C CA . GLN B 1 205 ? 1.267 11.117 -11.477 1 83.69 205 GLN B CA 1
ATOM 3912 C C . GLN B 1 205 ? -0.015 11.922 -11.273 1 83.69 205 GLN B C 1
ATOM 3914 O O . GLN B 1 205 ? -1.034 11.641 -11.906 1 83.69 205 GLN B O 1
ATOM 3919 N N . PHE B 1 206 ? 0.121 13.023 -10.523 1 83.31 206 PHE B N 1
ATOM 3920 C CA . PHE B 1 206 ? -1.049 13.797 -10.117 1 83.31 206 PHE B CA 1
ATOM 3921 C C . PHE B 1 206 ? -1.791 14.328 -11.336 1 83.31 206 PHE B C 1
ATOM 3923 O O . PHE B 1 206 ? -3.012 14.188 -11.438 1 83.31 206 PHE B O 1
ATOM 3930 N N . PRO B 1 207 ? -1.101 14.828 -12.359 1 80.75 207 PRO B N 1
ATOM 3931 C CA . PRO B 1 207 ? -1.824 15.352 -13.523 1 80.75 207 PRO B CA 1
ATOM 3932 C C . PRO B 1 207 ? -2.621 14.281 -14.258 1 80.75 207 PRO B C 1
ATOM 3934 O O . PRO B 1 207 ? -3.533 14.602 -15.023 1 80.75 207 PRO B O 1
ATOM 3937 N N . HIS B 1 208 ? -2.318 13.062 -13.945 1 81.94 208 HIS B N 1
ATOM 3938 C CA . HIS B 1 208 ? -2.965 11.961 -14.648 1 81.94 208 HIS B CA 1
ATOM 3939 C C . HIS B 1 208 ? -3.918 11.203 -13.734 1 81.94 208 HIS B C 1
ATOM 3941 O O . HIS B 1 208 ? -4.391 10.117 -14.078 1 81.94 208 HIS B O 1
ATOM 3947 N N . SER B 1 209 ? -4.16 11.797 -12.625 1 89 209 SER B N 1
ATOM 3948 C CA . SER B 1 209 ? -5.047 11.133 -11.68 1 89 209 SER B CA 1
ATOM 3949 C C . SER B 1 209 ? -6.477 11.078 -12.211 1 89 209 SER B C 1
ATOM 3951 O O . SER B 1 209 ? -6.863 11.883 -13.055 1 89 209 SER B O 1
ATOM 3953 N N . VAL B 1 210 ? -7.207 10.125 -11.719 1 89.62 210 VAL B N 1
ATOM 3954 C CA . VAL B 1 210 ? -8.594 9.922 -12.133 1 89.62 210 VAL B CA 1
ATOM 3955 C C . VAL B 1 210 ? -9.438 11.125 -11.727 1 89.62 210 VAL B C 1
ATOM 3957 O O . VAL B 1 210 ? -10.328 11.539 -12.469 1 89.62 210 VAL B O 1
ATOM 3960 N N . MET B 1 211 ? -9.188 11.633 -10.602 1 92.38 211 MET B N 1
ATOM 3961 C CA . MET B 1 211 ? -9.93 12.797 -10.125 1 92.38 211 MET B CA 1
ATOM 3962 C C . MET B 1 211 ? -9.781 13.977 -11.078 1 92.38 211 MET B C 1
ATOM 3964 O O . MET B 1 211 ? -10.766 14.594 -11.469 1 92.38 211 MET B O 1
ATOM 3968 N N . ILE B 1 212 ? -8.539 14.219 -11.508 1 91.31 212 ILE B N 1
ATOM 3969 C CA . ILE B 1 212 ? -8.273 15.312 -12.438 1 91.31 212 ILE B CA 1
ATOM 3970 C C . ILE B 1 212 ? -9 15.055 -13.758 1 91.31 212 ILE B C 1
ATOM 3972 O O . ILE B 1 212 ? -9.688 15.93 -14.273 1 91.31 212 ILE B O 1
ATOM 3976 N N . GLY B 1 213 ? -8.844 13.883 -14.258 1 90.31 213 GLY B N 1
ATOM 3977 C CA . GLY B 1 213 ? -9.516 13.523 -15.5 1 90.31 213 GLY B CA 1
ATOM 3978 C C . GLY B 1 213 ? -11.016 13.703 -15.445 1 90.31 213 GLY B C 1
ATOM 3979 O O . GLY B 1 213 ? -11.633 14.164 -16.406 1 90.31 213 GLY B O 1
ATOM 3980 N N . MET B 1 214 ? -11.555 13.367 -14.352 1 92.56 214 MET B N 1
ATOM 3981 C CA . MET B 1 214 ? -13 13.438 -14.164 1 92.56 214 MET B CA 1
ATOM 3982 C C . MET B 1 214 ? -13.484 14.883 -14.211 1 92.56 214 MET B C 1
ATOM 3984 O O . MET B 1 214 ? -14.453 15.195 -14.906 1 92.56 214 MET B O 1
ATOM 3988 N N . PHE B 1 215 ? -12.852 15.781 -13.523 1 94.62 215 PHE B N 1
ATOM 3989 C CA . PHE B 1 215 ? -13.273 17.172 -13.484 1 94.62 215 PHE B CA 1
ATOM 3990 C C . PHE B 1 215 ? -12.969 17.859 -14.812 1 94.62 215 PHE B C 1
ATOM 3992 O O . PHE B 1 215 ? -13.797 18.625 -15.328 1 94.62 215 PHE B O 1
ATOM 3999 N N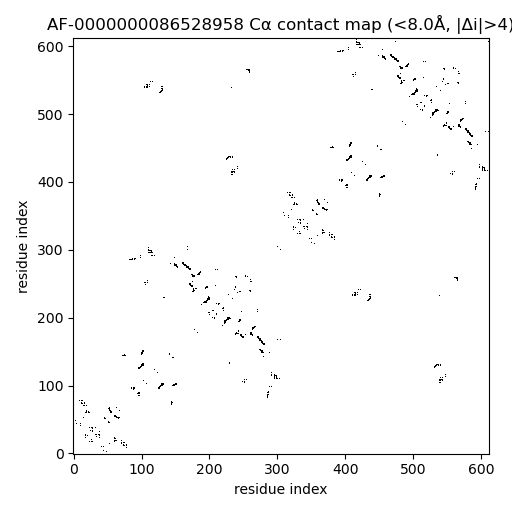 . GLU B 1 216 ? -11.828 17.547 -15.398 1 92.88 216 GLU B N 1
ATOM 4000 C CA . GLU B 1 216 ? -11.453 18.141 -16.672 1 92.88 216 GLU B CA 1
ATOM 4001 C C . GLU B 1 216 ? -12.414 17.719 -17.781 1 92.88 216 GLU B C 1
ATOM 4003 O O . GLU B 1 216 ? -12.797 18.531 -18.625 1 92.88 216 GLU B O 1
ATOM 4008 N N . ALA B 1 217 ? -12.805 16.547 -17.797 1 90.94 217 ALA B N 1
ATOM 4009 C CA . ALA B 1 217 ? -13.711 16.016 -18.812 1 90.94 217 ALA B CA 1
ATOM 4010 C C . ALA B 1 217 ? -15.055 16.75 -18.797 1 90.94 217 ALA B C 1
ATOM 4012 O O . ALA B 1 217 ? -15.758 16.797 -19.797 1 90.94 217 ALA B O 1
ATOM 4013 N N . HIS B 1 218 ? -15.367 17.344 -17.703 1 93 218 HIS B N 1
ATOM 4014 C CA . HIS B 1 218 ? -16.672 18 -17.578 1 93 218 HIS B CA 1
ATOM 4015 C C . HIS B 1 218 ? -16.516 19.516 -17.516 1 93 218 HIS B C 1
ATOM 4017 O O . HIS B 1 218 ? -17.453 20.219 -17.141 1 93 218 HIS B O 1
ATOM 4023 N N . GLY B 1 219 ? -15.289 19.938 -17.781 1 94 219 GLY B N 1
ATOM 4024 C CA . GLY B 1 219 ? -15.031 21.359 -17.859 1 94 219 GLY B CA 1
ATOM 4025 C C . GLY B 1 219 ? -15.133 22.062 -16.516 1 94 219 GLY B C 1
ATOM 4026 O O . GLY B 1 219 ? -15.508 23.234 -16.453 1 94 219 GLY B O 1
ATOM 4027 N N . LEU B 1 220 ? -14.906 21.422 -15.461 1 95.69 220 LEU B N 1
ATOM 4028 C CA . LEU B 1 220 ? -15 21.969 -14.117 1 95.69 220 LEU B CA 1
ATOM 4029 C C . LEU B 1 220 ? -13.617 22.266 -13.547 1 95.69 220 LEU B C 1
ATOM 4031 O O . LEU B 1 220 ? -12.641 21.625 -13.922 1 95.69 220 LEU B O 1
ATOM 4035 N N . PRO B 1 221 ? -13.57 23.219 -12.672 1 95.88 221 PRO B N 1
ATOM 4036 C CA . PRO B 1 221 ? -12.297 23.422 -11.969 1 95.88 221 PRO B CA 1
ATOM 4037 C C . PRO B 1 221 ? -11.953 22.266 -11.023 1 95.88 221 PRO B C 1
ATOM 4039 O O . PRO B 1 221 ? -12.828 21.453 -10.688 1 95.88 221 PRO B O 1
ATOM 4042 N N . LEU B 1 222 ? -10.703 22.25 -10.641 1 94.69 222 LEU B N 1
ATOM 4043 C CA . LEU B 1 222 ? -10.289 21.219 -9.695 1 94.69 222 LEU B CA 1
ATOM 4044 C C . LEU B 1 222 ? -10.703 21.578 -8.273 1 94.69 222 LEU B C 1
ATOM 4046 O O . LEU B 1 222 ? -10.695 22.766 -7.906 1 94.69 222 LEU B O 1
ATOM 4050 N N . PRO B 1 223 ? -11.078 20.516 -7.508 1 94.81 223 PRO B N 1
ATOM 4051 C CA . PRO B 1 223 ? -11.336 20.797 -6.094 1 94.81 223 PRO B CA 1
ATOM 4052 C C . PRO B 1 223 ? -10.148 21.438 -5.387 1 94.81 223 PRO B C 1
ATOM 4054 O O . PRO B 1 223 ? -8.992 21.109 -5.688 1 94.81 223 PRO B O 1
ATOM 4057 N N . LYS B 1 224 ? -10.422 22.203 -4.426 1 91.62 224 LYS B N 1
ATOM 4058 C CA . LYS B 1 224 ? -9.367 22.938 -3.738 1 91.62 224 LYS B CA 1
ATOM 4059 C C . LYS B 1 224 ? -8.859 22.172 -2.52 1 91.62 224 LYS B C 1
ATOM 4061 O O . LYS B 1 224 ? -7.68 22.25 -2.17 1 91.62 224 LYS B O 1
ATOM 4066 N N . ARG B 1 225 ? -9.766 21.531 -1.854 1 93.94 225 ARG B N 1
ATOM 4067 C CA . ARG B 1 225 ? -9.391 20.797 -0.661 1 93.94 225 ARG B CA 1
ATOM 4068 C C . ARG B 1 225 ? -8.945 19.375 -1.018 1 93.94 225 ARG B C 1
ATOM 4070 O O . ARG B 1 225 ? -9.781 18.516 -1.292 1 93.94 225 ARG B O 1
ATOM 4077 N N . LEU B 1 226 ? -7.629 19.188 -0.929 1 94.81 226 LEU B N 1
ATOM 4078 C CA . LEU B 1 226 ? -7.055 17.906 -1.313 1 94.81 226 LEU B CA 1
ATOM 4079 C C . LEU B 1 226 ? -6.277 17.281 -0.153 1 94.81 226 LEU B C 1
ATOM 4081 O O . LEU B 1 226 ? -5.582 17.984 0.579 1 94.81 226 LEU B O 1
ATOM 4085 N N . LEU B 1 227 ? -6.508 16.078 0.071 1 96.69 227 LEU B N 1
ATOM 4086 C CA . LEU B 1 227 ? -5.699 15.242 0.946 1 96.69 227 LEU B CA 1
ATOM 4087 C C . LEU B 1 227 ? -4.887 14.234 0.137 1 96.69 227 LEU B C 1
ATOM 4089 O O . LEU B 1 227 ? -5.438 13.508 -0.691 1 96.69 227 LEU B O 1
ATOM 4093 N N . ARG B 1 228 ? -3.557 14.164 0.37 1 95.88 228 ARG B N 1
ATOM 4094 C CA . ARG B 1 228 ? -2.691 13.305 -0.433 1 95.88 228 ARG B CA 1
ATOM 4095 C C . ARG B 1 228 ? -2.375 12.008 0.299 1 95.88 228 ARG B C 1
ATOM 4097 O O . ARG B 1 228 ? -1.958 12.023 1.459 1 95.88 228 ARG B O 1
ATOM 4104 N N . SER B 1 229 ? -2.576 10.945 -0.357 1 97.19 229 SER B N 1
ATOM 4105 C CA . SER B 1 229 ? -2.311 9.617 0.183 1 97.19 229 SER B CA 1
ATOM 4106 C C . SER B 1 229 ? -1.856 8.656 -0.911 1 97.19 229 SER B C 1
ATOM 4108 O O . SER B 1 229 ? -2.551 7.684 -1.219 1 97.19 229 SER B O 1
ATOM 4110 N N . PRO B 1 230 ? -0.635 8.828 -1.423 1 94.44 230 PRO B N 1
ATOM 4111 C CA . PRO B 1 230 ? -0.196 7.988 -2.539 1 94.44 230 PRO B CA 1
ATOM 4112 C C . PRO B 1 230 ? 0.034 6.535 -2.127 1 94.44 230 PRO B C 1
ATOM 4114 O O . PRO B 1 230 ? 0.673 6.273 -1.105 1 94.44 230 PRO B O 1
ATOM 4117 N N . MET B 1 231 ? -0.519 5.633 -2.916 1 92.25 231 MET B N 1
ATOM 4118 C CA . MET B 1 231 ? -0.281 4.199 -2.795 1 92.25 231 MET B CA 1
ATOM 4119 C C . MET B 1 231 ? -0.586 3.713 -1.382 1 92.25 231 MET B C 1
ATOM 4121 O O . MET B 1 231 ? 0.216 2.996 -0.78 1 92.25 231 MET B O 1
ATOM 4125 N N . SER B 1 232 ? -1.62 4.223 -0.843 1 97.25 232 SER B N 1
ATOM 4126 C CA . SER B 1 232 ? -2.006 3.93 0.534 1 97.25 232 SER B CA 1
ATOM 4127 C C . SER B 1 232 ? -3.482 3.564 0.627 1 97.25 232 SER B C 1
ATOM 4129 O O . SER B 1 232 ? -4.301 4.375 1.065 1 97.25 232 SER B O 1
ATOM 4131 N N . PHE B 1 233 ? -3.691 2.318 0.337 1 98.06 233 PHE B N 1
ATOM 4132 C CA . PHE B 1 233 ? -5.078 1.891 0.203 1 98.06 233 PHE B CA 1
ATOM 4133 C C . PHE B 1 233 ? -5.77 1.86 1.562 1 98.06 233 PHE B C 1
ATOM 4135 O O . PHE B 1 233 ? -6.953 2.186 1.669 1 98.06 233 PHE B O 1
ATOM 4142 N N . ALA B 1 234 ? -5.129 1.419 2.619 1 98.38 234 ALA B N 1
ATOM 4143 C CA . ALA B 1 234 ? -5.75 1.38 3.939 1 98.38 234 ALA B CA 1
ATOM 4144 C C . ALA B 1 234 ? -6.152 2.779 4.398 1 98.38 234 ALA B C 1
ATOM 4146 O O . ALA B 1 234 ? -7.23 2.967 4.969 1 98.38 234 ALA B O 1
ATOM 4147 N N . VAL B 1 235 ? -5.301 3.771 4.164 1 98.5 235 VAL B N 1
ATOM 4148 C CA . VAL B 1 235 ? -5.605 5.156 4.516 1 98.5 235 VAL B CA 1
ATOM 4149 C C . VAL B 1 235 ? -6.832 5.625 3.74 1 98.5 235 VAL B C 1
ATOM 4151 O O . VAL B 1 235 ? -7.762 6.199 4.32 1 98.5 235 VAL B O 1
ATOM 4154 N N . THR B 1 236 ? -6.82 5.336 2.443 1 98.56 236 THR B N 1
ATOM 4155 C CA . THR B 1 236 ? -7.93 5.738 1.586 1 98.56 236 THR B CA 1
ATOM 4156 C C . THR B 1 236 ? -9.234 5.102 2.055 1 98.56 236 THR B C 1
ATOM 4158 O O . THR B 1 236 ? -10.242 5.789 2.213 1 98.56 236 THR B O 1
ATOM 4161 N N . LEU B 1 237 ? -9.141 3.822 2.305 1 98.69 237 LEU B N 1
ATOM 4162 C CA . LEU B 1 237 ? -10.32 3.072 2.729 1 98.69 237 LEU B CA 1
ATOM 4163 C C . LEU B 1 237 ? -10.859 3.607 4.051 1 98.69 237 LEU B C 1
ATOM 4165 O O . LEU B 1 237 ? -12.062 3.844 4.188 1 98.69 237 LEU B O 1
ATOM 4169 N N . GLY B 1 238 ? -9.992 3.832 5.027 1 98.44 238 GLY B N 1
ATOM 4170 C CA . GLY B 1 238 ? -10.391 4.352 6.324 1 98.44 238 GLY B CA 1
ATOM 4171 C C . GLY B 1 238 ? -11.031 5.723 6.246 1 98.44 238 GLY B C 1
ATOM 4172 O O . GLY B 1 238 ? -12.086 5.961 6.844 1 98.44 238 GLY B O 1
ATOM 4173 N N . LEU B 1 239 ? -10.414 6.598 5.512 1 98.69 239 LEU B N 1
ATOM 4174 C CA . LEU B 1 239 ? -10.891 7.973 5.434 1 98.69 239 LEU B CA 1
ATOM 4175 C C . LEU B 1 239 ? -12.219 8.039 4.684 1 98.69 239 LEU B C 1
ATOM 4177 O O . LEU B 1 239 ? -13.148 8.727 5.125 1 98.69 239 LEU B O 1
ATOM 4181 N N . VAL B 1 240 ? -12.375 7.312 3.584 1 98.69 240 VAL B N 1
ATOM 4182 C CA . VAL B 1 240 ? -13.602 7.352 2.795 1 98.69 240 VAL B CA 1
ATOM 4183 C C . VAL B 1 240 ? -14.742 6.734 3.59 1 98.69 240 VAL B C 1
ATOM 4185 O O . VAL B 1 240 ? -15.891 7.188 3.496 1 98.69 240 VAL B O 1
ATOM 4188 N N . ALA B 1 241 ? -14.445 5.754 4.395 1 98.38 241 ALA B N 1
ATOM 4189 C CA . ALA B 1 241 ? -15.484 5.023 5.121 1 98.38 241 ALA B CA 1
ATOM 4190 C C . ALA B 1 241 ? -15.922 5.789 6.367 1 98.38 241 ALA B C 1
ATOM 4192 O O . ALA B 1 241 ? -17.062 5.66 6.812 1 98.38 241 ALA B O 1
ATOM 4193 N N . ARG B 1 242 ? -14.992 6.621 6.922 1 97.69 242 ARG B N 1
ATOM 4194 C CA . ARG B 1 242 ? -15.281 7.039 8.289 1 97.69 242 ARG B CA 1
ATOM 4195 C C . ARG B 1 242 ? -14.984 8.523 8.484 1 97.69 242 ARG B C 1
ATOM 4197 O O . ARG B 1 242 ? -14.891 9 9.617 1 97.69 242 ARG B O 1
ATOM 4204 N N . SER B 1 243 ? -14.773 9.242 7.504 1 98.12 243 SER B N 1
ATOM 4205 C CA . SER B 1 243 ? -14.648 10.695 7.523 1 98.12 243 SER B CA 1
ATOM 4206 C C . SER B 1 243 ? -15.406 11.328 6.363 1 98.12 243 SER B C 1
ATOM 4208 O O . SER B 1 243 ? -16.125 10.641 5.629 1 98.12 243 SER B O 1
ATOM 4210 N N . ASP B 1 244 ? -15.242 12.609 6.176 1 97.69 244 ASP B N 1
ATOM 4211 C CA . ASP B 1 244 ? -15.961 13.297 5.105 1 97.69 244 ASP B CA 1
ATOM 4212 C C . ASP B 1 244 ? -15.078 13.453 3.867 1 97.69 244 ASP B C 1
ATOM 4214 O O . ASP B 1 244 ? -15.383 14.242 2.975 1 97.69 244 ASP B O 1
ATOM 4218 N N . VAL B 1 245 ? -14 12.727 3.85 1 98.44 245 VAL B N 1
ATOM 4219 C CA . VAL B 1 245 ? -13.172 12.672 2.652 1 98.44 245 VAL B CA 1
ATOM 4220 C C . VAL B 1 245 ? -13.852 11.812 1.591 1 98.44 245 VAL B C 1
ATOM 4222 O O . VAL B 1 245 ? -14.406 10.758 1.9 1 98.44 245 VAL B O 1
ATOM 4225 N N . ILE B 1 246 ? -13.844 12.289 0.402 1 98.5 246 ILE B N 1
ATOM 4226 C CA . ILE B 1 246 ? -14.422 11.5 -0.68 1 98.5 246 ILE B CA 1
ATOM 4227 C C . ILE B 1 246 ? -13.32 11.078 -1.654 1 98.5 246 ILE B C 1
ATOM 4229 O O . ILE B 1 246 ? -12.234 11.656 -1.654 1 98.5 246 ILE B O 1
ATOM 4233 N N . GLY B 1 247 ? -13.5 10.016 -2.365 1 97.69 247 GLY B N 1
ATOM 4234 C CA . GLY B 1 247 ? -12.523 9.492 -3.309 1 97.69 247 GLY B CA 1
ATOM 4235 C C . GLY B 1 247 ? -13.164 8.805 -4.5 1 97.69 247 GLY B C 1
ATOM 4236 O O . GLY B 1 247 ? -14.359 8.945 -4.742 1 97.69 247 GLY B O 1
ATOM 4237 N N . CYS B 1 248 ? -12.328 8.195 -5.352 1 96.88 248 CYS B N 1
ATOM 4238 C CA . CYS B 1 248 ? -12.766 7.457 -6.527 1 96.88 248 CYS B CA 1
ATOM 4239 C C . CYS B 1 248 ? -12.359 5.992 -6.434 1 96.88 248 CYS B C 1
ATOM 4241 O O . CYS B 1 248 ? -11.211 5.684 -6.102 1 96.88 248 CYS B O 1
ATOM 4243 N N . PHE B 1 249 ? -13.305 5.145 -6.633 1 97.06 249 PHE B N 1
ATOM 4244 C CA . PHE B 1 249 ? -13.062 3.719 -6.801 1 97.06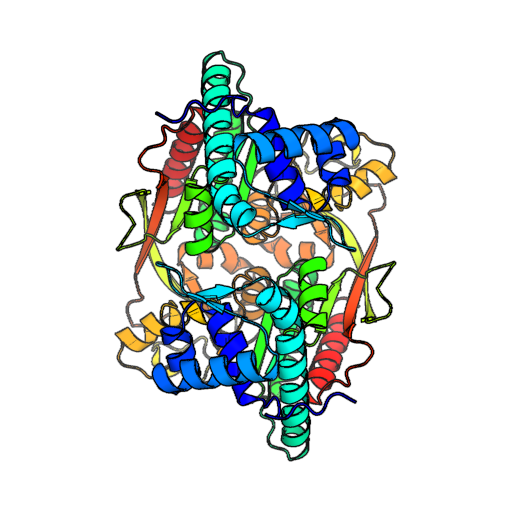 249 PHE B CA 1
ATOM 4245 C C . PHE B 1 249 ? -13.68 3.215 -8.102 1 97.06 249 PHE B C 1
ATOM 4247 O O . PHE B 1 249 ? -14.617 3.82 -8.625 1 97.06 249 PHE B O 1
ATOM 4254 N N . THR B 1 250 ? -13.07 2.143 -8.68 1 95.75 250 THR B N 1
ATOM 4255 C CA . THR B 1 250 ? -13.82 1.451 -9.727 1 95.75 250 THR B CA 1
ATOM 4256 C C . THR B 1 250 ? -15.133 0.897 -9.18 1 95.75 250 THR B C 1
ATOM 4258 O O . THR B 1 250 ? -15.227 0.579 -7.996 1 95.75 250 THR B O 1
ATOM 4261 N N . ARG B 1 251 ? -16.078 0.736 -10 1 95.19 251 ARG B N 1
ATOM 4262 C CA . ARG B 1 251 ? -17.406 0.307 -9.578 1 95.19 251 ARG B CA 1
ATOM 4263 C C . ARG B 1 251 ? -17.344 -1.036 -8.859 1 95.19 251 ARG B C 1
ATOM 4265 O O . ARG B 1 251 ? -17.891 -1.186 -7.762 1 95.19 251 ARG B O 1
ATOM 4272 N N . PRO B 1 252 ? -16.641 -2.029 -9.414 1 95.69 252 PRO B N 1
ATOM 4273 C CA . PRO B 1 252 ? -16.594 -3.301 -8.688 1 95.69 252 PRO B CA 1
ATOM 4274 C C . PRO B 1 252 ? -15.922 -3.172 -7.32 1 95.69 252 PRO B C 1
ATOM 4276 O O . PRO B 1 252 ? -16.344 -3.818 -6.355 1 95.69 252 PRO B O 1
ATOM 4279 N N . LEU B 1 253 ? -14.891 -2.354 -7.219 1 96.94 253 LEU B N 1
ATOM 4280 C CA . LEU B 1 253 ? -14.219 -2.154 -5.938 1 96.94 253 LEU B CA 1
ATOM 4281 C C . LEU B 1 253 ? -15.164 -1.495 -4.934 1 96.94 253 LEU B C 1
ATOM 4283 O O . LEU B 1 253 ? -15.219 -1.899 -3.77 1 96.94 253 LEU B O 1
ATOM 4287 N N . ALA B 1 254 ? -15.875 -0.482 -5.375 1 97.75 254 ALA B N 1
ATOM 4288 C CA . ALA B 1 254 ? -16.844 0.199 -4.516 1 97.75 254 ALA B CA 1
ATOM 4289 C C . ALA B 1 254 ? -17.859 -0.783 -3.955 1 97.75 254 ALA B C 1
ATOM 4291 O O . ALA B 1 254 ? -18.203 -0.725 -2.773 1 97.75 254 ALA B O 1
ATOM 4292 N N . GLU B 1 255 ? -18.328 -1.681 -4.777 1 97 255 GLU B N 1
ATOM 4293 C CA . GLU B 1 255 ? -19.312 -2.68 -4.359 1 97 255 GLU B CA 1
ATOM 4294 C C . GLU B 1 255 ? -18.734 -3.621 -3.312 1 97 255 GLU B C 1
ATOM 4296 O O . GLU B 1 255 ? -19.406 -3.986 -2.352 1 97 255 GLU B O 1
ATOM 4301 N N . MET B 1 256 ? -17.484 -3.951 -3.504 1 97 256 MET B N 1
ATOM 4302 C CA . MET B 1 256 ? -16.844 -4.902 -2.607 1 97 256 MET B CA 1
ATOM 4303 C C . MET B 1 256 ? -16.672 -4.309 -1.214 1 97 256 MET B C 1
ATOM 4305 O O . MET B 1 256 ? -16.734 -5.027 -0.216 1 97 256 MET B O 1
ATOM 4309 N N . VAL B 1 257 ? -16.438 -2.998 -1.11 1 98.19 257 VAL B N 1
ATOM 4310 C CA . VAL B 1 257 ? -16.125 -2.412 0.186 1 98.19 257 VAL B CA 1
ATOM 4311 C C . VAL B 1 257 ? -17.344 -1.683 0.739 1 98.19 257 VAL B C 1
ATOM 4313 O O . VAL B 1 257 ? -17.281 -1.063 1.804 1 98.19 257 VAL B O 1
ATOM 4316 N N . ALA B 1 258 ? -18.484 -1.783 0.1 1 98.38 258 ALA B N 1
ATOM 4317 C CA . ALA B 1 258 ? -19.734 -1.124 0.509 1 98.38 258 ALA B CA 1
ATOM 4318 C C . ALA B 1 258 ? -20.109 -1.503 1.938 1 98.38 258 ALA B C 1
ATOM 4320 O O . ALA B 1 258 ? -20.594 -0.664 2.703 1 98.38 258 ALA B O 1
ATOM 4321 N N . PRO B 1 259 ? -19.875 -2.748 2.391 1 98.31 259 PRO B N 1
ATOM 4322 C CA . PRO B 1 259 ? -20.281 -3.145 3.742 1 98.31 259 PRO B CA 1
ATOM 4323 C C . PRO B 1 259 ? -19.547 -2.361 4.828 1 98.31 259 PRO B C 1
ATOM 4325 O O . PRO B 1 259 ? -19.953 -2.402 5.996 1 98.31 259 PRO B O 1
ATOM 4328 N N . LEU B 1 260 ? -18.484 -1.666 4.488 1 98.19 260 LEU B N 1
ATOM 4329 C CA . LEU B 1 260 ? -17.734 -0.901 5.477 1 98.19 260 LEU B CA 1
ATOM 4330 C C . LEU B 1 260 ? -18.359 0.475 5.688 1 98.19 260 LEU B C 1
ATOM 4332 O O . LEU B 1 260 ? -17.781 1.325 6.367 1 98.19 260 LEU B O 1
ATOM 4336 N N . GLY B 1 261 ? -19.469 0.71 5.086 1 98 261 GLY B N 1
ATOM 4337 C CA . GLY B 1 261 ? -20.156 1.986 5.227 1 98 261 GLY B CA 1
ATOM 4338 C C . GLY B 1 261 ? -19.812 2.969 4.121 1 98 261 GLY B C 1
ATOM 4339 O O . GLY B 1 261 ? -19.812 4.18 4.34 1 98 261 GLY B O 1
ATOM 4340 N N . ILE B 1 262 ? -19.484 2.439 2.973 1 98.38 262 ILE B N 1
ATOM 4341 C CA . ILE B 1 262 ? -19.125 3.271 1.828 1 98.38 262 ILE B CA 1
ATOM 4342 C C . ILE B 1 262 ? -20.25 3.264 0.81 1 98.38 262 ILE B C 1
ATOM 4344 O O . ILE B 1 262 ? -20.797 2.205 0.483 1 98.38 262 ILE B O 1
ATOM 4348 N N . ARG B 1 263 ? -20.609 4.379 0.329 1 97.69 263 ARG B N 1
ATOM 4349 C CA . ARG B 1 263 ? -21.641 4.488 -0.695 1 97.69 263 ARG B CA 1
ATOM 4350 C C . ARG B 1 263 ? -21.094 5.172 -1.948 1 97.69 263 ARG B C 1
ATOM 4352 O O . ARG B 1 263 ? -20.156 5.961 -1.874 1 97.69 263 ARG B O 1
ATOM 4359 N N . THR B 1 264 ? -21.719 4.871 -3.037 1 97.5 264 THR B N 1
ATOM 4360 C CA . THR B 1 264 ? -21.391 5.504 -4.312 1 97.5 264 THR B CA 1
ATOM 4361 C C . THR B 1 264 ? -22.297 6.715 -4.555 1 97.5 264 THR B C 1
ATOM 4363 O O . THR B 1 264 ? -23.5 6.648 -4.32 1 97.5 264 THR B O 1
ATOM 4366 N N . ALA B 1 265 ? -21.656 7.809 -4.941 1 96.88 265 ALA B N 1
ATOM 4367 C CA . ALA B 1 265 ? -22.469 8.969 -5.312 1 96.88 265 ALA B CA 1
ATOM 4368 C C . ALA B 1 265 ? -23.281 8.695 -6.574 1 96.88 265 ALA B C 1
ATOM 4370 O O . ALA B 1 265 ? -22.781 8.062 -7.512 1 96.88 265 ALA B O 1
ATOM 4371 N N . GLU B 1 266 ? -24.531 9.125 -6.578 1 95.56 266 GLU B N 1
ATOM 4372 C CA . GLU B 1 266 ? -25.391 8.977 -7.742 1 95.56 266 GLU B CA 1
ATOM 4373 C C . GLU B 1 266 ? -25.344 10.227 -8.617 1 95.56 266 GLU B C 1
ATOM 4375 O O . GLU B 1 266 ? -26.297 11.016 -8.633 1 95.56 266 GLU B O 1
ATOM 4380 N N . LEU B 1 267 ? -24.328 10.289 -9.383 1 96.19 267 LEU B N 1
ATOM 4381 C CA . LEU B 1 267 ? -24.125 11.461 -10.227 1 96.19 267 LEU B CA 1
ATOM 4382 C C . LEU B 1 267 ? -24.781 11.273 -11.586 1 96.19 267 LEU B C 1
ATOM 4384 O O . LEU B 1 267 ? -24.812 10.156 -12.117 1 96.19 267 LEU B O 1
ATOM 4388 N N . ASP B 1 268 ? -25.203 12.344 -12.18 1 94.25 268 ASP B N 1
ATOM 4389 C CA . ASP B 1 268 ? -25.859 12.328 -13.484 1 94.25 268 ASP B CA 1
ATOM 4390 C C . ASP B 1 268 ? -24.844 12.164 -14.609 1 94.25 268 ASP B C 1
ATOM 4392 O O . ASP B 1 268 ? -25.172 11.633 -15.68 1 94.25 268 ASP B O 1
ATOM 4396 N N . GLU B 1 269 ? -23.672 12.688 -14.391 1 91 269 GLU B N 1
ATOM 4397 C CA . GLU B 1 269 ? -22.625 12.625 -15.406 1 91 269 GLU B CA 1
ATOM 4398 C C . GLU B 1 269 ? -22.109 11.203 -15.586 1 91 269 GLU B C 1
ATOM 4400 O O . GLU B 1 269 ? -22.094 10.414 -14.633 1 91 269 GLU B O 1
ATOM 4405 N N . SER B 1 270 ? -21.75 10.945 -16.766 1 85.56 270 SER B N 1
ATOM 4406 C CA . SER B 1 270 ? -21.016 9.711 -17.016 1 85.56 270 SER B CA 1
ATOM 4407 C C . SER B 1 270 ? -19.609 9.781 -16.438 1 85.56 270 SER B C 1
ATOM 4409 O O . SER B 1 270 ? -18.953 10.82 -16.5 1 85.56 270 SER B O 1
ATOM 4411 N N . MET B 1 271 ? -19.172 8.664 -15.922 1 87.12 271 MET B N 1
ATOM 4412 C CA . MET B 1 271 ? -17.844 8.602 -15.312 1 87.12 271 MET B CA 1
ATOM 4413 C C . MET B 1 271 ? -16.828 8.016 -16.281 1 87.12 271 MET B C 1
ATOM 4415 O O . MET B 1 271 ? -17.203 7.305 -17.219 1 87.12 271 MET B O 1
ATOM 4419 N N . PRO B 1 272 ? -15.547 8.383 -16.047 1 85.75 272 PRO B N 1
ATOM 4420 C CA . PRO B 1 272 ? -14.516 7.848 -16.938 1 85.75 272 PRO B CA 1
ATOM 4421 C C . PRO B 1 272 ? -14.414 6.324 -16.875 1 85.75 272 PRO B C 1
ATOM 4423 O O . PRO B 1 272 ? -14.555 5.73 -15.805 1 85.75 272 PRO B O 1
ATOM 4426 N N . ARG B 1 273 ? -14.203 5.848 -18.062 1 87.5 273 ARG B N 1
ATOM 4427 C CA . ARG B 1 273 ? -13.984 4.406 -18.156 1 87.5 273 ARG B CA 1
ATOM 4428 C C . ARG B 1 273 ? -12.555 4.043 -17.75 1 87.5 273 ARG B C 1
ATOM 4430 O O . ARG B 1 273 ? -11.641 4.859 -17.891 1 87.5 273 ARG B O 1
ATOM 4437 N N . PHE B 1 274 ? -12.43 2.891 -17.25 1 86.81 274 PHE B N 1
ATOM 4438 C CA . PHE B 1 274 ? -11.164 2.359 -16.75 1 86.81 274 PHE B CA 1
ATOM 4439 C C . PHE B 1 274 ? -10.922 0.95 -17.281 1 86.81 274 PHE B C 1
ATOM 4441 O O . PHE B 1 274 ? -11.688 0.029 -16.969 1 86.81 274 PHE B O 1
ATOM 4448 N N . ASP B 1 275 ? -9.852 0.838 -18.141 1 93.06 275 ASP B N 1
ATOM 4449 C CA . ASP B 1 275 ? -9.531 -0.464 -18.719 1 93.06 275 ASP B CA 1
ATOM 4450 C C . ASP B 1 275 ? -8.398 -1.142 -17.953 1 93.06 275 ASP B C 1
ATOM 4452 O O . ASP B 1 275 ? -7.387 -0.509 -17.641 1 93.06 275 ASP B O 1
ATOM 4456 N N . LEU B 1 276 ? -8.602 -2.387 -17.672 1 95.06 276 LEU B N 1
ATOM 4457 C CA . LEU B 1 276 ? -7.605 -3.197 -16.984 1 95.06 276 LEU B CA 1
ATOM 4458 C C . LEU B 1 276 ? -7 -4.23 -17.922 1 95.06 276 LEU B C 1
ATOM 4460 O O . LEU B 1 276 ? -7.68 -4.734 -18.812 1 95.06 276 LEU B O 1
ATOM 4464 N N . SER B 1 277 ? -5.75 -4.5 -17.75 1 97.12 277 SER B N 1
ATOM 4465 C CA . SER B 1 277 ? -5.027 -5.438 -18.609 1 97.12 277 SER B CA 1
ATOM 4466 C C . SER B 1 277 ? -4.004 -6.238 -17.797 1 97.12 277 SER B C 1
ATOM 4468 O O . SER B 1 277 ? -3.676 -5.879 -16.672 1 97.12 277 SER B O 1
ATOM 4470 N N . ILE B 1 278 ? -3.635 -7.34 -18.375 1 97.88 278 ILE B N 1
ATOM 4471 C CA . ILE B 1 278 ? -2.432 -8.047 -17.938 1 97.88 278 ILE B CA 1
ATOM 4472 C C . ILE B 1 278 ? -1.25 -7.621 -18.812 1 97.88 278 ILE B C 1
ATOM 4474 O O . ILE B 1 278 ? -1.321 -7.684 -20.047 1 97.88 278 ILE B O 1
ATOM 4478 N N . ILE B 1 279 ? -0.223 -7.117 -18.172 1 97.88 279 ILE B N 1
ATOM 4479 C CA . ILE B 1 279 ? 0.985 -6.699 -18.875 1 97.88 279 ILE B CA 1
ATOM 4480 C C . ILE B 1 279 ? 2.104 -7.707 -18.625 1 97.88 279 ILE B C 1
ATOM 4482 O O . ILE B 1 279 ? 2.283 -8.18 -17.5 1 97.88 279 ILE B O 1
ATOM 4486 N N . ALA B 1 280 ? 2.826 -8.062 -19.641 1 96.12 280 ALA B N 1
ATOM 4487 C CA . ALA B 1 280 ? 3.971 -8.969 -19.578 1 96.12 280 ALA B CA 1
ATOM 4488 C C . ALA B 1 280 ? 5.062 -8.539 -20.562 1 96.12 280 ALA B C 1
ATOM 4490 O O . ALA B 1 280 ? 4.84 -7.684 -21.422 1 96.12 280 ALA B O 1
ATOM 4491 N N . ARG B 1 281 ? 6.199 -9.062 -20.344 1 92.31 281 ARG B N 1
ATOM 4492 C CA . ARG B 1 281 ? 7.254 -8.852 -21.328 1 92.31 281 ARG B CA 1
ATOM 4493 C C . ARG B 1 281 ? 6.949 -9.586 -22.625 1 92.31 281 ARG B C 1
ATOM 4495 O O . ARG B 1 281 ? 6.496 -10.734 -22.609 1 92.31 281 ARG B O 1
ATOM 4502 N N . ARG B 1 282 ? 7.23 -8.906 -23.688 1 88.81 282 ARG B N 1
ATOM 4503 C CA . ARG B 1 282 ? 6.898 -9.453 -25 1 88.81 282 ARG B CA 1
ATOM 4504 C C . ARG B 1 282 ? 7.785 -10.648 -25.328 1 88.81 282 ARG B C 1
ATOM 4506 O O . ARG B 1 282 ? 7.312 -11.633 -25.906 1 88.81 282 ARG B O 1
ATOM 4513 N N . ASP B 1 283 ? 9.062 -10.594 -24.984 1 78.88 283 ASP B N 1
ATOM 4514 C CA . ASP B 1 283 ? 10.031 -11.578 -25.469 1 78.88 283 ASP B CA 1
ATOM 4515 C C . ASP B 1 283 ? 10.25 -12.688 -24.438 1 78.88 283 ASP B C 1
ATOM 4517 O O . ASP B 1 283 ? 11.219 -13.445 -24.531 1 78.88 283 ASP B O 1
ATOM 4521 N N . LEU B 1 284 ? 9.43 -12.727 -23.516 1 76 284 LEU B N 1
ATOM 4522 C CA . LEU B 1 284 ? 9.594 -13.75 -22.484 1 76 284 LEU B CA 1
ATOM 4523 C C . LEU B 1 284 ? 8.43 -14.742 -22.531 1 76 284 LEU B C 1
ATOM 4525 O O . LEU B 1 284 ? 7.27 -14.352 -22.422 1 76 284 LEU B O 1
ATOM 4529 N N . LEU B 1 285 ? 8.781 -15.992 -22.781 1 73.81 285 LEU B N 1
ATOM 4530 C CA . LEU B 1 285 ? 7.762 -17.031 -22.734 1 73.81 285 LEU B CA 1
ATOM 4531 C C . LEU B 1 285 ? 7.34 -17.312 -21.281 1 73.81 285 LEU B C 1
ATOM 4533 O O . LEU B 1 285 ? 8.188 -17.562 -20.422 1 73.81 285 LEU B O 1
ATOM 4537 N N . PRO B 1 286 ? 6.09 -17.234 -21.062 1 83.38 286 PRO B N 1
ATOM 4538 C CA . PRO B 1 286 ? 5.652 -17.531 -19.688 1 83.38 286 PRO B CA 1
ATOM 4539 C C . PRO B 1 286 ? 5.848 -19 -19.312 1 83.38 286 PRO B C 1
ATOM 4541 O O . PRO B 1 286 ? 5.73 -19.891 -20.172 1 83.38 286 PRO B O 1
ATOM 4544 N N . THR B 1 287 ? 6.242 -19.281 -18.078 1 82.19 287 THR B N 1
ATOM 4545 C CA . THR B 1 287 ? 6.262 -20.656 -17.562 1 82.19 287 THR B CA 1
ATOM 4546 C C . THR B 1 287 ? 4.852 -21.234 -17.5 1 82.19 287 THR B C 1
ATOM 4548 O O . THR B 1 287 ? 3.869 -20.484 -17.547 1 82.19 287 THR B O 1
ATOM 4551 N N . PRO B 1 288 ? 4.707 -22.516 -17.359 1 83.88 288 PRO B N 1
ATOM 4552 C CA . PRO B 1 288 ? 3.383 -23.125 -17.203 1 83.88 288 PRO B CA 1
ATOM 4553 C C . PRO B 1 288 ? 2.607 -22.562 -16.016 1 83.88 288 PRO B C 1
ATOM 4555 O O . PRO B 1 288 ? 1.396 -22.359 -16.109 1 83.88 288 PRO B O 1
ATOM 4558 N N . ALA B 1 289 ? 3.268 -22.312 -14.953 1 89.75 289 ALA B N 1
ATOM 4559 C CA . ALA B 1 289 ? 2.619 -21.766 -13.758 1 89.75 289 ALA B CA 1
ATOM 4560 C C . ALA B 1 289 ? 2.059 -20.375 -14.039 1 89.75 289 ALA B C 1
ATOM 4562 O O . ALA B 1 289 ? 0.929 -20.062 -13.648 1 89.75 289 ALA B O 1
ATOM 4563 N N . VAL B 1 290 ? 2.861 -19.547 -14.742 1 92.56 290 VAL B N 1
ATOM 4564 C CA . VAL B 1 290 ? 2.424 -18.188 -15.07 1 92.56 290 VAL B CA 1
ATOM 4565 C C . VAL B 1 290 ? 1.233 -18.25 -16.031 1 92.56 290 VAL B C 1
ATOM 4567 O O . VAL B 1 290 ? 0.247 -17.531 -15.844 1 92.56 290 VAL B O 1
ATOM 4570 N N . THR B 1 291 ? 1.321 -19.141 -17 1 91.69 291 THR B N 1
ATOM 4571 C CA . THR B 1 291 ? 0.235 -19.312 -17.953 1 91.69 291 THR B CA 1
ATOM 4572 C C . THR B 1 291 ? -1.044 -19.75 -17.25 1 91.69 291 THR B C 1
ATOM 4574 O O . THR B 1 291 ? -2.125 -19.234 -17.531 1 91.69 291 THR B O 1
ATOM 4577 N N . ARG B 1 292 ? -0.866 -20.703 -16.391 1 93.38 292 ARG B N 1
ATOM 4578 C CA . ARG B 1 292 ? -2.02 -21.172 -15.633 1 93.38 292 ARG B CA 1
ATOM 4579 C C . ARG B 1 292 ? -2.615 -20.062 -14.773 1 93.38 292 ARG B C 1
ATOM 4581 O O . ARG B 1 292 ? -3.836 -19.938 -14.68 1 93.38 292 ARG B O 1
ATOM 4588 N N . PHE B 1 293 ? -1.81 -19.25 -14.133 1 97.19 293 PHE B N 1
ATOM 4589 C CA . PHE B 1 293 ? -2.303 -18.156 -13.312 1 97.19 293 PHE B CA 1
ATOM 4590 C C . PHE B 1 293 ? -3.07 -17.141 -14.148 1 97.19 293 PHE B C 1
ATOM 4592 O O . PHE B 1 293 ? -4.129 -16.656 -13.742 1 97.19 293 PHE B O 1
ATOM 4599 N N . VAL B 1 294 ? -2.512 -16.797 -15.305 1 97.19 294 VAL B N 1
ATOM 4600 C CA . VAL B 1 294 ? -3.16 -15.867 -16.219 1 97.19 294 VAL B CA 1
ATOM 4601 C C . VAL B 1 294 ? -4.543 -16.391 -16.609 1 97.19 294 VAL B C 1
ATOM 4603 O O . VAL B 1 294 ? -5.52 -15.641 -16.609 1 97.19 294 VAL B O 1
ATOM 4606 N N . THR B 1 295 ? -4.633 -17.672 -16.891 1 97 295 THR B N 1
ATOM 4607 C CA . THR B 1 295 ? -5.902 -18.297 -17.25 1 97 295 THR B CA 1
ATOM 4608 C C . THR B 1 295 ? -6.891 -18.203 -16.094 1 97 295 THR B C 1
ATOM 4610 O O . THR B 1 295 ? -8.062 -17.875 -16.281 1 97 295 THR B O 1
ATOM 4613 N N . CYS B 1 296 ? -6.426 -18.531 -14.898 1 97.88 296 CYS B N 1
ATOM 4614 C CA . CYS B 1 296 ? -7.273 -18.453 -13.711 1 97.88 296 CYS B CA 1
ATOM 4615 C C . CYS B 1 296 ? -7.77 -17.031 -13.5 1 97.88 296 CYS B C 1
ATOM 4617 O O . CYS B 1 296 ? -8.938 -16.812 -13.156 1 97.88 296 CYS B O 1
ATOM 4619 N N . LEU B 1 297 ? -6.887 -16.016 -13.695 1 97.94 297 LEU B N 1
ATOM 4620 C CA . LEU B 1 297 ? -7.246 -14.625 -13.484 1 97.94 297 LEU B CA 1
ATOM 4621 C C . LEU B 1 297 ? -8.273 -14.164 -14.516 1 97.94 297 LEU B C 1
ATOM 4623 O O . LEU B 1 297 ? -9.242 -13.492 -14.18 1 97.94 297 LEU B O 1
ATOM 4627 N N . GLN B 1 298 ? -8.07 -14.523 -15.75 1 97.25 298 GLN B N 1
ATOM 4628 C CA . GLN B 1 298 ? -9.016 -14.18 -16.812 1 97.25 298 GLN B CA 1
ATOM 4629 C C . GLN B 1 298 ? -10.391 -14.766 -16.516 1 97.25 298 GLN B C 1
ATOM 4631 O O . GLN B 1 298 ? -11.406 -14.078 -16.688 1 97.25 298 GLN B O 1
ATOM 4636 N N . ARG B 1 299 ? -10.445 -15.977 -16.125 1 96.44 299 ARG B N 1
ATOM 4637 C CA . ARG B 1 299 ? -11.711 -16.625 -15.797 1 96.44 299 ARG B CA 1
ATOM 4638 C C . ARG B 1 299 ? -12.383 -15.945 -14.609 1 96.44 299 ARG B C 1
ATOM 4640 O O . ARG B 1 299 ? -13.594 -15.711 -14.633 1 96.44 299 ARG B O 1
ATOM 4647 N N . ALA B 1 300 ? -11.57 -15.664 -13.609 1 97 300 ALA B N 1
ATOM 4648 C CA . ALA B 1 300 ? -12.102 -15.008 -12.414 1 97 300 ALA B CA 1
ATOM 4649 C C . ALA B 1 300 ? -12.703 -13.648 -12.758 1 97 300 ALA B C 1
ATOM 4651 O O . ALA B 1 300 ? -13.758 -13.273 -12.227 1 97 300 ALA B O 1
ATOM 4652 N N . VAL B 1 301 ? -12.008 -12.898 -13.602 1 95.06 301 VAL B N 1
ATOM 4653 C CA . VAL B 1 301 ? -12.508 -11.586 -14.008 1 95.06 301 VAL B CA 1
ATOM 4654 C C . VAL B 1 301 ? -13.852 -11.742 -14.719 1 95.06 301 VAL B C 1
ATOM 4656 O O . VAL B 1 301 ? -14.797 -11 -14.445 1 95.06 301 VAL B O 1
ATOM 4659 N N . ASN B 1 302 ? -13.984 -12.703 -15.547 1 91.25 302 ASN B N 1
ATOM 4660 C CA . ASN B 1 302 ? -15.219 -12.961 -16.281 1 91.25 302 ASN B CA 1
ATOM 4661 C C . ASN B 1 302 ? -16.344 -13.375 -15.336 1 91.25 302 ASN B C 1
ATOM 4663 O O . ASN B 1 302 ? -17.5 -12.961 -15.523 1 91.25 302 ASN B O 1
ATOM 4667 N N . GLU B 1 303 ? -16.016 -14.125 -14.375 1 89.19 303 GLU B N 1
ATOM 4668 C CA . GLU B 1 303 ? -17.031 -14.672 -13.477 1 89.19 303 GLU B CA 1
ATOM 4669 C C . GLU B 1 303 ? -17.438 -13.648 -12.422 1 89.19 303 GLU B C 1
ATOM 4671 O O . GLU B 1 303 ? -18.578 -13.664 -11.938 1 89.19 303 GLU B O 1
ATOM 4676 N N . THR B 1 304 ? -16.484 -12.805 -12.008 1 83.12 304 THR B N 1
ATOM 4677 C CA . THR B 1 304 ? -16.734 -11.875 -10.906 1 83.12 304 THR B CA 1
ATOM 4678 C C . THR B 1 304 ? -17.219 -10.531 -11.438 1 83.12 304 THR B C 1
ATOM 4680 O O . THR B 1 304 ? -18.062 -9.867 -10.812 1 83.12 304 THR B O 1
ATOM 4683 N N . LEU B 1 305 ? -16.672 -10.102 -12.555 1 79.62 305 LEU B N 1
ATOM 4684 C CA . LEU B 1 305 ? -16.859 -8.727 -12.992 1 79.62 305 LEU B CA 1
ATOM 4685 C C . LEU B 1 305 ? -17.578 -8.688 -14.344 1 79.62 305 LEU B C 1
ATOM 4687 O O . LEU B 1 305 ? -18 -7.617 -14.797 1 79.62 305 LEU B O 1
ATOM 4691 N N . GLY B 1 306 ? -17.594 -9.805 -15.07 1 69.31 306 GLY B N 1
ATOM 4692 C CA . GLY B 1 306 ? -18.203 -9.852 -16.391 1 69.31 306 GLY B CA 1
ATOM 4693 C C . GLY B 1 306 ? -19.703 -10.078 -16.328 1 69.31 306 GLY B C 1
ATOM 4694 O O . GLY B 1 306 ? -20.25 -10.453 -15.289 1 69.31 306 GLY B O 1
#

Nearest PDB structures (foldseek):
  3fxu-assembly1_B-2  TM=9.196E-01  e=1.497E-25  Comamonas testosteroni
  3fxq-assembly1_A  TM=6.483E-01  e=6.719E-29  Comamonas testosteroni
  1ixc-assembly1_B-2  TM=5.611E-01  e=1.248E-23  Cupriavidus necator
  7d98-assembly1_Q  TM=5.530E-01  e=7.069E-24  Cupriavidus necator
  3fzv-assembly1_B  TM=5.721E-01  e=1.351E-19  Pseudomonas aeruginosa PAO1

Organism: NCBI:txid488447

Sequence (612 aa):
MTRIRNPLNLAQLQAFVSAAHHKSLRAAARELGVTQPAITHTIRELETALNAELLARSVRGVELTVCGHALLPRAEQLLGDIRRTVEAVEQVKGEMSGRVAVGTMPSIALTALPRAVTAFRQSMPNVSLHLEEMTVPDALAQLRNGTLDIAAMHHVPALDRDFTQLPLLSTEFTVVMRDGHPLAHARRLEELLDAEWIVTVGAEQFPHSVMIGMFEAHGLPLPKRLLRSPMSFAVTLGLVARSDVIGCFTRPLAEMVAPLGIRTAELDESMPRFDLSIIARRDLLPTPAVTRFVTCLQRAVNETLGMTRIRNPLNLAQLQAFVSAAHHKSLRAAARELGVTQPAITHTIRELETALNAELLARSVRGVELTVCGHALLPRAEQLLGDIRRTVEAVEQVKGEMSGRVAVGTMPSIALTALPRAVTAFRQSMPNVSLHLEEMTVPDALAQLRNGTLDIAAMHHVPALDRDFTQLPLLSTEFTVVMRDGHPLAHARRLEELLDAEWIVTVGAEQFPHSVMIGMFEAHGLPLPKRLLRSPMSFAVTLGLVARSDVIGCFTRPLAEMVAPLGIRTAELDESMPRFDLSIIARRDLLPTPAVTRFVTCLQRAVNETLG

InterPro domains:
  IPR000847 LysR, HTH, N-terminal domain [PF00126] (10-68)
  IPR000847 LysR, HTH, N-terminal domain [PR00039] (25-36)
  IPR000847 LysR, HTH, N-terminal domain [PR00039] (36-46)
  IPR000847 LysR, HTH, N-terminal domain [PR00039] (46-57)
  IPR000847 LysR, HTH, N-terminal domain [PS50931] (8-65)
  IPR005119 LysR, substrate-binding [PF03466] (94-300)
  IPR036388 Winged helix-like DNA-binding domain superfamily [G3DSA:1.10.10.10] (8-95)
  IPR036390 Winged helix DNA-binding domain superfamily [SSF46785] (8-117)
  IPR050950 HTH-type LysR transcriptional regulators [PTHR30419] (8-303)

Solvent-accessible surface area (backbone atoms only — not comparable to full-atom values): 31547 Å² total; per-residue (Å²): 130,84,72,59,79,55,66,86,45,71,66,30,45,49,40,44,51,38,20,60,74,57,24,18,57,59,57,21,10,61,73,69,75,46,51,46,71,55,40,52,49,38,35,49,49,45,22,58,48,63,72,40,64,35,66,38,81,49,98,82,34,41,40,70,30,75,55,21,59,64,41,45,51,54,45,42,20,50,51,30,51,49,49,44,51,53,33,33,53,37,37,71,71,63,45,50,51,42,72,40,30,36,32,26,36,56,61,42,22,52,56,26,41,18,52,13,52,51,54,33,41,74,75,42,72,61,42,37,42,37,43,31,52,58,53,69,71,58,42,54,52,30,34,67,19,34,75,24,62,36,28,46,38,73,55,63,89,88,62,57,83,64,42,42,71,44,84,67,49,76,48,34,44,38,47,31,27,16,66,85,36,93,66,62,78,41,42,46,73,76,73,50,37,82,41,38,36,52,36,55,52,46,80,87,45,40,84,70,30,66,69,51,51,52,32,53,75,68,74,44,76,76,58,77,43,58,35,40,23,39,77,16,63,43,45,52,51,18,26,22,32,56,29,75,34,27,38,76,35,44,48,71,40,45,62,63,48,27,68,62,36,34,38,70,55,62,50,73,65,84,58,57,72,43,48,30,17,39,36,32,46,54,91,54,81,72,33,66,66,46,49,48,43,52,52,28,37,53,50,21,33,46,72,69,73,93,129,84,74,60,78,58,66,86,44,70,66,28,46,50,43,45,51,37,21,62,74,59,25,17,57,59,57,24,10,59,72,68,74,45,51,49,70,54,41,53,49,38,35,49,50,44,22,57,48,66,71,42,66,36,68,38,83,48,99,83,36,41,39,70,30,72,56,21,60,64,40,44,50,52,46,41,20,51,51,30,50,49,49,46,51,52,34,32,52,38,37,71,72,64,46,52,50,41,74,38,30,37,31,27,36,57,62,42,22,53,55,24,42,18,52,13,52,50,53,32,42,73,75,42,71,60,41,37,43,36,45,31,53,60,53,70,72,57,42,53,53,30,36,67,21,34,76,25,60,35,28,46,35,72,55,64,88,87,61,57,83,64,42,42,70,43,83,67,47,78,48,34,44,38,45,32,26,16,67,84,36,94,64,62,79,41,42,46,73,76,73,50,36,84,41,37,36,54,37,57,51,47,79,88,44,41,85,70,30,67,68,49,51,53,31,53,74,67,73,43,77,77,58,76,44,56,34,41,23,39,76,16,64,45,45,51,51,18,25,21,31,57,28,77,33,28,39,75,36,44,48,71,41,46,62,62,49,27,68,61,36,34,39,69,54,62,49,74,65,85,59,56,74,43,49,30,17,39,36,33,45,54,90,53,81,71,33,67,66,46,50,48,44,52,52,29,38,54,51,21,34,47,70,71,73,93

Secondary structure (DSSP, 8-state):
----SS---HHHHHHHHHHHHHT-HHHHHHHHTS-HHHHHHHHHHHHHHHTS--EEEETTEEEE-HHHHHHHHHHHHHHHHHHHHHHHHHHHTT---EEEEEEE-HHHHTTHHHHHHHHHHHH-TTEEEEEEE--HHHHHHHHHHTS-SEEEEE--TT--TTEEEEEEEEEEEEEEEETT-TTTT--SGGGGTTSEEEE-S-GGGGGG-HHHHHHHHTTPPPPS-EEE-TT-HHHHHHHHHHSSEEEEEEHHHHHHHGGGTEEE---SSPPPEEEEEEEEETT-PPPHHHHHHHHHHHHHHHHHT-/----SS---HHHHHHHHHHHHHT-HHHHHHHHTS-HHHHHHHHHHHHHHHTS--EEEETTEEEE-HHHHHHHHHHHHHHHHHHHHHHHHHHHTT---EEEEEEE-HHHHTTHHHHHHHHHHHH-TTEEEEEEE--HHHHHHHHHHTS-SEEEEE--TT--TTEEEEEEEEEEEEEEEETT-TTTT--SGGGGTTSEEEE-S-GGGGGG-HHHHHHHHTTPPPPS-EEE-TT-HHHHHHHHHHSSEEEEEEHHHHHHHGGGTEEE---SSPPPEEEEEEEEETT-PPPHHHHHHHHHHHHHHHHHT-